Protein AF-0000000069577283 (afdb_homodimer)

Sequence (448 aa):
MAKPILGYWELRGRAEPIRYLLHYKKVDFVDKRYTAGVAGYEEWQKDKFSLGLDFPNLPYYIEGDFRLTQSIAIIRYLGYQHGLVAKTDEQQRRILVAEQQSIDFRQKLRSFAEADEYKETGKEEFLKSVQPLLQQWEKFLGNRKFMAGDDITYVDFMVYEAFDLYRLYHESVLDDYPSLKAYFSRMKNLPELQEYMKSPVRKPWPIFAPKAKFGGSGDPPKHLMAKPILGYWELRGRAEPIRYLLHYKKVDFVDKRYTAGVAGYEEWQKDKFSLGLDFPNLPYYIEGDFRLTQSIAIIRYLGYQHGLVAKTDEQQRRILVAEQQSIDFRQKLRSFAEADEYKETGKEEFLKSVQPLLQQWEKFLGNRKFMAGDDITYVDFMVYEAFDLYRLYHESVLDDYPSLKAYFSRMKNLPELQEYMKSPVRKPWPIFAPKAKFGGSGDPPKHL

Solvent-accessible surface area (backbone atoms only — not comparable to full-atom values): 24263 Å² total; per-residue (Å²): 131,75,62,33,35,40,38,34,60,63,42,27,52,76,50,39,35,44,51,49,51,38,43,49,68,63,56,75,60,42,78,46,59,31,47,79,62,69,66,19,49,52,52,45,65,67,45,46,83,71,69,72,47,71,62,64,56,78,32,28,40,37,47,79,90,46,61,41,33,47,51,68,31,46,37,50,50,51,15,58,77,69,67,22,56,62,89,45,70,66,22,39,55,37,42,38,38,50,42,52,48,31,52,52,56,40,46,52,54,51,52,44,25,51,36,84,47,42,80,68,48,44,71,63,60,53,54,59,69,43,46,66,55,52,50,34,50,35,60,62,38,47,87,42,70,27,71,47,27,84,51,77,35,47,50,48,35,45,41,48,49,35,51,50,52,47,32,61,75,34,80,64,69,46,69,90,32,64,54,46,40,50,41,48,52,50,62,73,60,34,74,59,38,46,68,53,76,71,31,85,83,52,48,91,64,31,48,40,59,62,79,19,76,53,48,18,65,75,81,75,58,92,83,108,130,75,62,32,34,40,35,34,61,65,42,29,52,76,49,38,35,43,51,50,52,37,44,49,69,64,55,76,61,42,79,45,60,33,44,78,61,69,67,19,48,52,53,45,65,66,44,44,82,73,68,72,46,70,63,65,56,78,32,29,40,36,48,81,89,45,61,41,33,46,51,68,32,45,36,49,50,50,16,58,76,68,67,21,56,64,88,45,72,67,23,38,55,38,42,38,39,50,44,52,48,31,53,51,55,39,46,53,54,51,52,44,27,48,36,85,47,43,81,72,50,42,72,65,59,53,53,60,68,44,46,66,56,52,51,34,50,33,60,61,38,48,88,43,70,28,71,47,29,85,51,76,36,48,49,47,35,44,41,48,49,35,53,49,53,47,32,60,75,35,80,64,70,46,68,89,32,65,54,47,41,50,41,46,52,50,62,72,60,34,73,58,38,45,69,53,74,70,32,85,83,52,47,91,63,29,48,41,58,66,78,22,78,53,48,12,74,68,81,76,57,91,83,109

Foldseek 3Di:
DDAKEWEAAPACELCVLVVQLCLLLPGDHHDHHQYDDDRSVVVLVVCQPVPPEPHGDPTWMDDPVDIDHDSLVNLVVSLVVRVQQDPDPQLNVLLVVLQVLLVVLQVLVQCLQLDPCVVVCDLVNSLVVCVVVLVVQLVQCPPALASSHPGGHSSRSSNLLSVVLVCQSPVCSCVVRVSVVNSNVCSLVPPSCVCVNPDPSDRNAQHDDLSGNHSHDDDGDPVD/DDAKEWEEAPACELCVLVVQLCLLLPGDHHDHHQYDDDRSVVVLVVCQPVPPEPHRDPTWMDDPVDIDHDSLVNLVVSLVVRVQQDPDPQLNVLLVVLQVLLVVLQVLVQCCQLDPCVVVCDPVNSLVVCVVVLVVVLVQCPPALASSHPGGHSSRSSNLLSVVLVCQSPVCSCVVRVSVVNSNVCSLVPPSCVCVNPDPSDHNAQHDDLSGNHSHPDDGDPVD

Radius of gyration: 21.79 Å; Cα contacts (8 Å, |Δi|>4): 627; chains: 2; bounding box: 56×59×51 Å

InterPro domains:
  IPR004045 Glutathione S-transferase, N-terminal [PF02798] (6-78)
  IPR004045 Glutathione S-transferase, N-terminal [PS50404] (2-86)
  IPR004046 Glutathione S-transferase, C-terminal [PF14497] (104-199)
  IPR010987 Glutathione S-transferase, C-terminal-like [PS50405] (88-207)
  IPR036249 Thioredoxin-like superfamily [SSF52833] (1-83)
  IPR036282 Glutathione S-transferase, C-terminal domain superfamily [SSF47616] (87-222)
  IPR040079 Glutathione transferase family [SFLDS00019] (3-199)
  IPR050213 Glutathione S-transferase superfamily [PTHR11571] (5-200)

Organism: Araneus ventricosus (NCBI:txid182803)

Nearest PDB structures (foldseek):
  4q5q-assembly1_A  TM=9.377E-01  e=1.479E-18  Dermatophagoides pteronyssinus
  5an1-assembly2_B  TM=9.375E-01  e=1.988E-16  Penaeus vannamei
  4wr4-assembly1_A  TM=9.201E-01  e=1.380E-16  Schistosoma japonicum
  2aaw-assembly1_A  TM=8.719E-01  e=1.455E-10  Plasmodium falciparum
  3fr6-assembly1_B-2  TM=9.034E-01  e=6.952E-10  Plasmodium falciparum

Structure (mmCIF, N/CA/C/O backbone):
data_AF-0000000069577283-model_v1
#
loop_
_entity.id
_entity.type
_entity.pdbx_description
1 polymer 'glutathione transferase'
#
loop_
_atom_site.group_PDB
_atom_site.id
_atom_site.type_symbol
_atom_site.label_atom_id
_atom_site.label_alt_id
_atom_site.label_comp_id
_atom_site.label_asym_id
_atom_site.label_entity_id
_atom_site.label_seq_id
_atom_site.pdbx_PDB_ins_code
_atom_site.Cartn_x
_atom_site.Cartn_y
_atom_site.Cartn_z
_atom_site.occupancy
_atom_site.B_iso_or_equiv
_atom_site.auth_seq_id
_atom_site.auth_comp_id
_atom_site.auth_asym_id
_atom_site.auth_atom_id
_atom_site.pdbx_PDB_model_num
ATOM 1 N N . MET A 1 1 ? -29.188 13.18 -6.898 1 70.19 1 MET A N 1
ATOM 2 C CA . MET A 1 1 ? -28.438 11.945 -6.703 1 70.19 1 MET A CA 1
ATOM 3 C C . MET A 1 1 ? -27.953 11.82 -5.258 1 70.19 1 MET A C 1
ATOM 5 O O . MET A 1 1 ? -27.719 12.828 -4.59 1 70.19 1 MET A O 1
ATOM 9 N N . ALA A 1 2 ? -27.906 10.617 -4.668 1 87.88 2 ALA A N 1
ATOM 10 C CA . ALA A 1 2 ? -27.531 10.414 -3.273 1 87.88 2 ALA A CA 1
ATOM 11 C C . ALA A 1 2 ? -26.078 10.859 -3.031 1 87.88 2 ALA A C 1
ATOM 13 O O . ALA A 1 2 ? -25.219 10.695 -3.896 1 87.88 2 ALA A O 1
ATOM 14 N N . LYS A 1 3 ? -25.844 11.586 -1.938 1 97.56 3 LYS A N 1
ATOM 15 C CA . LYS A 1 3 ? -24.5 12.031 -1.541 1 97.56 3 LYS A CA 1
ATOM 16 C C . LYS A 1 3 ? -23.562 10.844 -1.364 1 97.56 3 LYS A C 1
ATOM 18 O O . LYS A 1 3 ? -23.969 9.789 -0.874 1 97.56 3 LYS A O 1
ATOM 23 N N . PRO A 1 4 ? -22.328 11.055 -1.773 1 98.56 4 PRO A N 1
ATOM 24 C CA . PRO A 1 4 ? -21.359 10.008 -1.445 1 98.56 4 PRO A CA 1
ATOM 25 C C . PRO A 1 4 ? -21.203 9.797 0.06 1 98.56 4 PRO A C 1
ATOM 27 O O . PRO A 1 4 ? -21.484 10.703 0.846 1 98.56 4 PRO A O 1
ATOM 30 N N . ILE A 1 5 ? -20.797 8.594 0.424 1 98.75 5 ILE A N 1
ATOM 31 C CA . ILE A 1 5 ? -20.594 8.25 1.826 1 98.75 5 ILE A CA 1
ATOM 32 C C . ILE A 1 5 ? -19.156 7.773 2.035 1 98.75 5 ILE A C 1
ATOM 34 O O . ILE A 1 5 ? -18.656 6.922 1.292 1 98.75 5 ILE A O 1
ATOM 38 N N . LEU A 1 6 ? -18.5 8.414 2.928 1 98.81 6 LEU A N 1
ATOM 39 C CA . LEU A 1 6 ? -17.25 7.887 3.467 1 98.81 6 LEU A CA 1
ATOM 40 C C . LEU A 1 6 ? -17.453 7.297 4.855 1 98.81 6 LEU A C 1
ATOM 42 O O . LEU A 1 6 ? -17.875 8 5.777 1 98.81 6 LEU A O 1
ATOM 46 N N . GLY A 1 7 ? -17.234 6.02 4.969 1 98.62 7 GLY A N 1
ATOM 47 C CA . GLY A 1 7 ? -17.375 5.355 6.254 1 98.62 7 GLY A CA 1
ATOM 48 C C . GLY A 1 7 ? -16.047 5.008 6.902 1 98.62 7 GLY A C 1
ATOM 49 O O . GLY A 1 7 ? -15.148 4.48 6.246 1 98.62 7 GLY A O 1
ATOM 50 N N . TYR A 1 8 ? -15.945 5.328 8.195 1 98.06 8 TYR A N 1
ATOM 51 C CA . TYR A 1 8 ? -14.734 5 8.953 1 98.06 8 TYR A CA 1
ATOM 52 C C . TYR A 1 8 ? -15 5.078 10.453 1 98.06 8 TYR A C 1
ATOM 54 O O . TYR A 1 8 ? -16.094 5.453 10.883 1 98.06 8 TYR A O 1
ATOM 62 N N . TRP A 1 9 ? -13.984 4.598 11.258 1 96.75 9 TRP A N 1
ATOM 63 C CA . TRP A 1 9 ? -14.023 4.785 12.703 1 96.75 9 TRP A CA 1
ATOM 64 C C . TRP A 1 9 ? -14 6.27 13.062 1 96.75 9 TRP A C 1
ATOM 66 O O . TRP A 1 9 ? -13.547 7.098 12.266 1 96.75 9 TRP A O 1
ATOM 76 N N . GLU A 1 10 ? -14.438 6.5 14.266 1 94.69 10 GLU A N 1
ATOM 77 C CA . GLU A 1 10 ? -14.391 7.871 14.766 1 94.69 10 GLU A CA 1
ATOM 78 C C . GLU A 1 10 ? -12.992 8.242 15.25 1 94.69 10 GLU A C 1
ATOM 80 O O . GLU A 1 10 ? -12.789 8.492 16.438 1 94.69 10 GLU A O 1
ATOM 85 N N . LEU A 1 11 ? -12.086 8.305 14.469 1 94.56 11 LEU A N 1
ATOM 86 C CA . LEU A 1 11 ? -10.695 8.727 14.641 1 94.56 11 LEU A CA 1
ATOM 87 C C . LEU A 1 11 ? -10.109 9.203 13.312 1 94.56 11 LEU A C 1
ATOM 89 O O . LEU A 1 11 ? -10.75 9.086 12.266 1 94.56 11 LEU A O 1
ATOM 93 N N . ARG A 1 12 ? -8.945 9.867 13.258 1 95.19 12 ARG A N 1
ATOM 94 C CA . ARG A 1 12 ? -8.305 10.305 12.023 1 95.19 12 ARG A CA 1
ATOM 95 C C . ARG A 1 12 ? -7.953 9.117 11.133 1 95.19 12 ARG A C 1
ATOM 97 O O . ARG A 1 12 ? -8.492 8.977 10.031 1 95.19 12 ARG A O 1
ATOM 104 N N . GLY A 1 13 ? -7.141 8.273 11.711 1 94.94 13 GLY A N 1
ATOM 105 C CA . GLY A 1 13 ? -6.766 7.016 11.078 1 94.94 13 GLY A CA 1
ATOM 106 C C . GLY A 1 13 ? -6.473 7.156 9.594 1 94.94 13 GLY A C 1
ATOM 107 O O . GLY A 1 13 ? -5.941 8.18 9.156 1 94.94 13 GLY A O 1
ATOM 108 N N . ARG A 1 14 ? -6.738 6.176 8.82 1 97.19 14 ARG A N 1
ATOM 109 C CA . ARG A 1 14 ? -6.395 6.07 7.402 1 97.19 14 ARG A CA 1
ATOM 110 C C . ARG A 1 14 ? -7.348 6.891 6.543 1 97.19 14 ARG A C 1
ATOM 112 O O . ARG A 1 14 ? -7.07 7.145 5.367 1 97.19 14 ARG A O 1
ATOM 119 N N . ALA A 1 15 ? -8.398 7.367 7.066 1 98.31 15 ALA A N 1
ATOM 120 C CA . ALA A 1 15 ? -9.43 8.031 6.27 1 98.31 15 ALA A CA 1
ATOM 121 C C . ALA A 1 15 ? -9.164 9.531 6.168 1 98.31 15 ALA A C 1
ATOM 123 O O . ALA A 1 15 ? -9.758 10.211 5.332 1 98.31 15 ALA A O 1
ATOM 124 N N . GLU A 1 16 ? -8.297 10.023 7.016 1 98.56 16 GLU A N 1
ATOM 125 C CA . GLU A 1 16 ? -8.164 11.477 7.129 1 98.56 16 GLU A CA 1
ATOM 126 C C . GLU A 1 16 ? -7.668 12.086 5.824 1 98.56 16 GLU A C 1
ATOM 128 O O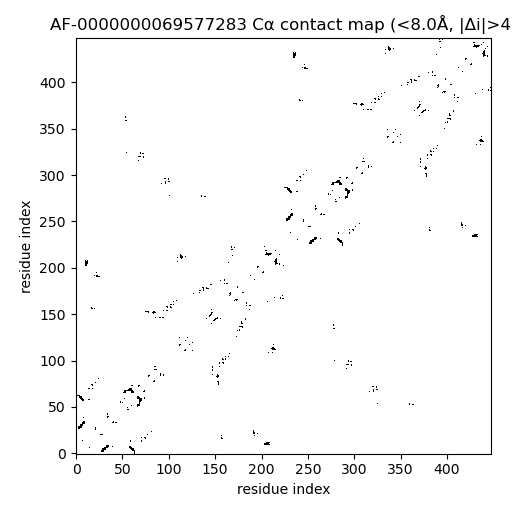 . GLU A 1 16 ? -8.172 13.125 5.387 1 98.56 16 GLU A O 1
ATOM 133 N N . PRO A 1 17 ? -6.688 11.484 5.141 1 98.88 17 PRO A N 1
ATOM 134 C CA . PRO A 1 17 ? -6.297 12.047 3.846 1 98.88 17 PRO A CA 1
ATOM 135 C C . PRO A 1 17 ? -7.457 12.109 2.855 1 98.88 17 PRO A C 1
ATOM 137 O O . PRO A 1 17 ? -7.523 13.023 2.029 1 98.88 17 PRO A O 1
ATOM 140 N N . ILE A 1 18 ? -8.32 11.125 2.924 1 98.94 18 ILE A N 1
ATOM 141 C CA . ILE A 1 18 ? -9.492 11.109 2.059 1 98.94 18 ILE A CA 1
ATOM 142 C C . ILE A 1 18 ? -10.398 12.289 2.398 1 98.94 18 ILE A C 1
ATOM 144 O O . ILE A 1 18 ? -10.906 12.969 1.502 1 98.94 18 ILE A O 1
ATOM 148 N N . ARG A 1 19 ? -10.578 12.531 3.695 1 98.81 19 ARG A N 1
ATOM 149 C CA . ARG A 1 19 ? -11.375 13.672 4.133 1 98.81 19 ARG A CA 1
ATOM 150 C C . ARG A 1 19 ? -10.766 14.984 3.641 1 98.81 19 ARG A C 1
ATOM 152 O O . ARG A 1 19 ? -11.492 15.883 3.197 1 98.81 19 ARG A O 1
ATOM 159 N N . TYR A 1 20 ? -9.422 15.102 3.75 1 98.81 20 TYR A N 1
ATOM 160 C CA . TYR A 1 20 ? -8.766 16.297 3.223 1 98.81 20 TYR A CA 1
ATOM 161 C C . TYR A 1 20 ? -9.125 16.516 1.758 1 98.81 20 TYR A C 1
ATOM 163 O O . TYR A 1 20 ? -9.5 17.625 1.361 1 98.81 20 TYR A O 1
ATOM 171 N N . LEU A 1 21 ? -9.016 15.469 0.972 1 98.94 21 LEU A N 1
ATOM 172 C CA . LEU A 1 21 ? -9.266 15.57 -0.462 1 98.94 21 LEU A CA 1
ATOM 173 C C . LEU A 1 21 ? -10.711 15.984 -0.735 1 98.94 21 LEU A C 1
ATOM 175 O O . LEU A 1 21 ? -10.961 16.875 -1.552 1 98.94 21 LEU A O 1
ATOM 179 N N . LEU A 1 22 ? -11.656 15.359 -0.068 1 98.88 22 LEU A N 1
ATOM 180 C CA . LEU A 1 22 ? -13.07 15.633 -0.284 1 98.88 22 LEU A CA 1
ATOM 181 C C . LEU A 1 22 ? -13.406 17.078 0.092 1 98.88 22 LEU A C 1
ATOM 183 O O . LEU A 1 22 ? -14.148 17.75 -0.627 1 98.88 22 LEU A O 1
ATOM 187 N N . HIS A 1 23 ? -12.875 17.531 1.198 1 98.75 23 HIS A N 1
ATOM 188 C CA . HIS A 1 23 ? -13.125 18.906 1.614 1 98.75 23 HIS A CA 1
ATOM 189 C C . HIS A 1 23 ? -12.406 19.891 0.7 1 98.75 23 HIS A C 1
ATOM 191 O O . HIS A 1 23 ? -12.945 20.969 0.4 1 98.75 23 HIS A O 1
ATOM 197 N N . TYR A 1 24 ? -11.211 19.531 0.309 1 98.69 24 TYR A N 1
ATOM 198 C CA . TYR A 1 24 ? -10.453 20.375 -0.614 1 98.69 24 TYR A CA 1
ATOM 199 C C . TYR A 1 24 ? -11.234 20.609 -1.898 1 98.69 24 TYR A C 1
ATOM 201 O O . TYR A 1 24 ? -11.234 21.719 -2.434 1 98.69 24 TYR A O 1
ATOM 209 N N . LYS A 1 25 ? -11.891 19.625 -2.354 1 98.62 25 LYS A N 1
ATOM 210 C CA . LYS A 1 25 ? -12.648 19.719 -3.596 1 98.62 25 LYS A CA 1
ATOM 211 C C . LYS A 1 25 ? -14.109 20.078 -3.32 1 98.62 25 LYS A C 1
ATOM 213 O O . LYS A 1 25 ? -14.938 20.062 -4.23 1 98.62 25 LYS A O 1
ATOM 218 N N . LYS A 1 26 ? -14.484 20.359 -2.119 1 97.81 26 LYS A N 1
ATOM 219 C CA . LYS A 1 26 ? -15.797 20.828 -1.689 1 97.81 26 LYS A CA 1
ATOM 220 C C . LYS A 1 26 ? -16.891 19.828 -2.08 1 97.81 26 LYS A C 1
ATOM 222 O O . LYS A 1 26 ? -17.953 20.219 -2.547 1 97.81 26 LYS A O 1
ATOM 227 N N . VAL A 1 27 ? -16.531 18.594 -1.964 1 98.12 27 VAL A N 1
ATOM 228 C CA . VAL A 1 27 ? -17.531 17.562 -2.195 1 98.12 27 VAL A CA 1
ATOM 229 C C . VAL A 1 27 ? -18.516 17.516 -1.025 1 98.12 27 VAL A C 1
ATOM 231 O O . VAL A 1 27 ? -18.094 17.5 0.137 1 98.12 27 VAL A O 1
ATOM 234 N N . ASP A 1 28 ? -19.781 17.594 -1.352 1 97.88 28 ASP A N 1
ATOM 235 C CA . ASP A 1 28 ? -20.828 17.391 -0.35 1 97.88 28 ASP A CA 1
ATOM 236 C C . ASP A 1 28 ? -21.031 15.898 -0.088 1 97.88 28 ASP A C 1
ATOM 238 O O . ASP A 1 28 ? -21.656 15.203 -0.9 1 97.88 28 ASP A O 1
ATOM 242 N N . PHE A 1 29 ? -20.5 15.406 1.027 1 98.44 29 PHE A N 1
ATOM 243 C CA . PHE A 1 29 ? -20.531 13.977 1.31 1 98.44 29 PHE A CA 1
ATOM 244 C C . PHE A 1 29 ? -20.953 13.719 2.75 1 98.44 29 PHE A C 1
ATOM 246 O O . PHE A 1 29 ? -20.938 14.633 3.58 1 98.44 29 PHE A O 1
ATOM 253 N N . VAL A 1 30 ? -21.344 12.469 3.035 1 98.31 30 VAL A N 1
ATOM 254 C CA . VAL A 1 30 ? -21.656 12.016 4.387 1 98.31 30 VAL A CA 1
ATOM 255 C C . VAL A 1 30 ? -20.422 11.359 5.008 1 98.31 30 VAL A C 1
ATOM 257 O O . VAL A 1 30 ? -19.906 10.367 4.488 1 98.31 30 VAL A O 1
ATOM 260 N N . ASP A 1 31 ? -19.969 11.945 6.035 1 97.94 31 ASP A N 1
ATOM 261 C CA . ASP A 1 31 ? -18.875 11.352 6.809 1 97.94 31 ASP A CA 1
ATOM 262 C C . ASP A 1 31 ? -19.422 10.438 7.906 1 97.94 31 ASP A C 1
ATOM 264 O O . ASP A 1 31 ? -19.547 10.852 9.062 1 97.94 31 ASP A O 1
ATOM 268 N N . LYS A 1 32 ? -19.688 9.219 7.52 1 97.69 32 LYS A N 1
ATOM 269 C CA . LYS A 1 32 ? -20.219 8.25 8.477 1 97.69 32 LYS A CA 1
ATOM 270 C C . LYS A 1 32 ? -19.109 7.715 9.383 1 97.69 32 LYS A C 1
ATOM 272 O O . LYS A 1 32 ? -18.156 7.09 8.906 1 97.69 32 LYS A O 1
ATOM 277 N N . ARG A 1 33 ? -19.234 7.938 10.688 1 97.12 33 ARG A N 1
ATOM 278 C CA . ARG A 1 33 ? -18.234 7.52 11.648 1 97.12 33 ARG A CA 1
ATOM 279 C C . ARG A 1 33 ? -18.812 6.527 12.656 1 97.12 33 ARG A C 1
ATOM 281 O O . ARG A 1 33 ? -19.906 6.727 13.164 1 97.12 33 ARG A O 1
ATOM 288 N N . TYR A 1 34 ? -18.094 5.434 12.781 1 97.06 34 TYR A N 1
ATOM 289 C CA . TYR A 1 34 ? -18.422 4.465 13.82 1 97.06 34 TYR A CA 1
ATOM 290 C C . TYR A 1 34 ? -17.672 4.789 15.117 1 97.06 34 TYR A C 1
ATOM 292 O O . TYR A 1 34 ? -16.453 4.938 15.117 1 97.06 34 TYR A O 1
ATOM 300 N N . THR A 1 35 ? -18.344 4.895 16.172 1 92.94 35 THR A N 1
ATOM 301 C CA . THR A 1 35 ? -17.734 5.285 17.453 1 92.94 35 THR A CA 1
ATOM 302 C C . THR A 1 35 ? -16.844 4.176 18 1 92.94 35 THR A C 1
ATOM 304 O O . THR A 1 35 ? -17.047 3 17.672 1 92.94 35 THR A O 1
ATOM 307 N N . ALA A 1 36 ? -15.883 4.609 18.734 1 82.94 36 ALA A N 1
ATOM 308 C CA . ALA A 1 36 ? -15.039 3.615 19.391 1 82.94 36 ALA A CA 1
ATOM 309 C C . ALA A 1 36 ? -15.828 2.84 20.438 1 82.94 36 ALA A C 1
ATOM 311 O O . ALA A 1 36 ? -16.781 3.357 21.016 1 82.94 36 ALA A O 1
ATOM 312 N N . GLY A 1 37 ? -15.359 1.572 20.688 1 86.44 37 GLY A N 1
ATOM 313 C CA . GLY A 1 37 ? -15.977 0.762 21.734 1 86.44 37 GLY A CA 1
ATOM 314 C C . GLY A 1 37 ? -17 -0.218 21.203 1 86.44 37 GLY A C 1
ATOM 315 O O . GLY A 1 37 ? -17.062 -0.472 19.984 1 86.44 37 GLY A O 1
ATOM 316 N N . VAL A 1 38 ? -17.734 -0.74 22.047 1 91.44 38 VAL A N 1
ATOM 317 C CA . VAL A 1 38 ? -18.656 -1.843 21.766 1 91.44 38 VAL A CA 1
ATOM 318 C C . VAL A 1 38 ? -19.75 -1.368 20.812 1 91.44 38 VAL A C 1
ATOM 320 O O . VAL A 1 38 ? -20.062 -2.041 19.828 1 91.44 38 VAL A O 1
ATOM 323 N N . ALA A 1 39 ? -20.297 -0.21 21.047 1 93.06 39 ALA A N 1
ATOM 324 C CA . ALA A 1 39 ? -21.422 0.293 20.266 1 93.06 39 ALA A CA 1
ATOM 325 C C . ALA A 1 39 ? -21.031 0.489 18.812 1 93.06 39 ALA A C 1
ATOM 327 O O . ALA A 1 39 ? -21.75 0.068 17.906 1 93.06 39 ALA A O 1
ATOM 328 N N . GLY A 1 40 ? -19.953 1.168 18.547 1 94.56 40 GLY A N 1
ATOM 329 C CA . GLY A 1 40 ? -19.469 1.373 17.188 1 94.56 40 GLY A CA 1
ATOM 330 C C . GLY A 1 40 ? -19.109 0.081 16.484 1 94.56 40 GLY A C 1
ATOM 331 O O . GLY A 1 40 ? -19.391 -0.08 15.297 1 94.56 40 GLY A O 1
ATOM 332 N N . TYR A 1 41 ? -18.531 -0.757 17.219 1 95.06 41 TYR A N 1
ATOM 333 C CA . TYR A 1 41 ? -18.172 -2.053 16.656 1 95.06 41 TYR A CA 1
ATOM 334 C C . TYR A 1 41 ? -19.406 -2.834 16.234 1 95.06 41 TYR A C 1
ATOM 336 O O . TYR A 1 41 ? -19.453 -3.414 15.148 1 95.06 41 TYR A O 1
ATOM 344 N N . GLU A 1 42 ? -20.375 -2.871 17.078 1 96.44 42 GLU A N 1
ATOM 345 C CA . GLU A 1 42 ? -21.609 -3.57 16.766 1 96.44 42 GLU A CA 1
ATOM 346 C C . GLU A 1 42 ? -22.328 -2.941 15.57 1 96.44 42 GLU A C 1
ATOM 348 O O . GLU A 1 42 ? -22.875 -3.65 14.727 1 96.44 42 GLU A O 1
ATOM 353 N N . GLU A 1 43 ? -22.344 -1.664 15.562 1 97.12 43 GLU A N 1
ATOM 354 C CA . GLU A 1 43 ? -22.938 -0.973 14.422 1 97.12 43 GLU A CA 1
ATOM 355 C C . GLU A 1 43 ? -22.25 -1.363 13.117 1 97.12 43 GLU A C 1
ATOM 357 O O . GLU A 1 43 ? -22.906 -1.647 12.117 1 97.12 43 GLU A O 1
ATOM 362 N N . TRP A 1 44 ? -20.922 -1.375 13.133 1 97.88 44 TRP A N 1
ATOM 363 C CA . TRP A 1 44 ? -20.172 -1.76 11.945 1 97.88 44 TRP A CA 1
ATOM 364 C C . TRP A 1 44 ? -20.469 -3.197 11.547 1 97.88 44 TRP A C 1
ATOM 366 O O . TRP A 1 44 ? -20.656 -3.492 10.359 1 97.88 44 TRP A O 1
ATOM 376 N N . GLN A 1 45 ? -20.547 -4.07 12.5 1 96.56 45 GLN A N 1
ATOM 377 C CA . GLN A 1 45 ? -20.828 -5.473 12.227 1 96.56 45 GLN A CA 1
ATOM 378 C C . GLN A 1 45 ? -22.188 -5.633 11.562 1 96.56 45 GLN A C 1
ATOM 380 O O . GLN A 1 45 ? -22.375 -6.516 10.719 1 96.56 45 GLN A O 1
ATOM 385 N N . LYS A 1 46 ? -23.078 -4.777 11.906 1 96.06 46 LYS A N 1
ATOM 386 C CA . LYS A 1 46 ? -24.422 -4.816 11.312 1 96.06 46 LYS A CA 1
ATOM 387 C C . LYS A 1 46 ? -24.391 -4.32 9.867 1 96.06 46 LYS A C 1
ATOM 389 O O . LYS A 1 46 ? -25.109 -4.84 9.008 1 96.06 46 LYS A O 1
ATOM 394 N N . ASP A 1 47 ? -23.531 -3.354 9.625 1 97 47 ASP A N 1
ATOM 395 C CA . ASP A 1 47 ? -23.484 -2.699 8.32 1 97 47 ASP A CA 1
ATOM 396 C C . ASP A 1 47 ? -22.609 -3.49 7.348 1 97 47 ASP A C 1
ATOM 398 O O . ASP A 1 47 ? -22.859 -3.484 6.141 1 97 47 ASP A O 1
ATOM 402 N N . LYS A 1 48 ? -21.656 -4.105 7.785 1 95 48 LYS A N 1
ATOM 403 C CA . LYS A 1 48 ? -20.484 -4.59 7.078 1 95 48 LYS A CA 1
ATOM 404 C C . LYS A 1 48 ? -20.875 -5.41 5.852 1 95 48 LYS A C 1
ATOM 406 O O . LYS A 1 48 ? -20.328 -5.211 4.766 1 95 48 LYS A O 1
ATOM 411 N N . PHE A 1 49 ? -21.875 -6.254 5.867 1 95.12 49 PHE A N 1
ATOM 412 C CA . PHE A 1 49 ? -22.188 -7.156 4.766 1 95.12 49 PHE A CA 1
ATOM 413 C C . PHE A 1 49 ? -23.406 -6.668 3.998 1 95.12 49 PHE A C 1
ATOM 415 O O . PHE A 1 49 ? -23.812 -7.281 3.006 1 95.12 49 PHE A O 1
ATOM 422 N N . SER A 1 50 ? -23.938 -5.496 4.352 1 96.31 50 SER A N 1
ATOM 423 C CA . SER A 1 50 ? -25.141 -4.988 3.695 1 96.31 50 SER A CA 1
ATOM 424 C C . SER A 1 50 ? -24.797 -3.855 2.732 1 96.31 50 SER A C 1
ATOM 426 O O . SER A 1 50 ? -25.672 -3.379 2.002 1 96.31 50 SER A O 1
ATOM 428 N N . LEU A 1 51 ? -23.594 -3.479 2.617 1 97.38 51 LEU A N 1
ATOM 429 C CA . LEU A 1 51 ? -23.203 -2.273 1.889 1 97.38 51 LEU A CA 1
ATOM 430 C C . LEU A 1 51 ? -22.781 -2.609 0.462 1 97.38 51 LEU A C 1
ATOM 432 O O . LEU A 1 51 ? -22.484 -1.711 -0.33 1 97.38 51 LEU A O 1
ATOM 436 N N . GLY A 1 52 ? -22.672 -3.818 0.094 1 96.94 52 GLY A N 1
ATOM 437 C CA . GLY A 1 52 ? -22.344 -4.234 -1.259 1 96.94 52 GLY A CA 1
ATOM 438 C C . GLY A 1 52 ? -20.875 -4.07 -1.589 1 96.94 52 GLY A C 1
ATOM 439 O O . GLY A 1 52 ? -20.5 -3.855 -2.748 1 96.94 52 GLY A O 1
ATOM 440 N N . LEU A 1 53 ? -20.031 -4.125 -0.591 1 98 53 LEU A N 1
ATOM 441 C CA . LEU A 1 53 ? -18.578 -3.973 -0.771 1 98 53 LEU A CA 1
ATOM 442 C C . LEU A 1 53 ? -17.938 -5.301 -1.156 1 98 53 LEU A C 1
ATOM 444 O O . LEU A 1 53 ? -18.312 -6.352 -0.635 1 98 53 LEU A O 1
ATOM 448 N N . ASP A 1 54 ? -16.969 -5.273 -2.098 1 97.5 54 ASP A N 1
ATOM 449 C CA . ASP A 1 54 ? -16.281 -6.484 -2.52 1 97.5 54 ASP A CA 1
ATOM 450 C C . ASP A 1 54 ? -15.531 -7.129 -1.352 1 97.5 54 ASP A C 1
ATOM 452 O O . ASP A 1 54 ? -15.578 -8.352 -1.177 1 97.5 54 ASP A O 1
ATOM 456 N N . PHE A 1 55 ? -14.797 -6.336 -0.643 1 98.38 55 PHE A N 1
ATOM 457 C CA . PHE A 1 55 ? -14.07 -6.711 0.566 1 98.38 55 PHE A CA 1
ATOM 458 C C . PHE A 1 55 ? -14.469 -5.816 1.734 1 98.38 55 PHE A C 1
ATOM 460 O O . PHE A 1 55 ? -13.828 -4.797 1.988 1 98.38 55 PHE A O 1
ATOM 467 N N . PRO A 1 56 ? -15.5 -6.215 2.438 1 98.12 56 PRO A N 1
ATOM 468 C CA . PRO A 1 56 ? -16.047 -5.324 3.465 1 98.12 56 PRO A CA 1
ATOM 469 C C . PRO A 1 56 ? -15.039 -4.98 4.551 1 98.12 56 PRO A C 1
ATOM 471 O O . PRO A 1 56 ? -14.578 -5.871 5.273 1 98.12 56 PRO A O 1
ATOM 474 N N . ASN A 1 57 ? -14.734 -3.736 4.602 1 97.81 57 ASN A N 1
ATOM 475 C CA . ASN A 1 57 ? -13.789 -3.186 5.562 1 97.81 57 ASN A CA 1
ATOM 476 C C . ASN A 1 57 ? -13.898 -1.666 5.652 1 97.81 57 ASN A C 1
ATOM 478 O O . ASN A 1 57 ? -14.672 -1.052 4.914 1 97.81 57 ASN A O 1
ATOM 482 N N . LEU A 1 58 ? -13.266 -1.062 6.629 1 98 58 LEU A N 1
ATOM 483 C CA . LEU A 1 58 ? -13.156 0.385 6.781 1 98 58 LEU A CA 1
ATOM 484 C C . LEU A 1 58 ? -11.75 0.865 6.434 1 98 58 LEU A C 1
ATOM 486 O O . LEU A 1 58 ? -10.766 0.213 6.781 1 98 58 LEU A O 1
ATOM 490 N N . PRO A 1 59 ? -11.641 1.99 5.699 1 98.5 59 PRO A N 1
ATOM 491 C CA . PRO A 1 59 ? -12.719 2.855 5.211 1 98.5 59 PRO A CA 1
ATOM 492 C C . PRO A 1 59 ? -13.398 2.299 3.967 1 98.5 59 PRO A C 1
ATOM 494 O O . PRO A 1 59 ? -12.82 1.474 3.254 1 98.5 59 PRO A O 1
ATOM 497 N N . TYR A 1 60 ? -14.602 2.684 3.748 1 98.88 60 TYR A N 1
ATOM 498 C CA . TYR A 1 60 ? -15.305 2.445 2.494 1 98.88 60 TYR A CA 1
ATOM 499 C C . TYR A 1 60 ? -15.852 3.746 1.92 1 98.88 60 TYR A C 1
ATOM 501 O O . TYR A 1 60 ? -16.047 4.719 2.65 1 98.88 60 TYR A O 1
ATOM 509 N N . TYR A 1 61 ? -16.016 3.795 0.619 1 98.81 61 TYR A N 1
ATOM 510 C CA . TYR A 1 61 ? -16.578 4.914 -0.128 1 98.81 61 TYR A CA 1
ATOM 511 C C . TYR A 1 61 ? -17.688 4.441 -1.059 1 98.81 61 TYR A C 1
ATOM 513 O O . TYR A 1 61 ? -17.5 3.484 -1.815 1 98.81 61 TYR A O 1
ATOM 521 N N . ILE A 1 62 ? -18.844 5.035 -0.948 1 98.44 62 ILE A N 1
ATOM 522 C CA . ILE A 1 62 ? -20 4.691 -1.775 1 98.44 62 ILE A CA 1
ATOM 523 C C . ILE A 1 62 ? -20.5 5.938 -2.5 1 98.44 62 ILE A C 1
ATOM 525 O O . ILE A 1 62 ? -20.734 6.977 -1.877 1 98.44 62 ILE A O 1
ATOM 529 N N . GLU A 1 63 ? -20.625 5.898 -3.766 1 97.31 63 GLU A N 1
ATOM 530 C CA . GLU A 1 63 ? -21.188 6.926 -4.629 1 97.31 63 GLU A CA 1
ATOM 531 C C . GLU A 1 63 ? -22.125 6.316 -5.672 1 97.31 63 GLU A C 1
ATOM 533 O O . GLU A 1 63 ? -21.672 5.863 -6.727 1 97.31 63 GLU A O 1
ATOM 538 N N . GLY A 1 64 ? -23.406 6.414 -5.449 1 94.62 64 GLY A N 1
ATOM 539 C CA . GLY A 1 64 ? -24.328 5.684 -6.297 1 94.62 64 GLY A CA 1
ATOM 540 C C . GLY A 1 64 ? -24.062 4.188 -6.316 1 94.62 64 GLY A C 1
ATOM 541 O O . GLY A 1 64 ? -24.016 3.547 -5.266 1 94.62 64 GLY A O 1
ATOM 542 N N . ASP A 1 65 ? -23.797 3.727 -7.484 1 94.25 65 ASP A N 1
ATOM 543 C CA . ASP A 1 65 ? -23.578 2.291 -7.629 1 94.25 65 ASP A CA 1
ATOM 544 C C . ASP A 1 65 ? -22.094 1.952 -7.453 1 94.25 65 ASP A C 1
ATOM 546 O O . ASP A 1 65 ? -21.719 0.777 -7.383 1 94.25 65 ASP A O 1
ATOM 550 N N . PHE A 1 66 ? -21.359 2.977 -7.309 1 95.81 66 PHE A N 1
ATOM 551 C CA . PHE A 1 66 ? -19.922 2.779 -7.121 1 95.81 66 PHE A CA 1
ATOM 552 C C . PHE A 1 66 ? -19.594 2.543 -5.652 1 95.81 66 PHE A C 1
ATOM 554 O O . PHE A 1 66 ? -19.984 3.332 -4.789 1 95.81 66 PHE A O 1
ATOM 561 N N . ARG A 1 67 ? -18.938 1.425 -5.336 1 97.12 67 ARG A N 1
ATOM 562 C CA . ARG A 1 67 ? -18.531 1.04 -3.99 1 97.12 67 ARG A CA 1
ATOM 563 C C . ARG A 1 67 ? -17.062 0.642 -3.963 1 97.12 67 ARG A C 1
ATOM 565 O O . ARG A 1 67 ? -16.594 -0.126 -4.812 1 97.12 67 ARG A O 1
ATOM 572 N N . LEU A 1 68 ? -16.375 1.137 -2.963 1 98.56 68 LEU A N 1
ATOM 573 C CA . LEU A 1 68 ? -14.945 0.88 -2.902 1 98.56 68 LEU A CA 1
ATOM 574 C C . LEU A 1 68 ? -14.461 0.843 -1.456 1 98.56 68 LEU A C 1
ATOM 576 O O . LEU A 1 68 ? -14.883 1.662 -0.635 1 98.56 68 LEU A O 1
ATOM 580 N N . THR A 1 69 ? -13.594 -0.148 -1.187 1 98.62 69 THR A N 1
ATOM 581 C CA . THR A 1 69 ? -12.852 -0.169 0.069 1 98.62 69 THR A CA 1
ATOM 582 C C . THR A 1 69 ? -11.367 0.086 -0.174 1 98.62 69 THR A C 1
ATOM 584 O O . THR A 1 69 ? -10.953 0.332 -1.309 1 98.62 69 THR A O 1
ATOM 587 N N . GLN A 1 70 ? -10.562 0.018 0.91 1 98.62 70 GLN A N 1
ATOM 588 C CA . GLN A 1 70 ? -9.125 0.264 0.863 1 98.62 70 GLN A CA 1
ATOM 589 C C . GLN A 1 70 ? -8.828 1.754 0.722 1 98.62 70 GLN A C 1
ATOM 591 O O . GLN A 1 70 ? -9.094 2.352 -0.322 1 98.62 70 GLN A O 1
ATOM 596 N N . SER A 1 71 ? -8.133 2.277 1.782 1 98.81 71 SER A N 1
ATOM 597 C CA . SER A 1 71 ? -7.922 3.717 1.89 1 98.81 71 SER A CA 1
ATOM 598 C C . SER A 1 71 ? -7.152 4.254 0.687 1 98.81 71 SER A C 1
ATOM 600 O O . SER A 1 71 ? -7.523 5.277 0.112 1 98.81 71 SER A O 1
ATOM 602 N N . ILE A 1 72 ? -6.141 3.498 0.214 1 98.88 72 ILE A N 1
ATOM 603 C CA . ILE A 1 72 ? -5.312 3.959 -0.895 1 98.88 72 ILE A CA 1
ATOM 604 C C . ILE A 1 72 ? -6.105 3.881 -2.197 1 98.88 72 ILE A C 1
ATOM 606 O O . ILE A 1 72 ? -5.996 4.766 -3.051 1 98.88 72 ILE A O 1
ATOM 610 N N . ALA A 1 73 ? -6.906 2.842 -2.32 1 98.88 73 ALA A N 1
ATOM 611 C CA . ALA A 1 73 ? -7.777 2.73 -3.488 1 98.88 73 ALA A CA 1
ATOM 612 C C . ALA A 1 73 ? -8.75 3.9 -3.562 1 98.88 73 ALA A C 1
ATOM 614 O O . ALA A 1 73 ? -8.945 4.484 -4.629 1 98.88 73 ALA A O 1
ATOM 615 N N . ILE A 1 74 ? -9.328 4.246 -2.426 1 98.94 74 ILE A N 1
ATOM 616 C CA . ILE A 1 74 ? -10.344 5.289 -2.367 1 98.94 74 ILE A CA 1
ATOM 617 C C . ILE A 1 74 ? -9.727 6.637 -2.73 1 98.94 74 ILE A C 1
ATOM 619 O O . ILE A 1 74 ? -10.258 7.363 -3.57 1 98.94 74 ILE A O 1
ATOM 623 N N . ILE A 1 75 ? -8.594 6.93 -2.123 1 98.94 75 ILE A N 1
ATOM 624 C CA . ILE A 1 75 ? -8.055 8.266 -2.35 1 98.94 75 ILE A CA 1
ATOM 625 C C . ILE A 1 75 ? -7.52 8.367 -3.777 1 98.94 75 ILE A C 1
ATOM 627 O O . ILE A 1 75 ? -7.609 9.43 -4.402 1 98.94 75 ILE A O 1
ATOM 631 N N . ARG A 1 76 ? -7.02 7.309 -4.344 1 98.81 76 ARG A N 1
ATOM 632 C CA . ARG A 1 76 ? -6.598 7.312 -5.742 1 98.81 76 ARG A CA 1
ATOM 633 C C . ARG A 1 76 ? -7.785 7.52 -6.672 1 98.81 76 ARG A C 1
ATOM 635 O O . ARG A 1 76 ? -7.703 8.289 -7.629 1 98.81 76 ARG A O 1
ATOM 642 N N . TYR A 1 77 ? -8.82 6.793 -6.406 1 98.62 77 TYR A N 1
ATOM 643 C CA . TYR A 1 77 ? -10.039 6.965 -7.195 1 98.62 77 TYR A CA 1
ATOM 644 C C . TYR A 1 77 ? -10.492 8.422 -7.184 1 98.62 77 TYR A C 1
ATOM 646 O O . TYR A 1 77 ? -10.758 9 -8.234 1 98.62 77 TYR A O 1
ATOM 654 N N . LEU A 1 78 ? -10.547 9 -5.984 1 98.88 78 LEU A N 1
ATOM 655 C CA . LEU A 1 78 ? -10.992 10.383 -5.844 1 98.88 78 LEU A CA 1
ATOM 656 C C . LEU A 1 78 ? -10.016 11.344 -6.508 1 98.88 78 LEU A C 1
ATOM 658 O O . LEU A 1 78 ? -10.422 12.359 -7.078 1 98.88 78 LEU A O 1
ATOM 662 N N . GLY A 1 79 ? -8.711 11.031 -6.336 1 98.75 79 GLY A N 1
ATOM 663 C CA . GLY A 1 79 ? -7.73 11.828 -7.051 1 98.75 79 GLY A CA 1
ATOM 664 C C . GLY A 1 79 ? -7.98 11.883 -8.547 1 98.75 79 GLY A C 1
ATOM 665 O O . GLY A 1 79 ? -7.922 12.953 -9.156 1 98.75 79 GLY A O 1
ATOM 666 N N . TYR A 1 80 ? -8.234 10.711 -9.094 1 97.56 80 TYR A N 1
ATOM 667 C CA . TYR A 1 80 ? -8.531 10.625 -10.516 1 97.56 80 TYR A CA 1
ATOM 668 C C . TYR A 1 80 ? -9.805 11.383 -10.859 1 97.56 80 TYR A C 1
ATOM 670 O O . TYR A 1 80 ? -9.828 12.195 -11.789 1 97.56 80 TYR A O 1
ATOM 678 N N . GLN A 1 81 ? -10.828 11.203 -10.117 1 97.38 81 GLN A N 1
ATOM 679 C CA . GLN A 1 81 ? -12.141 11.797 -10.375 1 97.38 81 GLN A CA 1
ATOM 680 C C . GLN A 1 81 ? -12.07 13.32 -10.344 1 97.38 81 GLN A C 1
ATOM 682 O O . GLN A 1 81 ? -12.789 14 -11.086 1 97.38 81 GLN A O 1
ATOM 687 N N . HIS A 1 82 ? -11.219 13.836 -9.578 1 98.38 82 HIS A N 1
ATOM 688 C CA . HIS A 1 82 ? -11.219 15.273 -9.344 1 98.38 82 HIS A CA 1
ATOM 689 C C . HIS A 1 82 ? -9.992 15.93 -9.969 1 98.38 82 HIS A C 1
ATOM 691 O O . HIS A 1 82 ? -9.688 17.094 -9.664 1 98.38 82 HIS A O 1
ATOM 697 N N . GLY A 1 83 ? -9.25 15.188 -10.734 1 98.06 83 GLY A N 1
ATOM 698 C CA . GLY A 1 83 ? -8.148 15.75 -11.5 1 98.06 83 GLY A CA 1
ATOM 699 C C . GLY A 1 83 ? -6.949 16.109 -10.641 1 98.06 83 GLY A C 1
ATOM 700 O O . GLY A 1 83 ? -6.211 17.047 -10.953 1 98.06 83 GLY A O 1
ATOM 701 N N . LEU A 1 84 ? -6.742 15.469 -9.555 1 98.75 84 LEU A N 1
ATOM 702 C CA . LEU A 1 84 ? -5.609 15.664 -8.656 1 98.75 84 LEU A CA 1
ATOM 703 C C . LEU A 1 84 ? -4.555 14.578 -8.867 1 98.75 84 LEU A C 1
ATOM 705 O O . LEU A 1 84 ? -4.102 13.953 -7.906 1 98.75 84 LEU A O 1
ATOM 709 N N . VAL A 1 85 ? -4.23 14.359 -10.094 1 98.38 85 VAL A N 1
ATOM 710 C CA . VAL A 1 85 ? -3.297 13.312 -10.508 1 98.38 85 VAL A CA 1
ATOM 711 C C . VAL A 1 85 ? -2.219 13.914 -11.406 1 98.38 85 VAL A C 1
ATOM 713 O O . VAL A 1 85 ? -2.209 15.125 -11.656 1 98.38 85 VAL A O 1
ATOM 716 N N . ALA A 1 86 ? -1.284 13.086 -11.805 1 97.81 86 ALA A N 1
ATOM 717 C CA . ALA A 1 86 ? -0.145 13.5 -12.617 1 97.81 86 ALA A CA 1
ATOM 718 C C . ALA A 1 86 ? -0.603 14.016 -13.984 1 97.81 86 ALA A C 1
ATOM 720 O O . ALA A 1 86 ? -1.542 13.477 -14.57 1 97.81 86 ALA A O 1
ATOM 721 N N . LYS A 1 87 ? 0.12 14.977 -14.477 1 97 87 LYS A N 1
ATOM 722 C CA . LYS A 1 87 ? -0.109 15.523 -15.812 1 97 87 LYS A CA 1
ATOM 723 C C . LYS A 1 87 ? 1.091 15.266 -16.719 1 97 87 LYS A C 1
ATOM 725 O O . LYS A 1 87 ? 1.026 15.523 -17.922 1 97 87 LYS A O 1
ATOM 730 N N . THR A 1 88 ? 2.158 14.898 -16.188 1 96.94 88 THR A N 1
ATOM 731 C CA . THR A 1 88 ? 3.381 14.562 -16.906 1 96.94 88 THR A CA 1
ATOM 732 C C . THR A 1 88 ? 3.969 13.25 -16.391 1 96.94 88 THR A C 1
ATOM 734 O O . THR A 1 88 ? 3.604 12.781 -15.312 1 96.94 88 THR A O 1
ATOM 737 N N . ASP A 1 89 ? 4.875 12.688 -17.141 1 95.12 89 ASP A N 1
ATOM 738 C CA . ASP A 1 89 ? 5.543 11.453 -16.75 1 95.12 89 ASP A CA 1
ATOM 739 C C . ASP A 1 89 ? 6.348 11.656 -15.461 1 95.12 89 ASP A C 1
ATOM 741 O O . ASP A 1 89 ? 6.398 10.773 -14.609 1 95.12 89 ASP A O 1
ATOM 745 N N . GLU A 1 90 ? 6.953 12.766 -15.391 1 96.19 90 GLU A N 1
ATOM 746 C CA . GLU A 1 90 ? 7.742 13.055 -14.195 1 96.19 90 GLU A CA 1
ATOM 747 C C . GLU A 1 90 ? 6.852 13.172 -12.961 1 96.19 90 GLU A C 1
ATOM 749 O O . GLU A 1 90 ? 7.195 12.664 -11.891 1 96.19 90 GLU A O 1
ATOM 754 N N . GLN A 1 91 ? 5.754 13.859 -13.125 1 97.88 91 GLN A N 1
ATOM 755 C CA . GLN A 1 91 ? 4.812 13.938 -12.016 1 97.88 91 GLN A CA 1
ATOM 756 C C . GLN A 1 91 ? 4.32 12.547 -11.617 1 97.88 91 GLN A C 1
ATOM 758 O O . GLN A 1 91 ? 4.16 12.258 -10.43 1 97.88 91 GLN A O 1
ATOM 763 N N . GLN A 1 92 ? 4.086 11.766 -12.625 1 97.56 92 GLN A N 1
ATOM 764 C CA . GLN A 1 92 ? 3.615 10.414 -12.359 1 97.56 92 GLN A CA 1
ATOM 765 C C . GLN A 1 92 ? 4.641 9.617 -11.555 1 97.56 92 GLN A C 1
ATOM 767 O O . GLN A 1 92 ? 4.289 8.93 -10.594 1 97.56 92 GLN A O 1
ATOM 772 N N . ARG A 1 93 ? 5.871 9.68 -11.969 1 97.75 93 ARG A N 1
ATOM 773 C CA . ARG A 1 93 ? 6.934 8.992 -11.242 1 97.75 93 ARG A CA 1
ATOM 774 C C . ARG A 1 93 ? 6.98 9.445 -9.789 1 97.75 93 ARG A C 1
ATOM 776 O O . ARG A 1 93 ? 7.086 8.617 -8.883 1 97.75 93 ARG A O 1
ATOM 783 N N . ARG A 1 94 ? 6.91 10.742 -9.578 1 98.56 94 ARG A N 1
ATOM 784 C CA . ARG A 1 94 ? 7.016 11.305 -8.234 1 98.56 94 ARG A CA 1
ATOM 785 C C . ARG A 1 94 ? 5.816 10.906 -7.379 1 98.56 94 ARG A C 1
ATOM 787 O O . ARG A 1 94 ? 5.969 10.617 -6.188 1 98.56 94 ARG A O 1
ATOM 794 N N . ILE A 1 95 ? 4.637 10.836 -7.988 1 98.75 95 ILE A N 1
ATOM 795 C CA . ILE A 1 95 ? 3.432 10.445 -7.27 1 98.75 95 ILE A CA 1
ATOM 796 C C . ILE A 1 95 ? 3.545 8.977 -6.84 1 98.75 95 ILE A C 1
ATOM 798 O O . ILE A 1 95 ? 3.248 8.641 -5.691 1 98.75 95 ILE A O 1
ATOM 802 N N . LEU A 1 96 ? 4.008 8.156 -7.711 1 98.62 96 LEU A N 1
ATOM 803 C CA . LEU A 1 96 ? 4.121 6.727 -7.434 1 98.62 96 LEU A CA 1
ATOM 804 C C . LEU A 1 96 ? 4.996 6.477 -6.211 1 98.62 96 LEU A C 1
ATOM 806 O O . LEU A 1 96 ? 4.59 5.766 -5.285 1 98.62 96 LEU A O 1
ATOM 810 N N . VAL A 1 97 ? 6.117 7.117 -6.176 1 98.75 97 VAL A N 1
ATOM 811 C CA . VAL A 1 97 ? 7.07 6.816 -5.113 1 98.75 97 VAL A CA 1
ATOM 812 C C . VAL A 1 97 ? 6.648 7.523 -3.826 1 98.75 97 VAL A C 1
ATOM 814 O O . VAL A 1 97 ? 6.762 6.961 -2.734 1 98.75 97 VAL A O 1
ATOM 817 N N . ALA A 1 98 ? 6.141 8.742 -3.914 1 98.88 98 ALA A N 1
ATOM 818 C CA . ALA A 1 98 ? 5.746 9.492 -2.727 1 98.88 98 ALA A CA 1
ATOM 819 C C . ALA A 1 98 ? 4.559 8.836 -2.029 1 98.88 98 ALA A C 1
ATOM 821 O O . ALA A 1 98 ? 4.469 8.836 -0.8 1 98.88 98 ALA A O 1
ATOM 822 N N . GLU A 1 99 ? 3.65 8.32 -2.83 1 98.88 99 GLU A N 1
ATOM 823 C CA . GLU A 1 99 ? 2.502 7.617 -2.271 1 98.88 99 GLU A CA 1
ATOM 824 C C . GLU A 1 99 ? 2.945 6.461 -1.38 1 98.88 99 GLU A C 1
ATOM 826 O O . GLU A 1 99 ? 2.57 6.395 -0.208 1 98.88 99 GLU A O 1
ATOM 831 N N . GLN A 1 100 ? 3.734 5.652 -1.947 1 98.81 100 GLN A N 1
ATOM 832 C CA . GLN A 1 100 ? 4.164 4.457 -1.23 1 98.81 100 GLN A CA 1
ATOM 833 C C . GLN A 1 100 ? 5.09 4.812 -0.071 1 98.81 100 GLN A C 1
ATOM 835 O O . GLN A 1 100 ? 5.027 4.195 0.994 1 98.81 100 GLN A O 1
ATOM 840 N N . GLN A 1 101 ? 5.934 5.777 -0.294 1 98.75 101 GLN A N 1
ATOM 841 C CA . GLN A 1 101 ? 6.832 6.219 0.767 1 98.75 101 GLN A CA 1
ATOM 842 C C . GLN A 1 101 ? 6.051 6.789 1.946 1 98.75 101 GLN A C 1
ATOM 844 O O . GLN A 1 101 ? 6.434 6.598 3.104 1 98.75 101 GLN A O 1
ATOM 849 N N . SER A 1 102 ? 5.02 7.527 1.657 1 98.75 102 SER A N 1
ATOM 850 C CA . SER A 1 102 ? 4.199 8.086 2.727 1 98.75 102 SER A CA 1
ATOM 851 C C . SER A 1 102 ? 3.508 6.992 3.527 1 98.75 102 SER A C 1
ATOM 853 O O . SER A 1 102 ? 3.334 7.117 4.742 1 98.75 102 SER A O 1
ATOM 855 N N . ILE A 1 103 ? 3.074 5.953 2.85 1 98.62 103 ILE A N 1
ATOM 856 C CA . ILE A 1 103 ? 2.459 4.809 3.512 1 98.62 103 ILE A CA 1
ATOM 857 C C . ILE A 1 103 ? 3.453 4.18 4.488 1 98.62 103 ILE A C 1
ATOM 859 O O . ILE A 1 103 ? 3.127 3.947 5.652 1 98.62 103 ILE A O 1
ATOM 863 N N . ASP A 1 104 ? 4.691 3.965 4.02 1 98.31 104 ASP A N 1
ATOM 864 C CA . ASP A 1 104 ? 5.73 3.383 4.863 1 98.31 104 ASP A CA 1
ATOM 865 C C . ASP A 1 104 ? 6.059 4.297 6.043 1 98.31 104 ASP A C 1
ATOM 867 O O . ASP A 1 104 ? 6.285 3.822 7.16 1 98.31 104 ASP A O 1
ATOM 871 N N . PHE A 1 105 ? 6.105 5.559 5.73 1 98.56 105 PHE A N 1
ATOM 872 C CA . PHE A 1 105 ? 6.461 6.559 6.727 1 98.56 105 PHE A CA 1
ATOM 873 C C . PHE A 1 105 ? 5.43 6.598 7.852 1 98.56 105 PHE A C 1
ATOM 875 O O . PHE A 1 105 ? 5.785 6.598 9.031 1 98.56 105 PHE A O 1
ATOM 882 N N . ARG A 1 106 ? 4.195 6.594 7.516 1 98.31 106 ARG A N 1
ATOM 883 C CA . ARG A 1 106 ? 3.109 6.531 8.484 1 98.31 106 ARG A CA 1
ATOM 884 C C . ARG A 1 106 ? 3.152 5.223 9.273 1 98.31 106 ARG A C 1
ATOM 886 O O . ARG A 1 106 ? 2.963 5.219 10.492 1 98.31 106 ARG A O 1
ATOM 893 N N . GLN A 1 107 ? 3.342 4.156 8.602 1 97.5 107 GLN A N 1
ATOM 894 C CA . GLN A 1 107 ? 3.35 2.836 9.219 1 97.5 107 GLN A CA 1
ATOM 895 C C . GLN A 1 107 ? 4.465 2.721 10.258 1 97.5 107 GLN A C 1
ATOM 897 O O . GLN A 1 107 ? 4.301 2.055 11.281 1 97.5 107 GLN A O 1
ATOM 902 N N . LYS A 1 108 ? 5.613 3.303 9.953 1 97.06 108 LYS A N 1
ATOM 903 C CA . LYS A 1 108 ? 6.73 3.256 10.891 1 97.06 108 LYS A CA 1
ATOM 904 C C . LYS A 1 108 ? 6.332 3.834 12.242 1 97.06 108 LYS A C 1
ATOM 906 O O . LYS A 1 108 ? 6.605 3.234 13.289 1 97.06 108 LYS A O 1
ATOM 911 N N . LEU A 1 109 ? 5.691 4.969 12.258 1 97.31 109 LEU A N 1
ATOM 912 C CA . LEU A 1 109 ? 5.254 5.586 13.5 1 97.31 109 LEU A CA 1
ATOM 913 C C . LEU A 1 109 ? 4.18 4.742 14.18 1 97.31 109 LEU A C 1
ATOM 915 O O . LEU A 1 109 ? 4.223 4.535 15.398 1 97.31 109 LEU A O 1
ATOM 919 N N . ARG A 1 110 ? 3.229 4.246 13.406 1 96.25 110 ARG A N 1
ATOM 920 C CA . ARG A 1 110 ? 2.154 3.426 13.961 1 96.25 110 ARG A CA 1
ATOM 921 C C . ARG A 1 110 ? 2.709 2.18 14.641 1 96.25 110 ARG A C 1
ATOM 923 O O . ARG A 1 110 ? 2.316 1.854 15.766 1 96.25 110 ARG A O 1
ATOM 930 N N . SER A 1 111 ? 3.609 1.472 13.922 1 94.38 111 SER A N 1
ATOM 931 C CA . SER A 1 111 ? 4.207 0.257 14.469 1 94.38 111 SER A CA 1
ATOM 932 C C . SER A 1 111 ? 4.941 0.542 15.781 1 94.38 111 SER A C 1
ATOM 934 O O . SER A 1 111 ? 4.848 -0.236 16.734 1 94.38 111 SER A O 1
ATOM 936 N N . PHE A 1 112 ? 5.605 1.651 15.766 1 95 112 PHE A N 1
ATOM 937 C CA . PHE A 1 112 ? 6.32 2.049 16.969 1 95 112 PHE A CA 1
ATOM 938 C C . PHE A 1 112 ? 5.348 2.338 18.109 1 95 112 PHE A C 1
ATOM 940 O O . PHE A 1 112 ? 5.535 1.858 19.219 1 95 112 PHE A O 1
ATOM 947 N N . ALA A 1 113 ? 4.293 3.043 17.812 1 94.69 113 ALA A N 1
ATOM 948 C CA . ALA A 1 113 ? 3.316 3.482 18.812 1 94.69 113 ALA A CA 1
ATOM 949 C C . ALA A 1 113 ? 2.545 2.297 19.375 1 94.69 113 ALA A C 1
ATOM 951 O O . ALA A 1 113 ? 1.984 2.381 20.484 1 94.69 113 ALA A O 1
ATOM 952 N N . GLU A 1 114 ? 2.508 1.203 18.656 1 92.25 114 GLU A N 1
ATOM 953 C CA . GLU A 1 114 ? 1.722 0.048 19.078 1 92.25 114 GLU A CA 1
ATOM 954 C C . GLU A 1 114 ? 2.613 -1.04 19.672 1 92.25 114 GLU A C 1
ATOM 956 O O . GLU A 1 114 ? 2.119 -1.997 20.266 1 92.25 114 GLU A O 1
ATOM 961 N N . ALA A 1 115 ? 3.883 -0.879 19.422 1 88.69 115 ALA A N 1
ATOM 962 C CA . ALA A 1 115 ? 4.812 -1.92 19.844 1 88.69 115 ALA A CA 1
ATOM 963 C C . ALA A 1 115 ? 4.898 -1.988 21.359 1 88.69 115 ALA A C 1
ATOM 965 O O . ALA A 1 115 ? 4.793 -0.965 22.047 1 88.69 115 ALA A O 1
ATOM 966 N N . ASP A 1 116 ? 5.117 -3.168 21.766 1 81.25 116 ASP A N 1
ATOM 967 C CA . ASP A 1 116 ? 5.301 -3.35 23.203 1 81.25 116 ASP A CA 1
ATOM 968 C C . ASP A 1 116 ? 6.539 -2.6 23.703 1 81.25 116 ASP A C 1
ATOM 970 O O . ASP A 1 116 ? 6.578 -2.143 24.844 1 81.25 116 ASP A O 1
ATOM 974 N N . GLU A 1 117 ? 7.387 -2.426 22.891 1 79.25 117 GLU A N 1
ATOM 975 C CA . GLU A 1 117 ? 8.672 -1.814 23.234 1 79.25 117 GLU A CA 1
ATOM 976 C C . GLU A 1 117 ? 8.57 -0.292 23.234 1 79.25 117 GLU A C 1
ATOM 978 O O . GLU A 1 117 ? 9.547 0.397 23.547 1 79.25 117 GLU A O 1
ATOM 983 N N . TYR A 1 118 ? 7.426 0.205 22.906 1 83.06 118 TYR A N 1
ATOM 984 C CA . TYR A 1 118 ? 7.242 1.651 22.859 1 83.06 118 TYR A CA 1
ATOM 985 C C . TYR A 1 118 ? 7.793 2.32 24.109 1 83.06 118 TYR A C 1
ATOM 987 O O . TYR A 1 118 ? 8.445 3.363 24.031 1 83.06 118 TYR A O 1
ATOM 995 N N . LYS A 1 119 ? 7.57 1.609 25.219 1 73.94 119 LYS A N 1
ATOM 996 C CA . LYS A 1 119 ? 8.023 2.152 26.5 1 73.94 119 LYS A CA 1
ATOM 997 C C . LYS A 1 119 ? 9.531 1.959 26.672 1 73.94 119 LYS A C 1
ATOM 999 O O . LYS A 1 119 ? 10.18 2.736 27.359 1 73.94 119 LYS A O 1
ATOM 1004 N N . GLU A 1 120 ? 9.914 0.915 26.016 1 74.19 120 GLU A N 1
ATOM 1005 C CA . GLU A 1 120 ? 11.32 0.57 26.188 1 74.19 120 GLU A CA 1
ATOM 1006 C C . GLU A 1 120 ? 12.195 1.314 25.188 1 74.19 120 GLU A C 1
ATOM 1008 O O . GLU A 1 120 ? 13.305 1.742 25.531 1 74.19 120 GLU A O 1
ATOM 1013 N N . THR A 1 121 ? 11.602 1.256 23.969 1 68.44 121 THR A N 1
ATOM 1014 C CA . THR A 1 121 ? 12.305 2.07 22.984 1 68.44 121 THR A CA 1
ATOM 1015 C C . THR A 1 121 ? 12.156 3.555 23.297 1 68.44 121 THR A C 1
ATOM 1017 O O . THR A 1 121 ? 11.047 4.043 23.5 1 68.44 121 THR A O 1
ATOM 1020 N N . GLY A 1 122 ? 13.133 4.102 23.75 1 79.38 122 GLY A N 1
ATOM 1021 C CA . GLY A 1 122 ? 13.117 5.504 24.125 1 79.38 122 GLY A CA 1
ATOM 1022 C C . GLY A 1 122 ? 12.719 6.426 23 1 79.38 122 GLY A C 1
ATOM 1023 O O . GLY A 1 122 ? 13.016 6.152 21.828 1 79.38 122 GLY A O 1
ATOM 1024 N N . LYS A 1 123 ? 11.844 7.305 23.234 1 87.5 123 LYS A N 1
ATOM 1025 C CA . LYS A 1 123 ? 11.422 8.375 22.328 1 87.5 123 LYS A CA 1
ATOM 1026 C C . LYS A 1 123 ? 12.609 8.93 21.547 1 87.5 123 LYS A C 1
ATOM 1028 O O . LYS A 1 123 ? 12.523 9.156 20.344 1 87.5 123 LYS A O 1
ATOM 1033 N N . GLU A 1 124 ? 13.711 8.992 22.109 1 91.5 124 GLU A N 1
ATOM 1034 C CA . GLU A 1 124 ? 14.898 9.578 21.5 1 91.5 124 GLU A CA 1
ATOM 1035 C C . GLU A 1 124 ? 15.461 8.664 20.406 1 91.5 124 GLU A C 1
ATOM 1037 O O . GLU A 1 124 ? 15.859 9.133 19.344 1 91.5 124 GLU A O 1
ATOM 1042 N N . GLU A 1 125 ? 15.492 7.406 20.734 1 93.69 125 GLU A N 1
ATOM 1043 C CA . GLU A 1 125 ? 16 6.445 19.75 1 93.69 125 GLU A CA 1
ATOM 1044 C C . GLU A 1 125 ? 15.125 6.406 18.5 1 93.69 125 GLU A C 1
ATOM 1046 O O . GLU A 1 125 ? 15.633 6.336 17.391 1 93.69 125 GLU A O 1
ATOM 1051 N N . PHE A 1 126 ? 13.844 6.449 18.688 1 95.56 126 PHE A N 1
ATOM 1052 C CA . PHE A 1 126 ? 12.922 6.449 17.547 1 95.56 126 PHE A CA 1
ATOM 1053 C C . PHE A 1 126 ? 13.117 7.691 16.688 1 95.56 126 PHE A C 1
ATOM 1055 O O . PHE A 1 126 ? 13.203 7.598 15.469 1 95.56 126 PHE A O 1
ATOM 1062 N N . LEU A 1 127 ? 13.219 8.812 17.359 1 95.12 127 LEU A N 1
ATOM 1063 C CA . LEU A 1 127 ? 13.391 10.062 16.625 1 95.12 127 LEU A CA 1
ATOM 1064 C C . LEU A 1 127 ? 14.695 10.062 15.844 1 95.12 127 LEU A C 1
ATOM 1066 O O . LEU A 1 127 ? 14.758 10.57 14.719 1 95.12 127 LEU A O 1
ATOM 1070 N N . LYS A 1 128 ? 15.734 9.469 16.406 1 95.31 128 LYS A N 1
ATOM 1071 C CA . LYS A 1 128 ? 17 9.32 15.688 1 95.31 128 LYS A CA 1
ATOM 1072 C C . LYS A 1 128 ? 16.828 8.453 14.445 1 95.31 128 LYS A C 1
ATOM 1074 O O . LYS A 1 128 ? 17.406 8.75 13.398 1 95.31 128 LYS A O 1
ATOM 1079 N N . SER A 1 129 ? 16.031 7.461 14.57 1 94.88 129 SER A N 1
ATOM 1080 C CA . SER A 1 129 ? 15.828 6.523 13.469 1 94.88 129 SER A CA 1
ATOM 1081 C C . SER A 1 129 ? 15.039 7.168 12.336 1 94.88 129 SER A C 1
ATOM 1083 O O . SER A 1 129 ? 15.07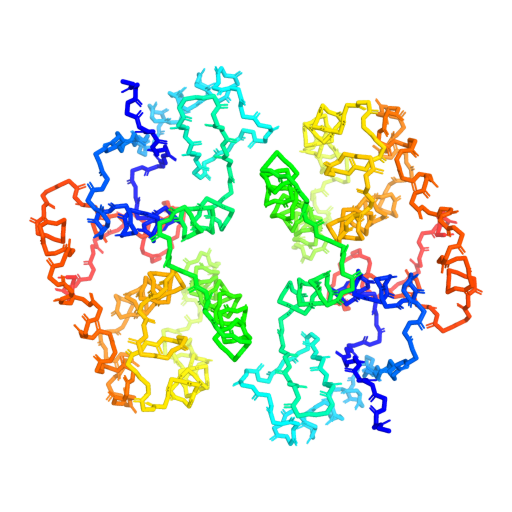8 6.691 11.195 1 94.88 129 SER A O 1
ATOM 1085 N N . VAL A 1 130 ? 14.359 8.227 12.602 1 97 130 VAL A N 1
ATOM 1086 C CA . VAL A 1 130 ? 13.484 8.875 11.641 1 97 130 VAL A CA 1
ATOM 1087 C C . VAL A 1 130 ? 14.25 9.961 10.883 1 97 130 VAL A C 1
ATOM 1089 O O . VAL A 1 130 ? 13.859 10.367 9.789 1 97 130 VAL A O 1
ATOM 1092 N N . GLN A 1 131 ? 15.32 10.438 11.398 1 97.69 131 GLN A N 1
ATOM 1093 C CA . GLN A 1 131 ? 16.062 11.57 10.844 1 97.69 131 GLN A CA 1
ATOM 1094 C C . GLN A 1 131 ? 16.5 11.297 9.406 1 97.69 131 GLN A C 1
ATOM 1096 O O . GLN A 1 131 ? 16.297 12.133 8.523 1 97.69 131 GLN A O 1
ATOM 1101 N N . PRO A 1 132 ? 17.062 10.078 9.102 1 97.38 132 PRO A N 1
ATOM 1102 C CA . PRO A 1 132 ? 17.453 9.828 7.711 1 97.38 132 PRO A CA 1
ATOM 1103 C C . PRO A 1 132 ? 16.266 9.883 6.75 1 97.38 132 PRO A C 1
ATOM 1105 O O . PRO A 1 132 ? 16.406 10.312 5.605 1 97.38 132 PRO A O 1
ATOM 1108 N N . LEU A 1 133 ? 15.133 9.461 7.215 1 98.19 133 LEU A N 1
ATOM 1109 C CA . LEU A 1 133 ? 13.938 9.492 6.379 1 98.19 133 LEU A CA 1
ATOM 1110 C C . LEU A 1 133 ? 13.508 10.93 6.102 1 98.19 133 LEU A C 1
ATOM 1112 O O . LEU A 1 133 ? 13.125 11.258 4.977 1 98.19 133 LEU A O 1
ATOM 1116 N N . LEU A 1 134 ? 13.547 11.766 7.102 1 98.75 134 LEU A N 1
ATOM 1117 C CA . LEU A 1 134 ? 13.195 13.172 6.941 1 98.75 134 LEU A CA 1
ATOM 1118 C C . LEU A 1 134 ? 14.164 13.867 5.992 1 98.75 134 LEU A C 1
ATOM 1120 O O . LEU A 1 134 ? 13.758 14.703 5.188 1 98.75 134 LEU A O 1
ATOM 1124 N N . GLN A 1 135 ? 15.398 13.461 6.09 1 98.5 135 GLN A N 1
ATOM 1125 C CA . GLN A 1 135 ? 16.391 14.008 5.164 1 98.5 135 GLN A CA 1
ATOM 1126 C C . GLN A 1 135 ? 16.062 13.633 3.723 1 98.5 135 GLN A C 1
ATOM 1128 O O . GLN A 1 135 ? 16.188 14.453 2.814 1 98.5 135 GLN A O 1
ATOM 1133 N N . GLN A 1 136 ? 15.703 12.422 3.52 1 98.44 136 GLN A N 1
ATOM 1134 C CA . GLN A 1 136 ? 15.328 11.961 2.189 1 98.44 136 GLN A CA 1
ATOM 1135 C C . GLN A 1 136 ? 14.102 12.711 1.67 1 98.44 136 GLN A C 1
ATOM 1137 O O . GLN A 1 136 ? 14.055 13.102 0.501 1 98.44 136 GLN A O 1
ATOM 1142 N N . TRP A 1 137 ? 13.086 12.938 2.51 1 98.88 137 TRP A N 1
ATOM 1143 C CA . TRP A 1 137 ? 11.906 13.711 2.131 1 98.88 137 TRP A CA 1
ATOM 1144 C C . TRP A 1 137 ? 12.289 15.141 1.754 1 98.88 137 TRP A C 1
ATOM 1146 O O . TRP A 1 137 ? 11.758 15.695 0.792 1 98.88 137 TRP A O 1
ATOM 1156 N N . GLU A 1 138 ? 13.148 15.711 2.586 1 98.88 138 GLU A N 1
ATOM 1157 C CA . GLU A 1 138 ? 13.633 17.062 2.32 1 98.88 138 GLU A CA 1
ATOM 1158 C C . GLU A 1 138 ? 14.266 17.156 0.935 1 98.88 138 GLU A C 1
ATOM 1160 O O . GLU A 1 138 ? 13.984 18.094 0.18 1 98.88 138 GLU A O 1
ATOM 1165 N N . LYS A 1 139 ? 15.102 16.188 0.658 1 98.44 139 LYS A N 1
ATOM 1166 C CA . LYS A 1 139 ? 15.766 16.141 -0.644 1 98.44 139 LYS A CA 1
ATOM 1167 C C . LYS A 1 139 ? 14.758 15.891 -1.764 1 98.44 139 LYS A C 1
ATOM 1169 O O . LYS A 1 139 ? 14.836 16.516 -2.824 1 98.44 139 LYS A O 1
ATOM 1174 N N . PHE A 1 140 ? 13.852 15.023 -1.597 1 98.62 140 PHE A N 1
ATOM 1175 C CA . PHE A 1 140 ? 12.844 14.672 -2.59 1 98.62 140 PHE A CA 1
ATOM 1176 C C . PHE A 1 140 ? 11.992 15.891 -2.945 1 98.62 140 PHE A C 1
ATOM 1178 O O . PHE A 1 140 ? 11.734 16.156 -4.121 1 98.62 140 PHE A O 1
ATOM 1185 N N . LEU A 1 141 ? 11.539 16.609 -1.915 1 98.69 141 LEU A N 1
ATOM 1186 C CA . LEU A 1 141 ? 10.734 17.797 -2.143 1 98.69 141 LEU A CA 1
ATOM 1187 C C . LEU A 1 141 ? 11.539 18.875 -2.871 1 98.69 141 LEU A C 1
ATOM 1189 O O . LEU A 1 141 ? 11.078 19.422 -3.869 1 98.69 141 LEU A O 1
ATOM 1193 N N . GLY A 1 142 ? 12.719 19.141 -2.361 1 97.75 142 GLY A N 1
ATOM 1194 C CA . GLY A 1 142 ? 13.547 20.188 -2.936 1 97.75 142 GLY A CA 1
ATOM 1195 C C . GLY A 1 142 ? 12.875 21.547 -2.93 1 97.75 142 GLY A C 1
ATOM 1196 O O . GLY A 1 142 ? 12.375 22 -1.895 1 97.75 142 GLY A O 1
ATOM 1197 N N . ASN A 1 143 ? 12.805 22.125 -4.074 1 96.62 143 ASN A N 1
ATOM 1198 C CA . ASN A 1 143 ? 12.234 23.469 -4.176 1 96.62 143 ASN A CA 1
ATOM 1199 C C . ASN A 1 143 ? 10.805 23.422 -4.719 1 96.62 143 ASN A C 1
ATOM 1201 O O . ASN A 1 143 ? 10.227 24.469 -5.039 1 96.62 143 ASN A O 1
ATOM 1205 N N . ARG A 1 144 ? 10.312 22.312 -4.812 1 97.81 144 ARG A N 1
ATOM 1206 C CA . ARG A 1 144 ? 8.977 22.156 -5.375 1 97.81 144 ARG A CA 1
ATOM 1207 C C . ARG A 1 144 ? 7.906 22.594 -4.379 1 97.81 144 ARG A C 1
ATOM 1209 O O . ARG A 1 144 ? 8.078 22.422 -3.168 1 97.81 144 ARG A O 1
ATOM 1216 N N . LYS A 1 145 ? 6.855 23.031 -4.918 1 98.12 145 LYS A N 1
ATOM 1217 C CA . LYS A 1 145 ? 5.746 23.5 -4.09 1 98.12 145 LYS A CA 1
ATOM 1218 C C . LYS A 1 145 ? 4.996 22.328 -3.457 1 98.12 145 LYS A C 1
ATOM 1220 O O . LYS A 1 145 ? 4.57 22.422 -2.305 1 98.12 145 LYS A O 1
ATOM 1225 N N . PHE A 1 146 ? 4.762 21.344 -4.27 1 98.75 146 PHE A N 1
ATOM 1226 C CA . PHE A 1 146 ? 4.098 20.125 -3.828 1 98.75 146 PHE A CA 1
ATOM 1227 C C . PHE A 1 146 ? 4.922 18.891 -4.191 1 98.75 146 PHE A C 1
ATOM 1229 O O . PHE A 1 146 ? 5.953 19 -4.859 1 98.75 146 PHE A O 1
ATOM 1236 N N . MET A 1 147 ? 4.539 17.719 -3.754 1 98.75 147 MET A N 1
ATOM 1237 C CA . MET A 1 147 ? 5.336 16.5 -3.891 1 98.75 147 MET A CA 1
ATOM 1238 C C . MET A 1 147 ? 5.547 16.156 -5.359 1 98.75 147 MET A C 1
ATOM 1240 O O . MET A 1 147 ? 6.598 15.633 -5.734 1 98.75 147 MET A O 1
ATOM 1244 N N . ALA A 1 148 ? 4.539 16.438 -6.152 1 97.81 148 ALA A N 1
ATOM 1245 C CA . ALA A 1 148 ? 4.633 16.094 -7.57 1 97.81 148 ALA A CA 1
ATOM 1246 C C . ALA A 1 148 ? 5.133 17.266 -8.398 1 97.81 148 ALA A C 1
ATOM 1248 O O . ALA A 1 148 ? 5.332 17.141 -9.609 1 97.81 148 ALA A O 1
ATOM 1249 N N . GLY A 1 149 ? 5.301 18.391 -7.836 1 97.44 149 GLY A N 1
ATOM 1250 C CA . GLY A 1 149 ? 5.695 19.594 -8.555 1 97.44 149 GLY A CA 1
ATOM 1251 C C . GLY A 1 149 ? 4.934 20.828 -8.109 1 97.44 149 GLY A C 1
ATOM 1252 O O . GLY A 1 149 ? 4.848 21.109 -6.914 1 97.44 149 GLY A O 1
ATOM 1253 N N . ASP A 1 150 ? 4.43 21.516 -9.109 1 96.06 150 ASP A N 1
ATOM 1254 C CA . ASP A 1 150 ? 3.785 22.797 -8.805 1 96.06 150 ASP A CA 1
ATOM 1255 C C . ASP A 1 150 ? 2.301 22.594 -8.508 1 96.06 150 ASP A C 1
ATOM 1257 O O . ASP A 1 150 ? 1.659 23.484 -7.934 1 96.06 150 ASP A O 1
ATOM 1261 N N . ASP A 1 151 ? 1.839 21.516 -8.875 1 96.06 151 ASP A N 1
ATOM 1262 C CA . ASP A 1 151 ? 0.415 21.25 -8.695 1 96.06 151 ASP A CA 1
ATOM 1263 C C . ASP A 1 151 ? 0.179 20.281 -7.535 1 96.06 151 ASP A C 1
ATOM 1265 O O . ASP A 1 151 ? 0.937 19.328 -7.348 1 96.06 151 ASP A O 1
ATOM 1269 N N . ILE A 1 152 ? -0.919 20.625 -6.824 1 98.5 152 ILE A N 1
ATOM 1270 C CA . ILE A 1 152 ? -1.327 19.719 -5.75 1 98.5 152 ILE A CA 1
ATOM 1271 C C . ILE A 1 152 ? -1.938 18.453 -6.336 1 98.5 152 ILE A C 1
ATOM 1273 O O . ILE A 1 152 ? -2.658 18.516 -7.336 1 98.5 152 ILE A O 1
ATOM 1277 N N . THR A 1 153 ? -1.615 17.312 -5.805 1 98.88 153 THR A N 1
ATOM 1278 C CA . THR A 1 153 ? -2.227 16.031 -6.148 1 98.88 153 THR A CA 1
ATOM 1279 C C . THR A 1 153 ? -2.736 15.328 -4.898 1 98.88 153 THR A C 1
ATOM 1281 O O . THR A 1 153 ? -2.521 15.797 -3.779 1 98.88 153 THR A O 1
ATOM 1284 N N . TYR A 1 154 ? -3.371 14.125 -5.047 1 98.94 154 TYR A N 1
ATOM 1285 C CA . TYR A 1 154 ? -3.926 13.398 -3.914 1 98.94 154 TYR A CA 1
ATOM 1286 C C . TYR A 1 154 ? -2.828 12.984 -2.941 1 98.94 154 TYR A C 1
ATOM 1288 O O . TYR A 1 154 ? -3.072 12.844 -1.74 1 98.94 154 TYR A O 1
ATOM 1296 N N . VAL A 1 155 ? -1.6 12.812 -3.414 1 98.94 155 VAL A N 1
ATOM 1297 C CA . VAL A 1 155 ? -0.518 12.305 -2.58 1 98.94 155 VAL A CA 1
ATOM 1298 C C . VAL A 1 155 ? -0.133 13.344 -1.535 1 98.94 155 VAL A C 1
ATOM 1300 O O . VAL A 1 155 ? 0.349 13.008 -0.453 1 98.94 155 VAL A O 1
ATOM 1303 N N . ASP A 1 156 ? -0.342 14.617 -1.858 1 98.94 156 ASP A N 1
ATOM 1304 C CA . ASP A 1 156 ? -0.004 15.68 -0.914 1 98.94 156 ASP A CA 1
ATOM 1305 C C . ASP A 1 156 ? -0.839 15.562 0.36 1 98.94 156 ASP A C 1
ATOM 1307 O O . ASP A 1 156 ? -0.367 15.898 1.449 1 98.94 156 ASP A O 1
ATOM 1311 N N . PHE A 1 157 ? -2.07 15.055 0.246 1 98.94 157 PHE A N 1
ATOM 1312 C CA . PHE A 1 157 ? -2.908 14.883 1.425 1 98.94 157 PHE A CA 1
ATOM 1313 C C . PHE A 1 157 ? -2.393 13.734 2.289 1 98.94 157 PHE A C 1
ATOM 1315 O O . PHE A 1 157 ? -2.477 13.789 3.518 1 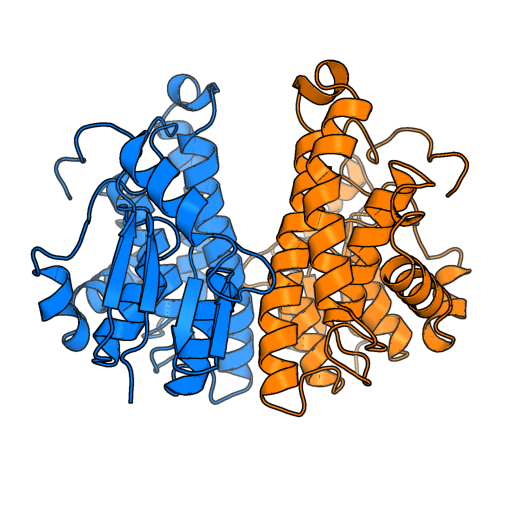98.94 157 PHE A O 1
ATOM 1322 N N . MET A 1 158 ? -1.881 12.734 1.655 1 98.94 158 MET A N 1
ATOM 1323 C CA . MET A 1 158 ? -1.297 11.602 2.367 1 98.94 158 MET A CA 1
ATOM 1324 C C . MET A 1 15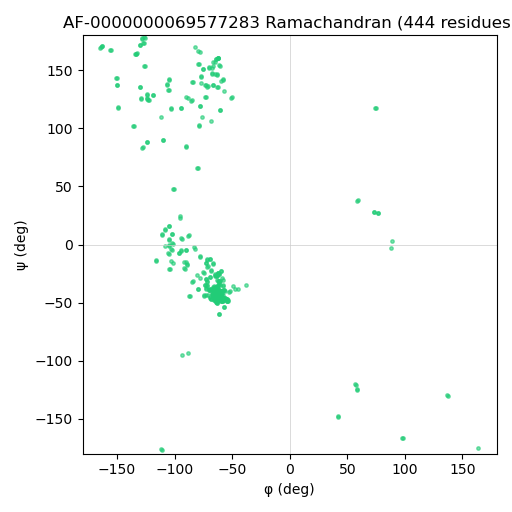8 ? -0.01 12.016 3.078 1 98.94 158 MET A C 1
ATOM 1326 O O . MET A 1 158 ? 0.186 11.688 4.25 1 98.94 158 MET A O 1
ATOM 1330 N N . VAL A 1 159 ? 0.842 12.711 2.354 1 98.94 159 VAL A N 1
ATOM 1331 C CA . VAL A 1 159 ? 2.141 13.109 2.883 1 98.94 159 VAL A CA 1
ATOM 1332 C C . VAL A 1 159 ? 1.949 14.117 4.016 1 98.94 159 VAL A C 1
ATOM 1334 O O . VAL A 1 159 ? 2.594 14.016 5.062 1 98.94 159 VAL A O 1
ATOM 1337 N N . TYR A 1 160 ? 1.031 15.055 3.805 1 98.88 160 TYR A N 1
ATOM 1338 C CA . TYR A 1 160 ? 0.721 16.016 4.852 1 98.88 160 TYR A CA 1
ATOM 1339 C C . TYR A 1 160 ? 0.263 15.312 6.125 1 98.88 160 TYR A C 1
ATOM 1341 O O . TYR A 1 160 ? 0.723 15.633 7.223 1 98.88 160 TYR A O 1
ATOM 1349 N N . GLU A 1 161 ? -0.634 14.383 5.977 1 98.75 161 GLU A N 1
ATOM 1350 C CA . GLU A 1 161 ? -1.127 13.633 7.129 1 98.75 161 GLU A CA 1
ATOM 1351 C C . GLU A 1 161 ? 0.015 12.93 7.859 1 98.75 161 GLU A C 1
ATOM 1353 O O . GLU A 1 161 ? 0.096 12.977 9.086 1 98.75 161 GLU A O 1
ATOM 1358 N N . ALA A 1 162 ? 0.873 12.273 7.133 1 98.69 162 ALA A N 1
ATOM 1359 C CA . ALA A 1 162 ? 2 11.578 7.746 1 98.69 162 ALA A CA 1
ATOM 1360 C C . ALA A 1 162 ? 2.879 12.539 8.539 1 98.69 162 ALA A C 1
ATOM 1362 O O . ALA A 1 162 ? 3.25 12.258 9.68 1 98.69 162 ALA A O 1
ATOM 1363 N N . PHE A 1 163 ? 3.201 13.664 7.938 1 98.75 163 PHE A N 1
ATOM 1364 C CA . PHE A 1 163 ? 4.047 14.641 8.617 1 98.75 163 PHE A CA 1
ATOM 1365 C C . PHE A 1 163 ? 3.363 15.172 9.867 1 98.75 163 PHE A C 1
ATOM 1367 O O . PHE A 1 163 ? 4.016 15.398 10.891 1 98.75 163 PHE A O 1
ATOM 1374 N N . ASP A 1 164 ? 2.08 15.383 9.773 1 98.44 164 ASP A N 1
ATOM 1375 C CA . ASP A 1 164 ? 1.374 15.898 10.938 1 98.44 164 ASP A CA 1
ATOM 1376 C C . ASP A 1 164 ? 1.388 14.891 12.086 1 98.44 164 ASP A C 1
ATOM 1378 O O . ASP A 1 164 ? 1.474 15.266 13.25 1 98.44 164 ASP A O 1
ATOM 1382 N N . LEU A 1 165 ? 1.292 13.609 11.789 1 98.19 165 LEU A N 1
ATOM 1383 C CA . LEU A 1 165 ? 1.387 12.578 12.82 1 98.19 165 LEU A CA 1
ATOM 1384 C C . LEU A 1 165 ? 2.732 12.648 13.539 1 98.19 165 LEU A C 1
ATOM 1386 O O . LEU A 1 165 ? 2.795 12.547 14.766 1 98.19 165 LEU A O 1
ATOM 1390 N N . TYR A 1 166 ? 3.766 12.836 12.75 1 98.25 166 TYR A N 1
ATOM 1391 C CA . TYR A 1 166 ? 5.094 12.93 13.344 1 98.25 166 TYR A CA 1
ATOM 1392 C C . TYR A 1 166 ? 5.242 14.219 14.148 1 98.25 166 TYR A C 1
ATOM 1394 O O . TYR A 1 166 ? 5.887 14.227 15.195 1 98.25 166 TYR A O 1
ATOM 1402 N N . ARG A 1 167 ? 4.695 15.305 13.633 1 97.88 167 ARG A N 1
ATOM 1403 C CA . ARG A 1 167 ? 4.711 16.562 14.375 1 97.88 167 ARG A CA 1
ATOM 1404 C C . ARG A 1 167 ? 3.98 16.422 15.703 1 97.88 167 ARG A C 1
ATOM 1406 O O . ARG A 1 167 ? 4.41 16.984 16.719 1 97.88 167 ARG A O 1
ATOM 1413 N N . LEU A 1 168 ? 2.861 15.703 15.719 1 96.94 168 LEU A N 1
ATOM 1414 C CA . LEU A 1 168 ? 2.143 15.438 16.969 1 96.94 168 LEU A CA 1
ATOM 1415 C C . LEU A 1 168 ? 2.998 14.617 17.922 1 96.94 168 LEU A C 1
ATOM 1417 O O . LEU A 1 168 ? 2.967 14.844 19.141 1 96.94 168 LEU A O 1
ATOM 1421 N N . TYR A 1 169 ? 3.723 13.68 17.375 1 96.06 169 TYR A N 1
ATOM 1422 C CA . TYR A 1 169 ? 4.582 12.852 18.203 1 96.06 169 TYR A CA 1
ATOM 1423 C C . TYR A 1 169 ? 5.703 13.672 18.828 1 96.06 169 TYR A C 1
ATOM 1425 O O . TYR A 1 169 ? 6.051 13.484 20 1 96.06 169 TYR A O 1
ATOM 1433 N N . HIS A 1 170 ? 6.262 14.594 18.031 1 96.06 170 HIS A N 1
ATOM 1434 C CA . HIS A 1 170 ? 7.289 15.508 18.516 1 96.06 170 HIS A CA 1
ATOM 1435 C C . HIS A 1 170 ? 7.227 16.844 17.781 1 96.06 170 HIS A C 1
ATOM 1437 O O . HIS A 1 170 ? 7.535 16.922 16.594 1 96.06 170 HIS A O 1
ATOM 1443 N N . GLU A 1 171 ? 6.98 17.891 18.469 1 96.31 171 GLU A N 1
ATOM 1444 C CA . GLU A 1 171 ? 6.609 19.188 17.891 1 96.31 171 GLU A CA 1
ATOM 1445 C C . GLU A 1 171 ? 7.73 19.75 17.016 1 96.31 171 GLU A C 1
ATOM 1447 O O . GLU A 1 171 ? 7.469 20.469 16.062 1 96.31 171 GLU A O 1
ATOM 1452 N N . SER A 1 172 ? 8.984 19.344 17.25 1 96.31 172 SER A N 1
ATOM 1453 C CA . SER A 1 172 ? 10.117 19.953 16.562 1 96.31 172 SER A CA 1
ATOM 1454 C C . SER A 1 172 ? 10.664 19.031 15.484 1 96.31 172 SER A C 1
ATOM 1456 O O . SER A 1 172 ? 11.766 19.25 14.977 1 96.31 172 SER A O 1
ATOM 1458 N N . VAL A 1 173 ? 9.922 18.047 15.094 1 97.62 173 VAL A N 1
ATOM 1459 C CA . VAL A 1 173 ? 10.438 16.984 14.234 1 97.62 173 VAL A CA 1
ATOM 1460 C C . VAL A 1 173 ? 10.805 17.562 12.875 1 97.62 173 VAL A C 1
ATOM 1462 O O . VAL A 1 173 ? 11.703 17.047 12.203 1 97.62 173 VAL A O 1
ATOM 1465 N N . LEU A 1 174 ? 10.18 18.672 12.43 1 98.12 174 LEU A N 1
ATOM 1466 C CA . LEU A 1 174 ? 10.406 19.219 11.094 1 98.12 174 LEU A CA 1
ATOM 1467 C C . LEU A 1 174 ? 11.328 20.438 11.156 1 98.12 174 LEU A C 1
ATOM 1469 O O . LEU A 1 174 ? 11.656 21.016 10.125 1 98.12 174 LEU A O 1
ATOM 1473 N N . ASP A 1 175 ? 11.789 20.797 12.297 1 97.94 175 ASP A N 1
ATOM 1474 C CA . ASP A 1 175 ? 12.469 22.062 12.516 1 97.94 175 ASP A CA 1
ATOM 1475 C C . ASP A 1 175 ? 13.766 22.141 11.711 1 97.94 175 ASP A C 1
ATOM 1477 O O . ASP A 1 175 ? 14.156 23.219 11.266 1 97.94 175 ASP A O 1
ATOM 1481 N N . ASP A 1 176 ? 14.477 21.062 11.562 1 98 176 ASP A N 1
ATOM 1482 C CA . ASP A 1 176 ? 15.773 21.062 10.898 1 98 176 ASP A CA 1
ATOM 1483 C C . ASP A 1 176 ? 15.625 20.859 9.391 1 98 176 ASP A C 1
ATOM 1485 O O . ASP A 1 176 ? 16.609 20.688 8.68 1 98 176 ASP A O 1
ATOM 1489 N N . TYR A 1 177 ? 14.445 20.859 8.859 1 98.69 177 TYR A N 1
ATOM 1490 C CA . TYR A 1 177 ? 14.133 20.625 7.453 1 98.69 177 TYR A CA 1
ATOM 1491 C C . TYR A 1 177 ? 13.273 21.734 6.883 1 98.69 177 TYR A C 1
ATOM 1493 O O . TYR A 1 177 ? 12.047 21.609 6.801 1 98.69 177 TYR A O 1
ATOM 1501 N N . PRO A 1 178 ? 13.914 22.781 6.465 1 98.44 178 PRO A N 1
ATOM 1502 C CA . PRO A 1 178 ? 13.195 24.016 6.125 1 98.44 178 PRO A CA 1
ATOM 1503 C C . PRO A 1 178 ? 12.195 23.812 4.984 1 98.44 178 PRO A C 1
ATOM 1505 O O . PRO A 1 178 ? 11.109 24.391 5 1 98.44 178 PRO A O 1
ATOM 1508 N N . SER A 1 179 ? 12.602 23.047 3.965 1 98.31 179 SER A N 1
ATOM 1509 C CA . SER A 1 179 ? 11.68 22.828 2.854 1 98.31 179 SER A CA 1
ATOM 1510 C C . SER A 1 179 ? 10.445 22.047 3.299 1 98.31 179 SER A C 1
ATOM 1512 O O . SER A 1 179 ? 9.328 22.359 2.887 1 98.31 179 SER A O 1
ATOM 1514 N N . LEU A 1 180 ? 10.641 21.062 4.121 1 98.81 180 LEU A N 1
ATOM 1515 C CA . LEU A 1 180 ? 9.516 20.281 4.625 1 98.81 180 LEU A CA 1
ATOM 1516 C C . LEU A 1 180 ? 8.625 21.125 5.531 1 98.81 180 LEU A C 1
ATOM 1518 O O . LEU A 1 180 ? 7.402 21 5.492 1 98.81 180 LEU A O 1
ATOM 1522 N N . LYS A 1 181 ? 9.281 21.906 6.363 1 98.5 181 LYS A N 1
ATOM 1523 C CA . LYS A 1 181 ? 8.531 22.781 7.258 1 98.5 181 LYS A CA 1
ATOM 1524 C C . LYS A 1 181 ? 7.664 23.75 6.469 1 98.5 181 LYS A C 1
ATOM 1526 O O . LYS A 1 181 ? 6.496 23.969 6.805 1 98.5 181 LYS A O 1
ATOM 1531 N N . ALA A 1 182 ? 8.242 24.312 5.457 1 98.62 182 ALA A N 1
ATOM 1532 C CA . ALA A 1 182 ? 7.496 25.219 4.598 1 98.62 182 ALA A CA 1
ATOM 1533 C C . ALA A 1 182 ? 6.352 24.5 3.891 1 98.62 182 ALA A C 1
ATOM 1535 O O . ALA A 1 182 ? 5.242 25.016 3.795 1 98.62 182 ALA A O 1
ATOM 1536 N N . TYR A 1 183 ? 6.621 23.344 3.309 1 98.81 183 TYR A N 1
ATOM 1537 C CA . TYR A 1 183 ? 5.613 22.516 2.674 1 98.81 183 TYR A CA 1
ATOM 1538 C C . TYR A 1 183 ? 4.473 22.203 3.637 1 98.81 183 TYR A C 1
ATOM 1540 O O . TYR A 1 183 ? 3.299 22.328 3.279 1 98.81 183 TYR A O 1
ATOM 1548 N N . PHE A 1 184 ? 4.824 21.781 4.871 1 98.69 184 PHE A N 1
ATOM 1549 C CA . PHE A 1 184 ? 3.834 21.469 5.891 1 98.69 184 PHE A CA 1
ATOM 1550 C C . PHE A 1 184 ? 2.939 22.656 6.176 1 98.69 184 PHE A C 1
ATOM 1552 O O . PHE A 1 184 ? 1.716 22.531 6.227 1 98.69 184 PHE A O 1
ATOM 1559 N N . SER A 1 185 ? 3.551 23.766 6.367 1 98.31 185 SER A N 1
ATOM 1560 C CA . SER A 1 185 ? 2.809 25 6.621 1 98.31 185 SER A CA 1
ATOM 1561 C C . SER A 1 185 ? 1.879 25.328 5.457 1 98.31 185 SER A C 1
ATOM 1563 O O . SER A 1 185 ? 0.747 25.766 5.668 1 98.31 185 SER A O 1
ATOM 1565 N N . ARG A 1 186 ? 2.35 25.188 4.262 1 98.31 186 ARG A N 1
ATOM 1566 C CA . ARG A 1 186 ? 1.536 25.438 3.076 1 98.31 186 ARG A CA 1
ATOM 1567 C C . ARG A 1 186 ? 0.306 24.531 3.055 1 98.31 186 ARG A C 1
ATOM 1569 O O . ARG A 1 186 ? -0.81 25 2.824 1 98.31 186 ARG A O 1
ATOM 1576 N N . MET A 1 187 ? 0.5 23.297 3.271 1 98.62 187 MET A N 1
ATOM 1577 C CA . MET A 1 187 ? -0.601 22.344 3.281 1 98.62 187 MET A CA 1
ATOM 1578 C C . MET A 1 187 ? -1.584 22.656 4.402 1 98.62 187 MET A C 1
ATOM 1580 O O . MET A 1 187 ? -2.799 22.656 4.191 1 98.62 187 MET A O 1
ATOM 1584 N N . LYS A 1 188 ? -1.07 22.906 5.535 1 97.44 188 LYS A N 1
ATOM 1585 C CA . LYS A 1 188 ? -1.881 23.203 6.711 1 97.44 188 LYS A CA 1
ATOM 1586 C C . LYS A 1 188 ? -2.758 24.438 6.465 1 97.44 188 LYS A C 1
ATOM 1588 O O . LYS A 1 188 ? -3.869 24.516 6.992 1 97.44 188 LYS A O 1
ATOM 1593 N N . ASN A 1 189 ? -2.289 25.281 5.66 1 97.69 189 ASN A N 1
ATOM 1594 C CA . ASN A 1 189 ? -2.961 26.562 5.484 1 97.69 189 ASN A CA 1
ATOM 1595 C C . ASN A 1 189 ? -3.65 26.656 4.129 1 97.69 189 ASN A C 1
ATOM 1597 O O . ASN A 1 189 ? -3.986 27.75 3.668 1 97.69 189 ASN A O 1
ATOM 1601 N N . LEU A 1 190 ? -3.789 25.547 3.426 1 98.19 190 LEU A N 1
ATOM 1602 C CA . LEU A 1 190 ? -4.555 25.578 2.186 1 98.19 190 LEU A CA 1
ATOM 1603 C C . LEU A 1 190 ? -5.918 26.219 2.404 1 98.19 190 LEU A C 1
ATOM 1605 O O . LEU A 1 190 ? -6.684 25.797 3.266 1 98.19 190 LEU A O 1
ATOM 1609 N N . PRO A 1 191 ? -6.25 27.203 1.645 1 98.06 191 PRO A N 1
ATOM 1610 C CA . PRO A 1 191 ? -7.516 27.906 1.861 1 98.06 191 PRO A CA 1
ATOM 1611 C C . PRO A 1 191 ? -8.727 26.969 1.78 1 98.06 191 PRO A C 1
ATOM 1613 O O . PRO A 1 191 ? -9.664 27.094 2.572 1 98.06 191 PRO A O 1
ATOM 1616 N N . GLU A 1 192 ? -8.711 26.062 0.908 1 97.94 192 GLU A N 1
ATOM 1617 C CA . GLU A 1 192 ? -9.836 25.172 0.645 1 97.94 192 GLU A CA 1
ATOM 1618 C C . GLU A 1 192 ? -10.094 24.25 1.83 1 97.94 192 GLU A C 1
ATOM 1620 O O . GLU A 1 192 ? -11.164 23.656 1.938 1 97.94 192 GLU A O 1
ATOM 1625 N N . LEU A 1 193 ? -9.117 24.125 2.736 1 97.88 193 LEU A N 1
ATOM 1626 C CA . LEU A 1 193 ? -9.242 23.172 3.832 1 97.88 193 LEU A CA 1
ATOM 1627 C C . LEU A 1 193 ? -9.555 23.891 5.145 1 97.88 193 LEU A C 1
ATOM 1629 O O . LEU A 1 193 ? -9.852 23.25 6.152 1 97.88 193 LEU A O 1
ATOM 1633 N N . GLN A 1 194 ? -9.5 25.203 5.168 1 97.81 194 GLN A N 1
ATOM 1634 C CA . GLN A 1 194 ? -9.555 25.938 6.426 1 97.81 194 GLN A CA 1
ATOM 1635 C C . GLN A 1 194 ? -10.898 25.734 7.117 1 97.81 194 GLN A C 1
ATOM 1637 O O . GLN A 1 194 ? -10.961 25.625 8.344 1 97.81 194 GLN A O 1
ATOM 1642 N N . GLU A 1 195 ? -11.992 25.734 6.305 1 96.81 195 GLU A N 1
ATOM 1643 C CA . GLU A 1 195 ? -13.305 25.516 6.902 1 96.81 195 GLU A CA 1
ATOM 1644 C C . GLU A 1 195 ? -13.352 24.172 7.629 1 96.81 195 GLU A C 1
ATOM 1646 O O . GLU A 1 195 ? -13.859 24.078 8.75 1 96.81 195 GLU A O 1
ATOM 1651 N N . TYR A 1 196 ? -12.781 23.172 6.992 1 97.75 196 TYR A N 1
ATOM 1652 C CA . TYR A 1 196 ? -12.766 21.844 7.598 1 97.75 196 TYR A CA 1
ATOM 1653 C C . TYR A 1 196 ? -11.844 21.812 8.812 1 97.75 196 TYR A C 1
ATOM 1655 O O . TYR A 1 196 ? -12.211 21.281 9.867 1 97.75 196 TYR A O 1
ATOM 1663 N N . MET A 1 197 ? -10.641 22.391 8.688 1 96.62 197 MET A N 1
ATOM 1664 C CA . MET A 1 197 ? -9.617 22.344 9.727 1 96.62 197 MET A CA 1
ATOM 1665 C C . MET A 1 197 ? -10.102 23.016 11 1 96.62 197 MET A C 1
ATOM 1667 O O . MET A 1 197 ? -9.703 22.641 12.102 1 96.62 197 MET A O 1
ATOM 1671 N N . LYS A 1 198 ? -11 23.906 10.891 1 95.44 198 LYS A N 1
ATOM 1672 C CA . LYS A 1 198 ? -11.508 24.656 12.031 1 95.44 198 LYS A CA 1
ATOM 1673 C C . LYS A 1 198 ? -12.875 24.125 12.469 1 95.44 198 LYS A C 1
ATOM 1675 O O . LYS A 1 198 ? -13.43 24.578 13.477 1 95.44 198 LYS A O 1
ATOM 1680 N N . SER A 1 199 ? -13.352 23.203 11.711 1 95.38 199 SER A N 1
ATOM 1681 C CA . SER A 1 199 ? -14.695 22.688 11.953 1 95.38 199 SER A CA 1
ATOM 1682 C C . SER A 1 199 ? -14.719 21.719 13.133 1 95.38 199 SER A C 1
ATOM 1684 O O . SER A 1 199 ? -13.797 20.922 13.305 1 95.38 199 SER A O 1
ATOM 1686 N N . PRO A 1 200 ? -15.812 21.781 13.875 1 92.31 200 PRO A N 1
ATOM 1687 C CA . PRO A 1 200 ? -15.953 20.812 14.969 1 92.31 200 PRO A CA 1
ATOM 1688 C C . PRO A 1 200 ? -16.172 19.375 14.461 1 92.31 200 PRO A C 1
ATOM 1690 O O . PRO A 1 200 ? -16.078 18.422 15.234 1 92.31 200 PRO A O 1
ATOM 1693 N N . VAL A 1 201 ? -16.438 19.25 13.227 1 91.5 201 VAL A N 1
ATOM 1694 C CA . VAL A 1 201 ? -16.625 17.922 12.641 1 91.5 201 VAL A CA 1
ATOM 1695 C C . VAL A 1 201 ? -15.289 17.203 12.531 1 91.5 201 VAL A C 1
ATOM 1697 O O . VAL A 1 201 ? -15.242 15.969 12.562 1 91.5 201 VAL A O 1
ATOM 1700 N N . ARG A 1 202 ? -14.273 17.969 12.375 1 94.88 202 ARG A N 1
ATOM 1701 C CA . ARG A 1 202 ? -12.953 17.359 12.305 1 94.88 202 ARG A CA 1
ATOM 1702 C C . ARG A 1 202 ? -12.57 16.719 13.641 1 94.88 202 ARG A C 1
ATOM 1704 O O . ARG A 1 202 ? -12.836 17.281 14.703 1 94.88 202 ARG A O 1
ATOM 1711 N N . LYS A 1 203 ? -12 15.531 13.617 1 92.12 203 LYS A N 1
ATOM 1712 C CA . LYS A 1 203 ? -11.461 14.844 14.789 1 92.12 203 LYS A CA 1
ATOM 1713 C C . LYS A 1 203 ? -9.93 14.789 14.734 1 92.12 203 LYS A C 1
ATOM 1715 O O . LYS A 1 203 ? -9.352 13.797 14.289 1 92.12 203 LYS A O 1
ATOM 1720 N N . PRO A 1 204 ? -9.344 15.805 15.297 1 93.44 204 PRO A N 1
ATOM 1721 C CA . PRO A 1 204 ? -7.883 15.844 15.203 1 93.44 204 PRO A CA 1
ATOM 1722 C C . PRO A 1 204 ? -7.211 14.797 16.094 1 93.44 204 PRO A C 1
ATOM 1724 O O . PRO A 1 204 ? -6.004 14.562 15.961 1 93.44 204 PRO A O 1
ATOM 1727 N N . TRP A 1 205 ? -8.016 14.219 17.016 1 94.44 205 TRP A N 1
ATOM 1728 C CA . TRP A 1 205 ? -7.594 13.18 17.938 1 94.44 205 TRP A CA 1
ATOM 1729 C C . TRP A 1 205 ? -8.758 12.258 18.297 1 94.44 205 TRP A C 1
ATOM 1731 O O . TRP A 1 205 ? -9.891 12.719 18.469 1 94.44 205 TRP A O 1
ATOM 1741 N N . PRO A 1 206 ? -8.484 10.844 18.469 1 95.75 206 PRO A N 1
ATOM 1742 C CA . PRO A 1 206 ? -7.176 10.188 18.391 1 95.75 206 PRO A CA 1
ATOM 1743 C C . PRO A 1 206 ? -6.715 9.953 16.969 1 95.75 206 PRO A C 1
ATOM 1745 O O . PRO A 1 206 ? -7.496 10.133 16.016 1 95.75 206 PRO A O 1
ATOM 1748 N N . ILE A 1 207 ? -5.414 9.609 16.828 1 96.94 207 ILE A N 1
ATOM 1749 C CA . ILE A 1 207 ? -4.855 9.469 15.492 1 96.94 207 ILE A CA 1
ATOM 1750 C C . ILE A 1 207 ? -4.688 7.988 15.148 1 96.94 207 ILE A C 1
ATOM 1752 O O . ILE A 1 207 ? -4.531 7.629 13.977 1 96.94 207 ILE A O 1
ATOM 1756 N N . PHE A 1 208 ? -4.637 7.102 16.125 1 95.81 208 PHE A N 1
ATOM 1757 C CA . PHE A 1 208 ? -4.543 5.656 15.961 1 95.81 208 PHE A CA 1
ATOM 1758 C C . PHE A 1 208 ? -5.598 4.945 16.797 1 95.81 208 PHE A C 1
ATOM 1760 O O . PHE A 1 208 ? -6.344 5.59 17.531 1 95.81 208 PHE A O 1
ATOM 1767 N N . ALA A 1 209 ? -5.734 3.654 16.609 1 92.62 209 ALA A N 1
ATOM 1768 C CA . ALA A 1 209 ? -6.66 2.826 17.391 1 92.62 209 ALA A CA 1
ATOM 1769 C C . ALA A 1 209 ? -6.289 2.828 18.875 1 92.62 209 ALA A C 1
ATOM 1771 O O . ALA A 1 209 ? -5.141 3.084 19.234 1 92.62 209 ALA A O 1
ATOM 1772 N N . PRO A 1 210 ? -7.203 2.48 19.719 1 91.44 210 PRO A N 1
ATOM 1773 C CA . PRO A 1 210 ? -7.012 2.584 21.172 1 91.44 210 PRO A CA 1
ATOM 1774 C C . PRO A 1 210 ? -5.832 1.753 21.672 1 91.44 210 PRO A C 1
ATOM 1776 O O . PRO A 1 210 ? -5.262 2.057 22.719 1 91.44 210 PRO A O 1
ATOM 1779 N N . LYS A 1 211 ? -5.441 0.754 20.953 1 88.81 211 LYS A N 1
ATOM 1780 C CA . LYS A 1 211 ? -4.355 -0.109 21.406 1 88.81 211 LYS A CA 1
ATOM 1781 C C . LYS A 1 211 ? -3.008 0.603 21.297 1 88.81 211 LYS A C 1
ATOM 1783 O O . LYS A 1 211 ? -2.016 0.157 21.875 1 88.81 211 LYS A O 1
ATOM 1788 N N . ALA A 1 212 ? -2.93 1.656 20.578 1 93.31 212 ALA A N 1
ATOM 1789 C CA . ALA A 1 212 ? -1.678 2.387 20.391 1 93.31 212 ALA A CA 1
ATOM 1790 C C . ALA A 1 212 ? -1.278 3.119 21.672 1 93.31 212 ALA A C 1
ATOM 1792 O O . ALA A 1 212 ? -2.109 3.775 22.297 1 93.31 212 ALA A O 1
ATOM 1793 N N . LYS A 1 213 ? -0.012 3.041 22.016 1 92.44 213 LYS A N 1
ATOM 1794 C CA . LYS A 1 213 ? 0.508 3.691 23.219 1 92.44 213 LYS A CA 1
ATOM 1795 C C . LYS A 1 213 ? 0.625 5.199 23.016 1 92.44 213 LYS A C 1
ATOM 1797 O O . LYS A 1 213 ? 0.639 5.961 23.984 1 92.44 213 LYS A O 1
ATOM 1802 N N . PHE A 1 214 ? 0.739 5.602 21.781 1 93.56 214 PHE A N 1
ATOM 1803 C CA . PHE A 1 214 ? 0.645 6.996 21.375 1 93.56 214 PHE A CA 1
ATOM 1804 C C . PHE A 1 214 ? -0.43 7.184 20.312 1 93.56 214 PHE A C 1
ATOM 1806 O O . PHE A 1 214 ? -0.438 6.477 19.297 1 93.56 214 PHE A O 1
ATOM 1813 N N . GLY A 1 215 ? -1.301 8.164 20.562 1 93.94 215 GLY A N 1
ATOM 1814 C CA . GLY A 1 215 ? -2.256 8.516 19.531 1 93.94 215 GLY A CA 1
ATOM 1815 C C . GLY A 1 215 ? -3.527 7.695 19.578 1 93.94 215 GLY A C 1
ATOM 1816 O O . GLY A 1 215 ? -4.395 7.824 18.703 1 93.94 215 GLY A O 1
ATOM 1817 N N . GLY A 1 216 ? -3.568 6.684 20.547 1 89.81 216 GLY A N 1
ATOM 1818 C CA . GLY A 1 216 ? -4.727 5.812 20.688 1 89.81 216 GLY A CA 1
ATOM 1819 C C . GLY A 1 216 ? -5.781 6.367 21.625 1 89.81 216 GLY A C 1
ATOM 1820 O O . GLY A 1 216 ? -6.879 6.719 21.188 1 89.81 216 GLY A O 1
ATOM 1821 N N . SER A 1 217 ? -5.617 5.902 22.938 1 79 217 SER A N 1
ATOM 1822 C CA . SER A 1 217 ? -6.512 6.387 23.984 1 79 217 SER A CA 1
ATOM 1823 C C . SER A 1 217 ? -5.773 7.27 24.984 1 79 217 SER A C 1
ATOM 1825 O O . SER A 1 217 ? -4.574 7.09 25.203 1 79 217 SER A O 1
ATOM 1827 N N . GLY A 1 218 ? -5.965 8.523 25.062 1 82.62 218 GLY A N 1
ATOM 1828 C CA . GLY A 1 218 ? -5.316 9.453 25.969 1 82.62 218 GLY A CA 1
ATOM 1829 C C . GLY A 1 218 ? -5.457 10.898 25.547 1 82.62 218 GLY A C 1
ATOM 1830 O O . GLY A 1 218 ? -6.051 11.195 24.5 1 82.62 218 GLY A O 1
ATOM 1831 N N . ASP A 1 219 ? -4.77 11.688 26.328 1 90.25 219 ASP A N 1
ATOM 1832 C CA . ASP A 1 219 ? -4.828 13.117 26.047 1 90.25 219 ASP A CA 1
ATOM 1833 C C . ASP A 1 219 ? -3.949 13.477 24.844 1 90.25 219 ASP A C 1
ATOM 1835 O O . ASP A 1 219 ? -2.857 12.922 24.688 1 90.25 219 ASP A O 1
ATOM 1839 N N . PRO A 1 220 ? -4.453 14.328 24.047 1 92.44 220 PRO A N 1
ATOM 1840 C CA . PRO A 1 220 ? -3.602 14.805 22.953 1 92.44 220 PRO A CA 1
ATOM 1841 C C . PRO A 1 220 ? -2.395 15.594 23.438 1 92.44 220 PRO A C 1
ATOM 1843 O O . PRO A 1 220 ? -2.412 16.125 24.562 1 92.44 220 PRO A O 1
ATOM 1846 N N . PRO A 1 221 ? -1.376 15.633 22.594 1 93.69 221 PRO A N 1
ATOM 1847 C CA . PRO A 1 221 ? -0.26 16.516 22.969 1 93.69 221 PRO A CA 1
ATOM 1848 C C . PRO A 1 221 ? -0.659 17.984 23.016 1 93.69 221 PRO A C 1
ATOM 1850 O O . PRO A 1 221 ? -1.646 18.375 22.391 1 93.69 221 PRO A O 1
ATOM 1853 N N . LYS A 1 222 ? 0.128 18.766 23.719 1 92.88 222 LYS A N 1
ATOM 1854 C CA . LYS A 1 222 ? -0.172 20.172 23.953 1 92.88 222 LYS A CA 1
ATOM 1855 C C . LYS A 1 222 ? -0.141 20.953 22.641 1 92.88 222 LYS A C 1
ATOM 1857 O O . LYS A 1 222 ? -0.8 21.984 22.516 1 92.88 222 LYS A O 1
ATOM 1862 N N . HIS A 1 223 ? 0.581 20.531 21.703 1 91.44 223 HIS A N 1
ATOM 1863 C CA . HIS A 1 223 ? 0.761 21.234 20.438 1 91.44 223 HIS A CA 1
ATOM 1864 C C . HIS A 1 223 ? -0.193 20.703 19.375 1 91.44 223 HIS A C 1
ATOM 1866 O O . HIS A 1 223 ? 0.058 20.875 18.188 1 91.44 223 HIS A O 1
ATOM 1872 N N . LEU A 1 224 ? -1.262 20.141 19.75 1 92.25 224 LEU A N 1
ATOM 1873 C CA . LEU A 1 224 ? -2.305 19.75 18.812 1 92.25 224 LEU A CA 1
ATOM 1874 C C . LEU A 1 224 ? -2.875 20.969 18.094 1 92.25 224 LEU A C 1
ATOM 1876 O O . LEU A 1 224 ? -3.109 22.016 18.719 1 92.25 224 LEU A O 1
ATOM 1880 N N . MET B 1 1 ? 20.625 0.859 -25.922 1 69.88 1 MET B N 1
ATOM 1881 C CA . MET B 1 1 ? 20.281 1.457 -24.641 1 69.88 1 MET B CA 1
ATOM 1882 C C . MET B 1 1 ? 20.5 0.47 -23.5 1 69.88 1 MET B C 1
ATOM 1884 O O . MET B 1 1 ? 20.391 -0.742 -23.688 1 69.88 1 MET B O 1
ATOM 1888 N N . ALA B 1 2 ? 20.953 0.893 -22.328 1 88.06 2 ALA B N 1
ATOM 1889 C CA . ALA B 1 2 ? 21.266 0.013 -21.203 1 88.06 2 ALA B CA 1
ATOM 1890 C C . ALA B 1 2 ? 20.016 -0.735 -20.734 1 88.06 2 ALA B C 1
ATOM 1892 O O . ALA B 1 2 ? 18.922 -0.186 -20.75 1 88.06 2 ALA B O 1
ATOM 1893 N N . LYS B 1 3 ? 20.141 -2.025 -20.484 1 97.56 3 LYS B N 1
ATOM 1894 C CA . LYS B 1 3 ? 19.062 -2.861 -19.969 1 97.56 3 LYS B CA 1
ATOM 1895 C C . LYS B 1 3 ? 18.531 -2.324 -18.641 1 97.56 3 LYS B C 1
ATOM 1897 O O . LYS B 1 3 ? 19.297 -1.843 -17.812 1 97.56 3 LYS B O 1
ATOM 1902 N N . PRO B 1 4 ? 17.234 -2.422 -18.484 1 98.56 4 PRO B N 1
ATOM 1903 C CA . PRO B 1 4 ? 16.719 -2.098 -17.156 1 98.56 4 PRO B CA 1
ATOM 1904 C C . PRO B 1 4 ? 17.281 -3.012 -16.062 1 98.56 4 PRO B C 1
ATOM 1906 O O . PRO B 1 4 ? 17.703 -4.137 -16.359 1 98.56 4 PRO B O 1
ATOM 1909 N N . ILE B 1 5 ? 17.312 -2.492 -14.844 1 98.75 5 ILE B N 1
ATOM 1910 C CA . ILE B 1 5 ? 17.797 -3.25 -13.703 1 98.75 5 ILE B CA 1
ATOM 1911 C C . ILE B 1 5 ? 16.719 -3.33 -12.625 1 98.75 5 ILE B C 1
ATOM 1913 O O . ILE B 1 5 ? 16.125 -2.314 -12.258 1 98.75 5 ILE B O 1
ATOM 1917 N N . LEU B 1 6 ? 16.406 -4.52 -12.258 1 98.81 6 LEU B N 1
ATOM 1918 C CA . LEU B 1 6 ? 15.633 -4.754 -11.039 1 98.81 6 LEU B CA 1
ATOM 1919 C C . LEU B 1 6 ? 16.547 -5.25 -9.914 1 98.81 6 LEU B C 1
ATOM 1921 O O . LEU B 1 6 ? 17.172 -6.305 -10.039 1 98.81 6 LEU B O 1
ATOM 1925 N N . GLY B 1 7 ? 16.625 -4.469 -8.875 1 98.62 7 GLY B N 1
ATOM 1926 C CA . GLY B 1 7 ? 17.438 -4.855 -7.734 1 98.62 7 GLY B CA 1
ATOM 1927 C C . GLY B 1 7 ? 16.625 -5.312 -6.543 1 98.62 7 GLY B C 1
ATOM 1928 O O . GLY B 1 7 ? 15.641 -4.664 -6.176 1 98.62 7 GLY B O 1
ATOM 1929 N N . TYR B 1 8 ? 17.031 -6.445 -5.961 1 98.12 8 TYR B N 1
ATOM 1930 C CA . TYR B 1 8 ? 16.359 -6.961 -4.77 1 98.12 8 TYR B CA 1
ATOM 1931 C C . TYR B 1 8 ? 17.234 -7.996 -4.066 1 98.12 8 TYR B C 1
ATOM 1933 O O . TYR B 1 8 ? 18.312 -8.344 -4.551 1 98.12 8 TYR B O 1
ATOM 1941 N N . TRP B 1 9 ? 16.781 -8.398 -2.83 1 96.75 9 TRP B N 1
ATOM 1942 C CA . TRP B 1 9 ? 17.406 -9.516 -2.137 1 96.75 9 TRP B CA 1
ATOM 1943 C C . TRP B 1 9 ? 17.25 -10.812 -2.934 1 96.75 9 TRP B C 1
ATOM 1945 O O . TRP B 1 9 ? 16.344 -10.93 -3.764 1 96.75 9 TRP B O 1
ATOM 1955 N N . GLU B 1 10 ? 18.109 -11.742 -2.578 1 94.75 10 GLU B N 1
ATOM 1956 C CA . GLU B 1 10 ? 18.031 -13.047 -3.211 1 94.75 10 GLU B CA 1
ATOM 1957 C C . GLU B 1 10 ? 16.938 -13.898 -2.572 1 94.75 10 GLU B C 1
ATOM 1959 O O . GLU B 1 10 ? 17.219 -14.938 -1.965 1 94.75 10 GLU B O 1
ATOM 1964 N N . LEU B 1 11 ? 15.789 -13.578 -2.682 1 94.56 11 LEU B N 1
ATOM 1965 C CA . LEU B 1 11 ? 14.562 -14.25 -2.268 1 94.56 11 LEU B CA 1
ATOM 1966 C C . LEU B 1 11 ? 13.375 -13.781 -3.105 1 94.56 11 LEU B C 1
ATOM 1968 O O . LEU B 1 11 ? 13.508 -12.859 -3.914 1 94.56 11 LEU B O 1
ATOM 1972 N N . ARG B 1 12 ? 12.203 -14.414 -3.086 1 95.25 12 ARG B N 1
ATOM 1973 C CA . ARG B 1 12 ? 11.016 -14 -3.828 1 95.25 12 ARG B CA 1
ATOM 1974 C C . ARG B 1 12 ? 10.547 -12.617 -3.381 1 95.25 12 ARG B C 1
ATOM 1976 O O . ARG B 1 12 ? 10.594 -11.656 -4.152 1 95.25 12 ARG B O 1
ATOM 1983 N N . GLY B 1 13 ? 10.25 -12.578 -2.096 1 94.88 13 GLY B N 1
ATOM 1984 C CA . GLY B 1 13 ? 9.883 -11.328 -1.444 1 94.88 13 GLY B CA 1
ATOM 1985 C C . GLY B 1 13 ? 8.961 -10.469 -2.283 1 94.88 13 GLY B C 1
ATOM 1986 O O . GLY B 1 13 ? 8.117 -10.984 -3.018 1 94.88 13 GLY B O 1
ATOM 1987 N N . ARG B 1 14 ? 9.047 -9.188 -2.176 1 97.19 14 ARG B N 1
ATOM 1988 C CA . ARG B 1 14 ? 8.148 -8.211 -2.775 1 97.19 14 ARG B CA 1
ATOM 1989 C C . ARG B 1 14 ? 8.461 -8.016 -4.258 1 97.19 14 ARG B C 1
ATOM 1991 O O . ARG B 1 14 ? 7.66 -7.441 -4.996 1 97.19 14 ARG B O 1
ATOM 1998 N N . ALA B 1 15 ? 9.523 -8.523 -4.75 1 98.31 15 ALA B N 1
ATOM 1999 C CA . ALA B 1 15 ? 9.961 -8.242 -6.113 1 98.31 15 ALA B CA 1
ATOM 2000 C C . ALA B 1 15 ? 9.398 -9.281 -7.086 1 98.31 15 ALA B C 1
ATOM 2002 O O . ALA B 1 15 ? 9.43 -9.078 -8.305 1 98.31 15 ALA B O 1
ATOM 2003 N N . GLU B 1 16 ? 8.906 -10.367 -6.562 1 98.56 16 GLU B N 1
ATOM 2004 C CA . GLU B 1 16 ? 8.562 -11.492 -7.434 1 98.56 16 GLU B CA 1
ATOM 2005 C C . GLU B 1 16 ? 7.441 -11.117 -8.398 1 98.56 16 GLU B C 1
ATOM 2007 O O . GLU B 1 16 ? 7.496 -11.461 -9.578 1 98.56 16 GLU B O 1
ATOM 2012 N N . PRO B 1 17 ? 6.398 -10.422 -7.945 1 98.88 17 PRO B N 1
ATOM 2013 C CA . PRO B 1 17 ? 5.383 -10 -8.914 1 98.88 17 PRO B CA 1
ATOM 2014 C C . PRO B 1 17 ? 5.961 -9.148 -10.039 1 98.88 17 PRO B C 1
ATOM 2016 O O . PRO B 1 17 ? 5.484 -9.211 -11.18 1 98.88 17 PRO B O 1
ATOM 2019 N N . ILE B 1 18 ? 6.934 -8.336 -9.703 1 98.94 18 ILE B N 1
ATOM 2020 C CA . ILE B 1 18 ? 7.594 -7.512 -10.703 1 98.94 18 ILE B CA 1
ATOM 2021 C C . ILE B 1 18 ? 8.32 -8.398 -11.711 1 98.94 18 ILE B C 1
ATOM 2023 O O . ILE B 1 18 ? 8.242 -8.172 -12.922 1 98.94 18 ILE B O 1
ATOM 2027 N N . ARG B 1 19 ? 8.984 -9.43 -11.203 1 98.81 19 ARG B N 1
ATOM 2028 C CA . ARG B 1 19 ? 9.664 -10.375 -12.086 1 98.81 19 ARG B CA 1
ATOM 2029 C C . ARG B 1 19 ? 8.672 -11.07 -13.008 1 98.81 19 ARG B C 1
ATOM 2031 O O . ARG B 1 19 ? 8.938 -11.258 -14.195 1 98.81 19 ARG B O 1
ATOM 2038 N N . TYR B 1 20 ? 7.512 -11.492 -12.438 1 98.81 20 TYR B N 1
ATOM 2039 C CA . TYR B 1 20 ? 6.484 -12.086 -13.281 1 98.81 20 TYR B CA 1
ATOM 2040 C C . TYR B 1 20 ? 6.121 -11.164 -14.438 1 98.81 20 TYR B C 1
ATOM 2042 O O . TYR B 1 20 ? 6.066 -11.602 -15.586 1 98.81 20 TYR B O 1
ATOM 2050 N N . LEU B 1 21 ? 5.875 -9.914 -14.125 1 98.94 21 LEU B N 1
ATOM 2051 C CA . LEU B 1 21 ? 5.449 -8.961 -15.141 1 98.94 21 LEU B CA 1
ATOM 2052 C C . LEU B 1 21 ? 6.523 -8.789 -16.203 1 98.94 21 LEU B C 1
ATOM 2054 O O . LEU B 1 21 ? 6.223 -8.805 -17.406 1 98.94 21 LEU B O 1
ATOM 2058 N N . LEU B 1 22 ? 7.762 -8.633 -15.805 1 98.88 22 LEU B N 1
ATOM 2059 C CA . LEU B 1 22 ? 8.859 -8.406 -16.734 1 98.88 22 LEU B CA 1
ATOM 2060 C C . LEU B 1 22 ? 9.047 -9.609 -17.656 1 98.88 22 LEU B C 1
ATOM 2062 O O . LEU B 1 22 ? 9.258 -9.453 -18.859 1 98.88 22 LEU B O 1
ATOM 2066 N N . HIS B 1 23 ? 8.984 -10.789 -17.094 1 98.75 23 HIS B N 1
ATOM 2067 C CA . HIS B 1 23 ? 9.125 -11.992 -17.906 1 98.75 23 HIS B CA 1
ATOM 2068 C C . HIS B 1 23 ? 7.91 -12.195 -18.797 1 98.75 23 HIS B C 1
ATOM 2070 O O . HIS B 1 23 ? 8.047 -12.641 -19.938 1 98.75 23 HIS B O 1
ATOM 2076 N N . TYR B 1 24 ? 6.754 -11.906 -18.25 1 98.69 24 TYR B N 1
ATOM 2077 C CA . TYR B 1 24 ? 5.527 -12 -19.031 1 98.69 24 TYR B CA 1
ATOM 2078 C C . TYR B 1 24 ? 5.609 -11.141 -20.297 1 98.69 24 TYR B C 1
ATOM 2080 O O . TYR B 1 24 ? 5.172 -11.562 -21.375 1 98.69 24 TYR B O 1
ATOM 2088 N N . LYS B 1 25 ? 6.168 -10.016 -20.172 1 98.62 25 LYS B N 1
ATOM 2089 C CA . LYS B 1 25 ? 6.281 -9.086 -21.297 1 98.62 25 LYS B CA 1
ATOM 2090 C C . LYS B 1 25 ? 7.617 -9.25 -22.016 1 98.62 25 LYS B C 1
ATOM 2092 O O . LYS B 1 25 ? 7.953 -8.453 -22.891 1 98.62 25 LYS B O 1
ATOM 2097 N N . LYS B 1 26 ? 8.422 -10.188 -21.656 1 97.88 26 LYS B N 1
ATOM 2098 C CA . LYS B 1 26 ? 9.68 -10.562 -22.297 1 97.88 26 LYS B CA 1
ATOM 2099 C C . LYS B 1 26 ? 10.656 -9.391 -22.312 1 97.88 26 LYS B C 1
ATOM 2101 O O . LYS B 1 26 ? 11.32 -9.148 -23.328 1 97.88 26 LYS B O 1
ATOM 2106 N N . VAL B 1 27 ? 10.633 -8.68 -21.25 1 98.12 27 VAL B N 1
ATOM 2107 C CA . VAL B 1 27 ? 11.609 -7.602 -21.109 1 98.12 27 VAL B CA 1
ATOM 2108 C C . VAL B 1 27 ? 12.984 -8.188 -20.812 1 98.12 27 VAL B C 1
ATOM 2110 O O . VAL B 1 27 ? 13.125 -9.055 -19.953 1 98.12 27 VAL B O 1
ATOM 2113 N N . ASP B 1 28 ? 13.953 -7.785 -21.625 1 97.88 28 ASP B N 1
ATOM 2114 C CA . ASP B 1 28 ? 15.344 -8.133 -21.344 1 97.88 28 ASP B CA 1
ATOM 2115 C C . ASP B 1 28 ? 15.922 -7.223 -20.266 1 97.88 28 ASP B C 1
ATOM 2117 O O . ASP B 1 28 ? 16.25 -6.062 -20.516 1 97.88 28 ASP B O 1
ATOM 2121 N N . PHE B 1 29 ? 16.016 -7.75 -19.031 1 98.44 29 PHE B N 1
ATOM 2122 C CA . PHE B 1 29 ? 16.438 -6.934 -17.906 1 98.44 29 PHE B CA 1
ATOM 2123 C C . PHE B 1 29 ? 17.5 -7.66 -17.078 1 98.44 29 PHE B C 1
ATOM 2125 O O . PHE B 1 29 ? 17.672 -8.867 -17.203 1 98.44 29 PHE B O 1
ATOM 2132 N N . VAL B 1 30 ? 18.203 -6.891 -16.219 1 98.31 30 VAL B N 1
ATOM 2133 C CA . VAL B 1 30 ? 19.141 -7.441 -15.25 1 98.31 30 VAL B CA 1
ATOM 2134 C C . VAL B 1 30 ? 18.453 -7.645 -13.906 1 98.31 30 VAL B C 1
ATOM 2136 O O . VAL B 1 30 ? 17.969 -6.688 -13.297 1 98.31 30 VAL B O 1
ATOM 2139 N N . ASP B 1 31 ? 18.391 -8.844 -13.508 1 98 31 ASP B N 1
ATOM 2140 C CA . ASP B 1 31 ? 17.875 -9.172 -12.188 1 98 31 ASP B CA 1
ATOM 2141 C C . ASP B 1 31 ? 19 -9.18 -11.148 1 98 31 ASP B C 1
ATOM 2143 O O . ASP B 1 31 ? 19.531 -10.242 -10.812 1 98 31 ASP B O 1
ATOM 2147 N N . LYS B 1 32 ? 19.297 -8.008 -10.648 1 97.75 32 LYS B N 1
ATOM 2148 C CA . LYS B 1 32 ? 20.359 -7.883 -9.656 1 97.75 32 LYS B CA 1
ATOM 2149 C C . LYS B 1 32 ? 19.875 -8.336 -8.281 1 97.75 32 LYS B C 1
ATOM 2151 O O . LYS B 1 32 ? 18.953 -7.75 -7.715 1 97.75 32 LYS B O 1
ATOM 2156 N N . ARG B 1 33 ? 20.516 -9.359 -7.742 1 97.19 33 ARG B N 1
ATOM 2157 C CA . ARG B 1 33 ? 20.125 -9.922 -6.449 1 97.19 33 ARG B CA 1
ATOM 2158 C C . ARG B 1 33 ? 21.266 -9.805 -5.438 1 97.19 33 ARG B C 1
ATOM 2160 O O . ARG B 1 33 ? 22.422 -10.086 -5.758 1 97.19 33 ARG B O 1
ATOM 2167 N N . TYR B 1 34 ? 20.906 -9.25 -4.297 1 97.06 34 TYR B N 1
ATOM 2168 C CA . TYR B 1 34 ? 21.812 -9.227 -3.168 1 97.06 34 TYR B CA 1
ATOM 2169 C C . TYR B 1 34 ? 21.672 -10.484 -2.316 1 97.06 34 TYR B C 1
ATOM 2171 O O . TYR B 1 34 ? 20.562 -10.82 -1.884 1 97.06 34 TYR B O 1
ATOM 2179 N N . THR B 1 35 ? 22.688 -11.172 -2.066 1 92.94 35 THR B N 1
ATOM 2180 C CA . THR B 1 35 ? 22.641 -12.43 -1.337 1 92.94 35 THR B CA 1
ATOM 2181 C C . THR B 1 35 ? 22.312 -12.195 0.134 1 92.94 35 THR B C 1
ATOM 2183 O O . THR B 1 35 ? 22.562 -11.109 0.665 1 92.94 35 THR B O 1
ATOM 2186 N N . ALA B 1 36 ? 21.719 -13.188 0.69 1 82.81 36 ALA B N 1
ATOM 2187 C CA . ALA B 1 36 ? 21.453 -13.102 2.123 1 82.81 36 ALA B CA 1
ATOM 2188 C C . ALA B 1 36 ? 22.75 -13.141 2.926 1 82.81 36 ALA B C 1
ATOM 2190 O O . ALA B 1 36 ? 23.75 -13.703 2.479 1 82.81 36 ALA B O 1
ATOM 2191 N N . GLY B 1 37 ? 22.688 -12.492 4.133 1 86.19 37 GLY B N 1
ATOM 2192 C CA . GLY B 1 37 ? 23.828 -12.523 5.027 1 86.19 37 GLY B CA 1
ATOM 2193 C C . GLY B 1 37 ? 24.688 -11.273 4.945 1 86.19 37 GLY B C 1
ATOM 2194 O O . GLY B 1 37 ? 24.25 -10.258 4.391 1 86.19 37 GLY B O 1
ATOM 2195 N N . VAL B 1 38 ? 25.797 -11.359 5.48 1 91.31 38 VAL B N 1
ATOM 2196 C CA . VAL B 1 38 ? 26.688 -10.211 5.672 1 91.31 38 VAL B CA 1
ATOM 2197 C C . VAL B 1 38 ? 27.156 -9.688 4.316 1 91.31 38 VAL B C 1
ATOM 2199 O O . VAL B 1 38 ? 27.125 -8.477 4.07 1 91.31 38 VAL B O 1
ATOM 2202 N N . ALA B 1 39 ? 27.516 -10.562 3.43 1 93 39 ALA B N 1
ATOM 2203 C CA . ALA B 1 39 ? 28.078 -10.164 2.139 1 93 39 ALA B CA 1
ATOM 2204 C C . ALA B 1 39 ? 27.047 -9.375 1.321 1 93 39 ALA B C 1
ATOM 2206 O O . ALA B 1 39 ? 27.375 -8.32 0.763 1 93 39 ALA B O 1
ATOM 2207 N N . GLY B 1 40 ? 25.859 -9.883 1.18 1 94.5 40 GLY B N 1
ATOM 2208 C CA . GLY B 1 40 ? 24.797 -9.188 0.456 1 94.5 40 GLY B CA 1
ATOM 2209 C C . GLY B 1 40 ? 24.422 -7.855 1.083 1 94.5 40 GLY B C 1
ATOM 2210 O O . GLY B 1 40 ? 24.188 -6.875 0.376 1 94.5 40 GLY B O 1
ATOM 2211 N N . TYR B 1 41 ? 24.391 -7.875 2.34 1 95.06 41 TYR B N 1
ATOM 2212 C CA . TYR B 1 41 ? 24.078 -6.648 3.057 1 95.06 41 TYR B CA 1
ATOM 2213 C C . TYR B 1 41 ? 25.125 -5.582 2.809 1 95.06 41 TYR B C 1
ATOM 2215 O O . TYR B 1 41 ? 24.797 -4.418 2.551 1 95.06 41 TYR B O 1
ATOM 2223 N N . GLU B 1 42 ? 26.344 -5.953 2.904 1 96.5 42 GLU B N 1
ATOM 2224 C CA . GLU B 1 42 ? 27.438 -5.016 2.66 1 96.5 42 GLU B CA 1
ATOM 2225 C C . GLU B 1 42 ? 27.422 -4.504 1.224 1 96.5 42 GLU B C 1
ATOM 2227 O O . GLU B 1 42 ? 27.656 -3.32 0.979 1 96.5 42 GLU B O 1
ATOM 2232 N N . GLU B 1 43 ? 27.172 -5.387 0.328 1 97.12 43 GLU B N 1
ATOM 2233 C CA . GLU B 1 43 ? 27.078 -4.977 -1.07 1 97.12 43 GLU B CA 1
ATOM 2234 C C . GLU B 1 43 ? 25.969 -3.939 -1.261 1 97.12 43 GLU B C 1
ATOM 2236 O O . GLU B 1 43 ? 26.172 -2.932 -1.941 1 97.12 43 GLU B O 1
ATOM 2241 N N . TRP B 1 44 ? 24.828 -4.184 -0.667 1 97.88 44 TRP B N 1
ATOM 2242 C CA . TRP B 1 44 ? 23.719 -3.246 -0.76 1 97.88 44 TRP B CA 1
ATOM 2243 C C . TRP B 1 44 ? 24.094 -1.9 -0.142 1 97.88 44 TRP B C 1
ATOM 2245 O O . TRP B 1 44 ? 23.797 -0.847 -0.712 1 97.88 44 TRP B O 1
ATOM 2255 N N . GLN B 1 45 ? 24.734 -1.934 0.981 1 96.56 45 GLN B N 1
ATOM 2256 C CA . GLN B 1 45 ? 25.125 -0.703 1.656 1 96.56 45 GLN B CA 1
ATOM 2257 C C . GLN B 1 45 ? 26.062 0.123 0.784 1 96.56 45 GLN B C 1
ATOM 2259 O O . GLN B 1 45 ? 26.031 1.354 0.819 1 96.56 45 GLN B O 1
ATOM 2264 N N . LYS B 1 46 ? 26.828 -0.55 0.007 1 96.06 46 LYS B N 1
ATOM 2265 C CA . LYS B 1 46 ? 27.75 0.133 -0.896 1 96.06 46 LYS B CA 1
ATOM 2266 C C . LYS B 1 46 ? 27 0.771 -2.064 1 96.06 46 LYS B C 1
ATOM 2268 O O . LYS B 1 46 ? 27.359 1.857 -2.52 1 96.06 46 LYS B O 1
ATOM 2273 N N . ASP B 1 47 ? 25.953 0.092 -2.498 1 97.06 47 ASP B N 1
ATOM 2274 C CA . ASP B 1 47 ? 25.219 0.519 -3.682 1 97.06 47 ASP B CA 1
ATOM 2275 C C . ASP B 1 47 ? 24.188 1.583 -3.326 1 97.06 47 ASP B C 1
ATOM 2277 O O . ASP B 1 47 ? 23.875 2.455 -4.141 1 97.06 47 ASP B O 1
ATOM 2281 N N . LYS B 1 48 ? 23.672 1.546 -2.225 1 95.19 48 LYS B N 1
ATOM 2282 C CA . LYS B 1 48 ? 22.422 2.152 -1.787 1 95.19 48 LYS B CA 1
ATOM 2283 C C . LYS B 1 48 ? 22.375 3.641 -2.117 1 95.19 48 LYS B C 1
ATOM 2285 O O . LYS B 1 48 ? 21.391 4.141 -2.656 1 95.19 48 LYS B O 1
ATOM 2290 N N . PHE B 1 49 ? 23.422 4.402 -1.96 1 95.19 49 PHE B N 1
ATOM 2291 C CA . PHE B 1 49 ? 23.391 5.848 -2.119 1 95.19 49 PHE B CA 1
ATOM 2292 C C . PHE B 1 49 ? 24.031 6.266 -3.434 1 95.19 49 PHE B C 1
ATOM 2294 O O . PHE B 1 49 ? 24.062 7.453 -3.77 1 95.19 49 PHE B O 1
ATOM 2301 N N . SER B 1 50 ? 24.438 5.305 -4.258 1 96.31 50 SER B N 1
ATOM 2302 C CA . SER B 1 50 ? 25.109 5.629 -5.508 1 96.31 50 SER B CA 1
ATOM 2303 C C . SER B 1 50 ? 24.188 5.426 -6.703 1 96.31 50 SER B C 1
ATOM 2305 O O . SER B 1 50 ? 24.547 5.758 -7.836 1 96.31 50 SER B O 1
ATOM 2307 N N . LEU B 1 51 ? 22.984 5.008 -6.5 1 97.44 51 LEU B N 1
ATOM 2308 C CA . LEU B 1 51 ? 22.109 4.59 -7.586 1 97.44 51 LEU B CA 1
ATOM 2309 C C . LEU B 1 51 ? 21.188 5.727 -8.008 1 97.44 51 LEU B C 1
ATOM 2311 O O . LEU B 1 51 ? 20.406 5.578 -8.945 1 97.44 51 LEU B O 1
ATOM 2315 N N . GLY B 1 52 ? 21.156 6.805 -7.34 1 97 52 GLY B N 1
ATOM 2316 C CA . GLY B 1 52 ? 20.344 7.965 -7.699 1 97 52 GLY B CA 1
ATOM 2317 C C . GLY B 1 52 ? 18.875 7.797 -7.363 1 97 52 GLY B C 1
ATOM 2318 O O . GLY B 1 52 ? 18.016 8.367 -8.031 1 97 52 GLY B O 1
ATOM 2319 N N . LEU B 1 53 ? 18.594 6.996 -6.371 1 98 53 LEU B N 1
ATOM 2320 C CA . LEU B 1 53 ? 17.219 6.738 -5.953 1 98 53 LEU B CA 1
ATOM 2321 C C . LEU B 1 53 ? 16.719 7.816 -4.988 1 98 53 LEU B C 1
ATOM 2323 O O . LEU B 1 53 ? 17.484 8.273 -4.129 1 98 53 LEU B O 1
ATOM 2327 N N . ASP B 1 54 ? 15.453 8.242 -5.133 1 97.5 54 ASP B N 1
ATOM 2328 C CA . ASP B 1 54 ? 14.883 9.258 -4.25 1 97.5 54 ASP B CA 1
ATOM 2329 C C . ASP B 1 54 ? 14.859 8.766 -2.801 1 97.5 54 ASP B C 1
ATOM 2331 O O . ASP B 1 54 ? 15.203 9.516 -1.884 1 97.5 54 ASP B O 1
ATOM 2335 N N . PHE B 1 55 ? 14.375 7.578 -2.619 1 98.38 55 PHE B N 1
ATOM 2336 C CA . PHE B 1 55 ? 14.336 6.879 -1.341 1 98.38 55 PHE B CA 1
ATOM 2337 C C . PHE B 1 55 ? 15.031 5.527 -1.443 1 98.38 55 PHE B C 1
ATOM 2339 O O . PHE B 1 55 ? 14.391 4.512 -1.718 1 98.38 55 PHE B O 1
ATOM 2346 N N . PRO B 1 56 ? 16.328 5.531 -1.205 1 98.12 56 PRO B N 1
ATOM 2347 C CA . PRO B 1 56 ? 17.094 4.309 -1.454 1 98.12 56 PRO B CA 1
ATOM 2348 C C . PRO B 1 56 ? 16.609 3.129 -0.616 1 98.12 56 PRO B C 1
ATOM 2350 O O . PRO B 1 56 ? 16.688 3.168 0.615 1 98.12 56 PRO B O 1
ATOM 2353 N N . ASN B 1 57 ? 16.125 2.168 -1.319 1 97.81 57 ASN B N 1
ATOM 2354 C CA . ASN B 1 57 ? 15.609 0.94 -0.725 1 97.81 57 ASN B CA 1
ATOM 2355 C C . ASN B 1 57 ? 15.461 -0.166 -1.766 1 97.81 57 ASN B C 1
ATOM 2357 O O . ASN B 1 57 ? 15.711 0.056 -2.953 1 97.81 57 ASN B O 1
ATOM 2361 N N . LEU B 1 58 ? 15.203 -1.378 -1.338 1 98 58 LEU B N 1
ATOM 2362 C CA . LEU B 1 58 ? 14.898 -2.518 -2.195 1 98 58 LEU B CA 1
ATOM 2363 C C . LEU B 1 58 ? 13.414 -2.879 -2.117 1 98 58 LEU B C 1
ATOM 2365 O O . LEU B 1 58 ? 12.82 -2.848 -1.038 1 98 58 LEU B O 1
ATOM 2369 N N . PRO B 1 59 ? 12.781 -3.189 -3.264 1 98.5 59 PRO B N 1
ATOM 2370 C CA . PRO B 1 59 ? 13.352 -3.262 -4.609 1 98.5 59 PRO B CA 1
ATOM 2371 C C . PRO B 1 59 ? 13.523 -1.888 -5.254 1 98.5 59 PRO B C 1
ATOM 2373 O O . PRO B 1 59 ? 12.852 -0.929 -4.855 1 98.5 59 PRO B O 1
ATOM 2376 N N . TYR B 1 60 ? 14.414 -1.785 -6.156 1 98.88 60 TYR B N 1
ATOM 2377 C CA . TYR B 1 60 ? 14.539 -0.625 -7.035 1 98.88 60 TYR B CA 1
ATOM 2378 C C . TYR B 1 60 ? 14.523 -1.044 -8.5 1 98.88 60 TYR B C 1
ATOM 2380 O O . TYR B 1 60 ? 14.828 -2.193 -8.828 1 98.88 60 TYR B O 1
ATOM 2388 N N . TYR B 1 61 ? 14.094 -0.155 -9.367 1 98.88 61 TYR B N 1
ATOM 2389 C CA . TYR B 1 61 ? 14.047 -0.323 -10.812 1 98.88 61 TYR B CA 1
ATOM 2390 C C . TYR B 1 61 ? 14.711 0.855 -11.516 1 98.88 61 TYR B C 1
ATOM 2392 O O . TYR B 1 61 ? 14.406 2.014 -11.227 1 98.88 61 TYR B O 1
ATOM 2400 N N . ILE B 1 62 ? 15.672 0.585 -12.367 1 98.44 62 ILE B N 1
ATOM 2401 C CA . ILE B 1 62 ? 16.391 1.609 -13.117 1 98.44 62 ILE B CA 1
ATOM 2402 C C . ILE B 1 62 ? 16.281 1.328 -14.609 1 98.44 62 ILE B C 1
ATOM 2404 O O . ILE B 1 62 ? 16.562 0.214 -15.062 1 98.44 62 ILE B O 1
ATOM 2408 N N . GLU B 1 63 ? 15.828 2.236 -15.375 1 97.38 63 GLU B N 1
ATOM 2409 C CA . GLU B 1 63 ? 15.766 2.211 -16.828 1 97.38 63 GLU B CA 1
ATOM 2410 C C . GLU B 1 63 ? 16.234 3.531 -17.422 1 97.38 63 GLU B C 1
ATOM 2412 O O . GLU B 1 63 ? 15.469 4.488 -17.531 1 97.38 63 GLU B O 1
ATOM 2417 N N . GLY B 1 64 ? 17.453 3.557 -17.922 1 94.69 64 GLY B N 1
ATOM 2418 C CA . GLY B 1 64 ? 18.031 4.828 -18.312 1 94.69 64 GLY B CA 1
ATOM 2419 C C . GLY B 1 64 ? 18.078 5.836 -17.188 1 94.69 64 GLY B C 1
ATOM 2420 O O . GLY B 1 64 ? 18.625 5.547 -16.109 1 94.69 64 GLY B O 1
ATOM 2421 N N . ASP B 1 65 ? 17.438 6.922 -17.406 1 94.44 65 ASP B N 1
ATOM 2422 C CA . ASP B 1 65 ? 17.453 7.98 -16.406 1 94.44 65 ASP B CA 1
ATOM 2423 C C . ASP B 1 65 ? 16.281 7.816 -15.422 1 94.44 65 ASP B C 1
ATOM 2425 O O . ASP B 1 65 ? 16.219 8.516 -14.406 1 94.44 65 ASP B O 1
ATOM 2429 N N . PHE B 1 66 ? 15.508 6.863 -15.734 1 95.94 66 PHE B N 1
ATOM 2430 C CA . PHE B 1 66 ? 14.359 6.602 -14.867 1 95.94 66 PHE B CA 1
ATOM 2431 C C . PHE B 1 66 ? 14.758 5.703 -13.703 1 95.94 66 PHE B C 1
ATOM 2433 O O . PHE B 1 66 ? 15.336 4.633 -13.906 1 95.94 66 PHE B O 1
ATOM 2440 N N . ARG B 1 67 ? 14.516 6.145 -12.461 1 97.25 67 ARG B N 1
ATOM 2441 C CA . ARG B 1 67 ? 14.805 5.414 -11.234 1 97.25 67 ARG B CA 1
ATOM 2442 C C . ARG B 1 67 ? 13.586 5.395 -10.312 1 97.25 67 ARG B C 1
ATOM 2444 O O . ARG B 1 67 ? 12.953 6.426 -10.086 1 97.25 67 ARG B O 1
ATOM 2451 N N . LEU B 1 68 ? 13.352 4.246 -9.789 1 98.56 68 LEU B N 1
ATOM 2452 C CA . LEU B 1 68 ? 12.164 4.113 -8.953 1 98.56 68 LEU B CA 1
ATOM 2453 C C . LEU B 1 68 ? 12.367 3.053 -7.871 1 98.56 68 LEU B C 1
ATOM 2455 O O . LEU B 1 68 ? 12.945 1.994 -8.141 1 98.56 68 LEU B O 1
ATOM 2459 N N . THR B 1 69 ? 11.906 3.387 -6.652 1 98.62 69 THR B N 1
ATOM 2460 C CA . THR B 1 69 ? 11.805 2.4 -5.586 1 98.62 69 THR B CA 1
ATOM 2461 C C . THR B 1 69 ? 10.344 2.107 -5.25 1 98.62 69 THR B C 1
ATOM 2463 O O . THR B 1 69 ? 9.438 2.629 -5.898 1 98.62 69 THR B O 1
ATOM 2466 N N . GLN B 1 70 ? 10.125 1.26 -4.219 1 98.62 70 GLN B N 1
ATOM 2467 C CA . GLN B 1 70 ? 8.797 0.848 -3.793 1 98.62 70 GLN B CA 1
ATOM 2468 C C . GLN B 1 70 ? 8.188 -0.157 -4.77 1 98.62 70 GLN B C 1
ATOM 2470 O O . GLN B 1 70 ? 7.863 0.193 -5.906 1 98.62 70 GLN B O 1
ATOM 2475 N N . SER B 1 71 ? 7.945 -1.379 -4.215 1 98.75 71 SER B N 1
ATOM 2476 C CA . SER B 1 71 ? 7.535 -2.502 -5.051 1 98.75 71 SER B CA 1
ATOM 2477 C C . SER B 1 71 ? 6.234 -2.199 -5.781 1 98.75 71 SER B C 1
ATOM 2479 O O . SER B 1 71 ? 6.117 -2.453 -6.984 1 98.75 71 SER B O 1
ATOM 2481 N N . ILE B 1 72 ? 5.285 -1.541 -5.098 1 98.88 72 ILE B N 1
ATOM 2482 C CA . ILE B 1 72 ? 3.986 -1.261 -5.699 1 98.88 72 ILE B CA 1
ATOM 2483 C C . ILE B 1 72 ? 4.129 -0.162 -6.75 1 98.88 72 ILE B C 1
ATOM 2485 O O . ILE B 1 72 ? 3.496 -0.219 -7.805 1 98.88 72 ILE B O 1
ATOM 2489 N N . ALA B 1 73 ? 4.965 0.806 -6.453 1 98.88 73 ALA B N 1
ATOM 2490 C CA . ALA B 1 73 ? 5.242 1.853 -7.434 1 98.88 73 ALA B CA 1
ATOM 2491 C C . ALA B 1 73 ? 5.848 1.266 -8.703 1 98.88 73 ALA B C 1
ATOM 2493 O O . ALA B 1 73 ? 5.445 1.626 -9.812 1 98.88 73 ALA B O 1
ATOM 2494 N N . ILE B 1 74 ? 6.789 0.353 -8.539 1 98.94 74 ILE B N 1
ATOM 2495 C CA . ILE B 1 74 ? 7.516 -0.226 -9.664 1 98.94 74 ILE B CA 1
ATOM 2496 C C . ILE B 1 74 ? 6.559 -1.039 -10.531 1 98.94 74 ILE B C 1
ATOM 2498 O O . ILE B 1 74 ? 6.527 -0.872 -11.758 1 98.94 74 ILE B O 1
ATOM 2502 N N . ILE B 1 75 ? 5.766 -1.875 -9.891 1 98.94 75 ILE B N 1
ATOM 2503 C CA . ILE B 1 75 ? 4.938 -2.76 -10.703 1 98.94 75 ILE B CA 1
ATOM 2504 C C . ILE B 1 75 ? 3.828 -1.954 -11.375 1 98.94 75 ILE B C 1
ATOM 2506 O O . ILE B 1 75 ? 3.434 -2.252 -12.508 1 98.94 75 ILE B O 1
ATOM 2510 N N . ARG B 1 76 ? 3.346 -0.921 -10.75 1 98.81 76 ARG B N 1
ATOM 2511 C CA . ARG B 1 76 ? 2.365 -0.044 -11.383 1 98.81 76 ARG B CA 1
ATOM 2512 C C . ARG B 1 76 ? 2.967 0.673 -12.586 1 98.81 76 ARG B C 1
ATOM 2514 O O . ARG B 1 76 ? 2.334 0.766 -13.641 1 98.81 76 ARG B O 1
ATOM 2521 N N . TYR B 1 77 ? 4.129 1.193 -12.383 1 98.62 77 TYR B N 1
ATOM 2522 C CA . TYR B 1 77 ? 4.824 1.845 -13.492 1 98.62 77 TYR B CA 1
ATOM 2523 C C . TYR B 1 77 ? 4.957 0.901 -14.68 1 98.62 77 TYR B C 1
ATOM 2525 O O . TYR B 1 77 ? 4.625 1.267 -15.812 1 98.62 77 TYR B O 1
ATOM 2533 N N . LEU B 1 78 ? 5.414 -0.309 -14.398 1 98.88 78 LEU B N 1
ATOM 2534 C CA . LEU B 1 78 ? 5.609 -1.29 -15.461 1 98.88 78 LEU B CA 1
ATOM 2535 C C . LEU B 1 78 ? 4.277 -1.692 -16.078 1 98.88 78 LEU B C 1
ATOM 2537 O O . LEU B 1 78 ? 4.195 -1.93 -17.297 1 98.88 78 LEU B O 1
ATOM 2541 N N . GLY B 1 79 ? 3.275 -1.845 -15.203 1 98.75 79 GLY B N 1
ATOM 2542 C CA . GLY B 1 79 ? 1.947 -2.102 -15.742 1 98.75 79 GLY B CA 1
ATOM 2543 C C . GLY B 1 79 ? 1.505 -1.065 -16.75 1 98.75 79 GLY B C 1
ATOM 2544 O O . GLY B 1 79 ? 0.989 -1.413 -17.812 1 98.75 79 GLY B O 1
ATOM 2545 N N . TYR B 1 80 ? 1.705 0.184 -16.375 1 97.62 80 TYR B N 1
ATOM 2546 C CA . TYR B 1 80 ? 1.357 1.277 -17.281 1 97.62 80 TYR B CA 1
ATOM 2547 C C . TYR B 1 80 ? 2.191 1.221 -18.547 1 97.62 80 TYR B C 1
ATOM 2549 O O . TYR B 1 80 ? 1.653 1.292 -19.656 1 97.62 80 TYR B O 1
ATOM 2557 N N . GLN B 1 81 ? 3.453 1.036 -18.438 1 97.38 81 GLN B N 1
ATOM 2558 C CA . GLN B 1 81 ? 4.383 1.044 -19.562 1 97.38 81 GLN B CA 1
ATOM 2559 C C . GLN B 1 81 ? 4.047 -0.061 -20.562 1 97.38 81 GLN B C 1
ATOM 2561 O O . GLN B 1 81 ? 4.234 0.107 -21.781 1 97.38 81 GLN B O 1
ATOM 2566 N N . HIS B 1 82 ? 3.531 -1.114 -20.094 1 98.38 82 HIS B N 1
ATOM 2567 C CA . HIS B 1 82 ? 3.363 -2.285 -20.953 1 98.38 82 HIS B CA 1
ATOM 2568 C C . HIS B 1 82 ? 1.891 -2.551 -21.234 1 98.38 82 HIS B C 1
ATOM 2570 O O . HIS B 1 82 ? 1.532 -3.629 -21.719 1 98.38 82 HIS B O 1
ATOM 2576 N N . GLY B 1 83 ? 1.053 -1.645 -20.859 1 98.06 83 GLY B N 1
ATOM 2577 C CA . GLY B 1 83 ? -0.357 -1.722 -21.219 1 98.06 83 GLY B CA 1
ATOM 2578 C C . GLY B 1 83 ? -1.106 -2.787 -20.438 1 98.06 83 GLY B C 1
ATOM 2579 O O . GLY B 1 83 ? -2.072 -3.365 -20.938 1 98.06 83 GLY B O 1
ATOM 2580 N N . LEU B 1 84 ? -0.7 -3.121 -19.266 1 98.75 84 LEU B N 1
ATOM 2581 C CA . LEU B 1 84 ? -1.347 -4.086 -18.391 1 98.75 84 LEU B CA 1
ATOM 2582 C C . LEU B 1 84 ? -2.16 -3.381 -17.312 1 98.75 84 LEU B C 1
ATOM 2584 O O . LEU B 1 84 ? -2.021 -3.686 -16.125 1 98.75 84 LEU B O 1
ATOM 2588 N N . VAL B 1 85 ? -2.934 -2.439 -17.734 1 98.38 85 VAL B N 1
ATOM 2589 C CA . VAL B 1 85 ? -3.74 -1.6 -16.859 1 98.38 85 VAL B CA 1
ATOM 2590 C C . VAL B 1 85 ? -5.191 -1.602 -17.328 1 98.38 85 VAL B C 1
ATOM 2592 O O . VAL B 1 85 ? -5.535 -2.277 -18.297 1 98.38 85 VAL B O 1
ATOM 2595 N N . ALA B 1 86 ? -6.039 -0.928 -16.578 1 97.81 86 ALA B N 1
ATOM 2596 C CA . ALA B 1 86 ? -7.473 -0.875 -16.859 1 97.81 86 ALA B CA 1
ATOM 2597 C C . ALA B 1 86 ? -7.754 -0.211 -18.203 1 97.81 86 ALA B C 1
ATOM 2599 O O . ALA B 1 86 ? -7.086 0.754 -18.578 1 97.81 86 ALA B O 1
ATOM 2600 N N . LYS B 1 87 ? -8.781 -0.684 -18.844 1 97 87 LYS B N 1
ATOM 2601 C CA . LYS B 1 87 ? -9.266 -0.1 -20.094 1 97 87 LYS B CA 1
ATOM 2602 C C . LYS B 1 87 ? -10.672 0.469 -19.922 1 97 87 LYS B C 1
ATOM 2604 O O . LYS B 1 87 ? -11.188 1.132 -20.828 1 97 87 LYS B O 1
ATOM 2609 N N . THR B 1 88 ? -11.305 0.158 -18.891 1 96.88 88 THR B N 1
ATOM 2610 C CA . THR B 1 88 ? -12.633 0.653 -18.547 1 96.88 88 THR B CA 1
ATOM 2611 C C . THR B 1 88 ? -12.688 1.106 -17.094 1 96.88 88 THR B C 1
ATOM 2613 O O . THR B 1 88 ? -11.805 0.761 -16.297 1 96.88 88 THR B O 1
ATOM 2616 N N . ASP B 1 89 ? -13.711 1.851 -16.766 1 95.12 89 ASP B N 1
ATOM 2617 C CA . ASP B 1 89 ? -13.898 2.312 -15.391 1 95.12 89 ASP B CA 1
ATOM 2618 C C . ASP B 1 89 ? -14.086 1.136 -14.43 1 95.12 89 ASP B C 1
ATOM 2620 O O . ASP B 1 89 ? -13.586 1.16 -13.305 1 95.12 89 ASP B O 1
ATOM 2624 N N . GLU B 1 90 ? -14.789 0.193 -14.883 1 96.19 90 GLU B N 1
ATOM 2625 C CA . GLU B 1 90 ? -15.016 -0.981 -14.047 1 96.19 90 GLU B CA 1
ATOM 2626 C C . GLU B 1 90 ? -13.719 -1.738 -13.797 1 96.19 90 GLU B C 1
ATOM 2628 O O . GLU B 1 90 ? -13.461 -2.178 -12.672 1 96.19 90 GLU B O 1
ATOM 2633 N N . GLN B 1 91 ? -12.953 -1.904 -14.836 1 97.88 91 GLN B N 1
ATOM 2634 C CA . GLN B 1 91 ? -11.648 -2.537 -14.648 1 97.88 91 GLN B CA 1
ATOM 2635 C C . GLN B 1 91 ? -10.789 -1.74 -13.672 1 97.88 91 GLN B C 1
ATOM 2637 O O . GLN B 1 91 ? -10.078 -2.318 -12.852 1 97.88 91 GLN B O 1
ATOM 2642 N N . GLN B 1 92 ? -10.883 -0.454 -13.828 1 97.5 92 GLN B N 1
ATOM 2643 C CA . GLN B 1 92 ? -10.094 0.404 -12.945 1 97.5 92 GLN B CA 1
ATOM 2644 C C . GLN B 1 92 ? -10.5 0.214 -11.492 1 97.5 92 GLN B C 1
ATOM 2646 O O . GLN B 1 92 ? -9.641 0.108 -10.609 1 97.5 92 GLN B O 1
ATOM 2651 N N . ARG B 1 93 ? -11.773 0.223 -11.234 1 97.69 93 ARG B N 1
ATOM 2652 C CA . ARG B 1 93 ? -12.266 0.003 -9.883 1 97.69 93 ARG B CA 1
ATOM 2653 C C . ARG B 1 93 ? -11.758 -1.322 -9.32 1 97.69 93 ARG B C 1
ATOM 2655 O O . ARG B 1 93 ? -11.305 -1.386 -8.18 1 97.69 93 ARG B O 1
ATOM 2662 N N . ARG B 1 94 ? -11.836 -2.361 -10.117 1 98.56 94 ARG B N 1
ATOM 2663 C CA . ARG B 1 94 ? -11.445 -3.697 -9.68 1 98.56 94 ARG B CA 1
ATOM 2664 C C . ARG B 1 94 ? -9.945 -3.773 -9.422 1 98.56 94 ARG B C 1
ATOM 2666 O O . ARG B 1 94 ? -9.508 -4.414 -8.469 1 98.56 94 ARG B O 1
ATOM 2673 N N . ILE B 1 95 ? -9.164 -3.088 -10.242 1 98.75 95 ILE B N 1
ATOM 2674 C CA . ILE B 1 95 ? -7.711 -3.072 -10.07 1 98.75 95 ILE B CA 1
ATOM 2675 C C . ILE B 1 95 ? -7.352 -2.361 -8.773 1 98.75 95 ILE B C 1
ATOM 2677 O O . ILE B 1 95 ? -6.523 -2.85 -7.996 1 98.75 95 ILE B O 1
ATOM 2681 N N . LEU B 1 96 ? -7.992 -1.271 -8.516 1 98.62 96 LEU B N 1
ATOM 2682 C CA . LEU B 1 96 ? -7.703 -0.477 -7.324 1 98.62 96 LEU B CA 1
ATOM 2683 C C . LEU B 1 96 ? -7.898 -1.306 -6.059 1 98.62 96 LEU B C 1
ATOM 2685 O O . LEU B 1 96 ? -7.008 -1.36 -5.207 1 98.62 96 LEU B O 1
ATOM 2689 N N . VAL B 1 97 ? -8.977 -1.986 -5.996 1 98.75 97 VAL B N 1
ATOM 2690 C CA . VAL B 1 97 ? -9.297 -2.686 -4.754 1 98.75 97 VAL B CA 1
ATOM 2691 C C . VAL B 1 97 ? -8.5 -3.984 -4.676 1 98.75 97 VAL B C 1
ATOM 2693 O O . VAL B 1 97 ?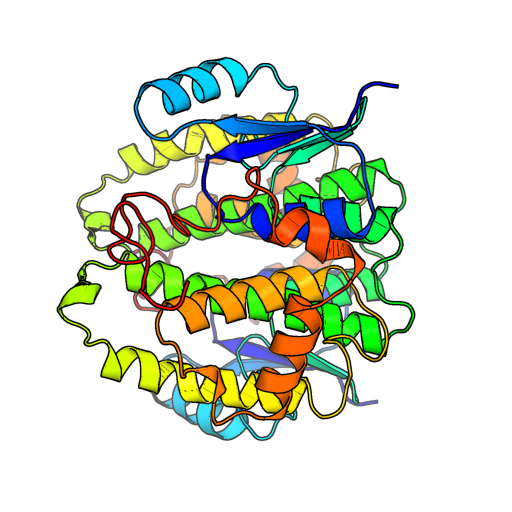 -8.016 -4.355 -3.604 1 98.75 97 VAL B O 1
ATOM 2696 N N . ALA B 1 98 ? -8.32 -4.688 -5.777 1 98.88 98 ALA B N 1
ATOM 2697 C CA . ALA B 1 98 ? -7.598 -5.953 -5.773 1 98.88 98 ALA B CA 1
ATOM 2698 C C . ALA B 1 98 ? -6.125 -5.742 -5.43 1 98.88 98 ALA B C 1
ATOM 2700 O O . ALA B 1 98 ? -5.512 -6.574 -4.758 1 98.88 98 ALA B O 1
ATOM 2701 N N . GLU B 1 99 ? -5.582 -4.664 -5.938 1 98.88 99 GLU B N 1
ATOM 2702 C CA . GLU B 1 99 ? -4.195 -4.332 -5.625 1 98.88 99 GLU B CA 1
ATOM 2703 C C . GLU B 1 99 ? -3.979 -4.215 -4.121 1 98.88 99 GLU B C 1
ATOM 2705 O O . GLU B 1 99 ? -3.125 -4.902 -3.555 1 98.88 99 GLU B O 1
ATOM 2710 N N . GLN B 1 100 ? -4.77 -3.408 -3.551 1 98.81 100 GLN B N 1
ATOM 2711 C CA . GLN B 1 100 ? -4.609 -3.143 -2.125 1 98.81 100 GLN B CA 1
ATOM 2712 C C . GLN B 1 100 ? -4.988 -4.367 -1.292 1 98.81 100 GLN B C 1
ATOM 2714 O O . GLN B 1 100 ? -4.352 -4.652 -0.277 1 98.81 100 GLN B O 1
ATOM 2719 N N . GLN B 1 101 ? -6.008 -5.051 -1.727 1 98.75 101 GLN B N 1
ATOM 2720 C CA . GLN B 1 101 ? -6.422 -6.258 -1.02 1 98.75 101 GLN B CA 1
ATOM 2721 C C . GLN B 1 101 ? -5.332 -7.324 -1.065 1 98.75 101 GLN B C 1
ATOM 2723 O O . GLN B 1 101 ? -5.129 -8.055 -0.093 1 98.75 101 GLN B O 1
ATOM 2728 N N . SER B 1 102 ? -4.691 -7.449 -2.184 1 98.75 102 SER B N 1
ATOM 2729 C CA . SER B 1 102 ? -3.609 -8.422 -2.301 1 98.75 102 SER B CA 1
ATOM 2730 C C . SER B 1 102 ? -2.445 -8.07 -1.381 1 98.75 102 SER B C 1
ATOM 2732 O O . SER B 1 102 ? -1.789 -8.961 -0.835 1 98.75 102 SER B O 1
ATOM 2734 N N . ILE B 1 103 ? -2.16 -6.789 -1.246 1 98.62 103 ILE B N 1
ATOM 2735 C CA . ILE B 1 103 ? -1.115 -6.328 -0.339 1 98.62 103 ILE B CA 1
ATOM 2736 C C . ILE B 1 103 ? -1.449 -6.746 1.09 1 98.62 103 ILE B C 1
ATOM 2738 O O . ILE B 1 103 ? -0.61 -7.324 1.786 1 98.62 103 ILE B O 1
ATOM 2742 N N . ASP B 1 104 ? -2.697 -6.508 1.502 1 98.31 104 ASP B N 1
ATOM 2743 C CA . ASP B 1 104 ? -3.133 -6.875 2.846 1 98.31 104 ASP B CA 1
ATOM 2744 C C . ASP B 1 104 ? -3.084 -8.391 3.043 1 98.31 104 ASP B C 1
ATOM 2746 O O . ASP B 1 104 ? -2.715 -8.867 4.117 1 98.31 104 ASP B O 1
ATOM 2750 N N . PHE B 1 105 ? -3.502 -9.07 2.014 1 98.62 105 PHE B N 1
ATOM 2751 C CA . PHE B 1 105 ? -3.57 -10.523 2.064 1 98.62 105 PHE B CA 1
ATOM 2752 C C . PHE B 1 105 ? -2.18 -11.125 2.246 1 98.62 105 PHE B C 1
ATOM 2754 O O . PHE B 1 105 ? -1.983 -12 3.088 1 98.62 105 PHE B O 1
ATOM 2761 N N . ARG B 1 106 ? -1.236 -10.656 1.52 1 98.31 106 ARG B N 1
ATOM 2762 C CA . ARG B 1 106 ? 0.154 -11.086 1.658 1 98.31 106 ARG B CA 1
ATOM 2763 C C . ARG B 1 106 ? 0.704 -10.711 3.031 1 98.31 106 ARG B C 1
ATOM 2765 O O . ARG B 1 106 ? 1.398 -11.516 3.664 1 98.31 106 ARG B O 1
ATOM 2772 N N . GLN B 1 107 ? 0.443 -9.539 3.461 1 97.56 107 GLN B N 1
ATOM 2773 C CA . GLN B 1 107 ? 0.955 -9.039 4.734 1 97.56 107 GLN B CA 1
ATOM 2774 C C . GLN B 1 107 ? 0.445 -9.883 5.898 1 97.56 107 GLN B C 1
ATOM 2776 O O . GLN B 1 107 ? 1.16 -10.086 6.883 1 97.56 107 GLN B O 1
ATOM 2781 N N . LYS B 1 108 ? -0.808 -10.297 5.82 1 97.19 108 LYS B N 1
ATOM 2782 C CA . LYS B 1 108 ? -1.374 -11.117 6.887 1 97.19 108 LYS B CA 1
ATOM 2783 C C . LYS B 1 108 ? -0.542 -12.383 7.105 1 97.19 108 LYS B C 1
ATOM 2785 O O . LYS B 1 108 ? -0.216 -12.727 8.242 1 97.19 108 LYS B O 1
ATOM 2790 N N . LEU B 1 109 ? -0.176 -13.062 6.062 1 97.44 109 LEU B N 1
ATOM 2791 C CA . LEU B 1 109 ? 0.637 -14.266 6.18 1 97.44 109 LEU B CA 1
ATOM 2792 C C . LEU B 1 109 ? 2.035 -13.93 6.691 1 97.44 109 LEU B C 1
ATOM 2794 O O . LEU B 1 109 ? 2.564 -14.625 7.562 1 97.44 109 LEU B O 1
ATOM 2798 N N . ARG B 1 110 ? 2.623 -12.875 6.156 1 96.38 110 ARG B N 1
ATOM 2799 C CA . ARG B 1 110 ? 3.963 -12.477 6.57 1 96.38 110 ARG B CA 1
ATOM 2800 C C . ARG B 1 110 ? 4.004 -12.172 8.062 1 96.3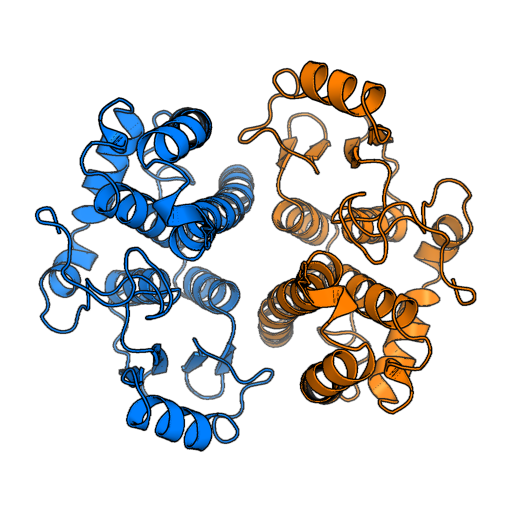8 110 ARG B C 1
ATOM 2802 O O . ARG B 1 110 ? 4.902 -12.633 8.773 1 96.38 110 ARG B O 1
ATOM 2809 N N . SER B 1 111 ? 3.023 -11.352 8.523 1 94.62 111 SER B N 1
ATOM 2810 C CA . SER B 1 111 ? 2.965 -10.984 9.938 1 94.62 111 SER B CA 1
ATOM 2811 C C . SER B 1 111 ? 2.838 -12.219 10.828 1 94.62 111 SER B C 1
ATOM 2813 O O . SER B 1 111 ? 3.482 -12.305 11.875 1 94.62 111 SER B O 1
ATOM 2815 N N . PHE B 1 112 ? 2.043 -13.117 10.352 1 95.31 112 PHE B N 1
ATOM 2816 C CA . PHE B 1 112 ? 1.868 -14.359 11.094 1 95.31 112 PHE B CA 1
ATOM 2817 C C . PHE B 1 112 ? 3.168 -15.156 11.133 1 95.31 112 PHE B C 1
ATOM 2819 O O . PHE B 1 112 ? 3.584 -15.617 12.195 1 95.31 112 PHE B O 1
ATOM 2826 N N . ALA B 1 113 ? 3.832 -15.25 10.031 1 95 113 ALA B N 1
ATOM 2827 C CA . ALA B 1 113 ? 5.043 -16.047 9.883 1 95 113 ALA B CA 1
ATOM 2828 C C . ALA B 1 113 ? 6.195 -15.453 10.688 1 95 113 ALA B C 1
ATOM 2830 O O . ALA B 1 113 ? 7.156 -16.156 11.016 1 95 113 ALA B O 1
ATOM 2831 N N . GLU B 1 114 ? 6.125 -14.18 10.977 1 92.5 114 GLU B N 1
ATOM 2832 C CA . GLU B 1 114 ? 7.223 -13.508 11.664 1 92.5 114 GLU B CA 1
ATOM 2833 C C . GLU B 1 114 ? 6.914 -13.312 13.148 1 92.5 114 GLU B C 1
ATOM 2835 O O . GLU B 1 114 ? 7.801 -12.969 13.93 1 92.5 114 GLU B O 1
ATOM 2840 N N . ALA B 1 115 ? 5.664 -13.461 13.453 1 89.12 115 ALA B N 1
ATOM 2841 C CA . ALA B 1 115 ? 5.238 -13.18 14.82 1 89.12 115 ALA B CA 1
ATOM 2842 C C . ALA B 1 115 ? 5.824 -14.203 15.797 1 89.12 115 ALA B C 1
ATOM 2844 O O . ALA B 1 115 ? 6.004 -15.375 15.445 1 89.12 115 ALA B O 1
ATOM 2845 N N . ASP B 1 116 ? 6.066 -13.68 16.922 1 81.44 116 ASP B N 1
ATOM 2846 C CA . ASP B 1 116 ? 6.535 -14.578 17.969 1 81.44 116 ASP B CA 1
ATOM 2847 C C . ASP B 1 116 ? 5.484 -15.633 18.297 1 81.44 116 ASP B C 1
ATOM 2849 O O . ASP B 1 116 ? 5.82 -16.75 18.688 1 81.44 116 ASP B O 1
ATOM 2853 N N . GLU B 1 117 ? 4.379 -15.336 18.047 1 79.56 117 GLU B N 1
ATOM 2854 C CA . GLU B 1 117 ? 3.244 -16.188 18.375 1 79.56 117 GLU B CA 1
ATOM 2855 C C . GLU B 1 117 ? 3.043 -17.281 17.328 1 79.56 117 GLU B C 1
ATOM 2857 O O . GLU B 1 117 ? 2.186 -18.156 17.484 1 79.56 117 GLU B O 1
ATOM 2862 N N . TYR B 1 118 ? 3.779 -17.281 16.312 1 84.31 118 TYR B N 1
ATOM 2863 C CA . TYR B 1 118 ? 3.629 -18.266 15.25 1 84.31 118 TYR B CA 1
ATOM 2864 C C . TYR B 1 118 ? 3.562 -19.688 15.82 1 84.31 118 TYR B C 1
ATOM 2866 O O . TYR B 1 118 ? 2.744 -20.5 15.383 1 84.31 118 TYR B O 1
ATOM 2874 N N . LYS B 1 119 ? 4.34 -19.859 16.875 1 75.56 119 LYS B N 1
ATOM 2875 C CA . LYS B 1 119 ? 4.387 -21.188 17.5 1 75.56 119 LYS B CA 1
ATOM 2876 C C . LYS B 1 119 ? 3.191 -21.406 18.422 1 75.56 119 LYS B C 1
ATOM 2878 O O . LYS B 1 119 ? 2.783 -22.531 18.656 1 75.56 119 LYS B O 1
ATOM 2883 N N . GLU B 1 120 ? 2.723 -20.25 18.875 1 74.94 120 GLU B N 1
ATOM 2884 C CA . GLU B 1 120 ? 1.62 -20.344 19.828 1 74.94 120 GLU B CA 1
ATOM 2885 C C . GLU B 1 120 ? 0.276 -20.422 19.109 1 74.94 120 GLU B C 1
ATOM 2887 O O . GLU B 1 120 ? -0.613 -21.172 19.531 1 74.94 120 GLU B O 1
ATOM 2892 N N . THR B 1 121 ? 0.251 -19.5 18.094 1 70.75 121 THR B N 1
ATOM 2893 C CA . THR B 1 121 ? -0.936 -19.578 17.25 1 70.75 121 THR B CA 1
ATOM 2894 C C . THR B 1 121 ? -0.843 -20.766 16.281 1 70.75 121 THR B C 1
ATOM 2896 O O . THR B 1 121 ? 0.154 -20.922 15.578 1 70.75 121 THR B O 1
ATOM 2899 N N . GLY B 1 122 ? -1.56 -21.672 16.484 1 82.06 122 GLY B N 1
ATOM 2900 C CA . GLY B 1 122 ? -1.489 -22.891 15.703 1 82.06 122 GLY B CA 1
ATOM 2901 C C . GLY B 1 122 ? -1.848 -22.688 14.242 1 82.06 122 GLY B C 1
ATOM 2902 O O . GLY B 1 122 ? -2.594 -21.781 13.898 1 82.06 122 GLY B O 1
ATOM 2903 N N . LYS B 1 123 ? -1.266 -23.391 13.453 1 90 123 LYS B N 1
ATOM 2904 C CA . LYS B 1 123 ? -1.514 -23.453 12.016 1 90 123 LYS B CA 1
ATOM 2905 C C . LYS B 1 123 ? -3.01 -23.516 11.719 1 90 123 LYS B C 1
ATOM 2907 O O . LYS B 1 123 ? -3.506 -22.812 10.836 1 90 123 LYS B O 1
ATOM 2912 N N . GLU B 1 124 ? -3.752 -24.188 12.469 1 92.75 124 GLU B N 1
ATOM 2913 C CA . GLU B 1 124 ? -5.18 -24.375 12.234 1 92.75 124 GLU B CA 1
ATOM 2914 C C . GLU B 1 124 ? -5.961 -23.094 12.492 1 92.75 124 GLU B C 1
ATOM 2916 O O . GLU B 1 124 ? -6.863 -22.75 11.727 1 92.75 124 GLU B O 1
ATOM 2921 N N . GLU B 1 125 ? -5.629 -22.438 13.562 1 94.31 125 GLU B N 1
ATOM 2922 C CA . GLU B 1 125 ? -6.301 -21.188 13.891 1 94.31 125 GLU B CA 1
ATOM 2923 C C . GLU B 1 125 ? -6.062 -20.141 12.82 1 94.31 125 GLU B C 1
ATOM 2925 O O . GLU B 1 125 ? -6.98 -19.406 12.438 1 94.31 125 GLU B O 1
ATOM 2930 N N . PHE B 1 126 ? -4.859 -20.062 12.336 1 95.94 126 PHE B N 1
ATOM 2931 C CA . PHE B 1 126 ? -4.531 -19.109 11.273 1 95.94 126 PHE B CA 1
ATOM 2932 C C . PHE B 1 126 ? -5.32 -19.422 10.008 1 95.94 126 PHE B C 1
ATOM 2934 O O . PHE B 1 126 ? -5.914 -18.516 9.406 1 95.94 126 PHE B O 1
ATOM 2941 N N . LEU B 1 127 ? -5.328 -20.688 9.664 1 95.81 127 LEU B N 1
ATOM 2942 C CA . LEU B 1 127 ? -6.035 -21.078 8.453 1 95.81 127 LEU B CA 1
ATOM 2943 C C . LEU B 1 127 ? -7.527 -20.781 8.57 1 95.81 127 LEU B C 1
ATOM 2945 O O . LEU B 1 127 ? -8.164 -20.359 7.594 1 95.81 127 LEU B O 1
ATOM 2949 N N . LYS B 1 128 ? -8.086 -20.938 9.742 1 95.69 128 LYS B N 1
ATOM 2950 C CA . LYS B 1 128 ? -9.484 -20.594 9.984 1 95.69 128 LYS B CA 1
ATOM 2951 C C . LYS B 1 128 ? -9.711 -19.094 9.797 1 95.69 128 LYS B C 1
ATOM 2953 O O . LYS B 1 128 ? -10.727 -18.688 9.227 1 95.69 128 LYS B O 1
ATOM 2958 N N . SER B 1 129 ? -8.773 -18.328 10.195 1 95.25 129 SER B N 1
ATOM 2959 C CA . SER B 1 129 ? -8.891 -16.875 10.117 1 95.25 129 SER B CA 1
ATOM 2960 C C . SER B 1 129 ? -8.805 -16.391 8.672 1 95.25 129 SER B C 1
ATOM 2962 O O . SER B 1 129 ? -9.234 -15.289 8.352 1 95.25 129 SER B O 1
ATOM 2964 N N . VAL B 1 130 ? -8.273 -17.203 7.801 1 97.25 130 VAL B N 1
ATOM 2965 C CA . VAL B 1 130 ? -8.039 -16.844 6.41 1 97.25 130 VAL B CA 1
ATOM 2966 C C . VAL B 1 130 ? -9.25 -17.219 5.559 1 97.25 130 VAL B C 1
ATOM 2968 O O . VAL B 1 130 ? -9.445 -16.672 4.473 1 97.25 130 VAL B O 1
ATOM 2971 N N . GLN B 1 131 ? -10.062 -18.109 5.992 1 97.81 131 GLN B N 1
ATOM 2972 C CA . GLN B 1 131 ? -11.164 -18.672 5.219 1 97.81 131 GLN B CA 1
ATOM 2973 C C . GLN B 1 131 ? -12.125 -17.578 4.754 1 97.81 131 GLN B C 1
ATOM 2975 O O . GLN B 1 131 ? -12.492 -17.531 3.578 1 97.81 131 GLN B O 1
ATOM 2980 N N . PRO B 1 132 ? -12.523 -16.625 5.656 1 97.38 132 PRO B N 1
ATOM 2981 C CA . PRO B 1 132 ? -13.422 -15.562 5.184 1 97.38 132 PRO B CA 1
ATOM 2982 C C . PRO B 1 132 ? -12.812 -14.719 4.07 1 97.38 132 PRO B C 1
ATOM 2984 O O . PRO B 1 132 ? -13.523 -14.266 3.17 1 97.38 132 PRO B O 1
ATOM 2987 N N . LEU B 1 133 ? -11.539 -14.523 4.141 1 98.19 133 LEU B N 1
ATOM 2988 C CA . LEU B 1 133 ? -10.859 -13.75 3.111 1 98.19 133 LEU B CA 1
ATOM 2989 C C . LEU B 1 133 ? -10.867 -14.484 1.777 1 98.19 133 LEU B C 1
ATOM 2991 O O . LEU B 1 133 ? -11.086 -13.875 0.728 1 98.19 133 LEU B O 1
ATOM 2995 N N . LEU B 1 134 ? -10.617 -15.766 1.801 1 98.81 134 LEU B N 1
ATOM 2996 C CA . LEU B 1 134 ? -10.648 -16.578 0.592 1 98.81 134 LEU B CA 1
ATOM 2997 C C . LEU B 1 134 ? -12.039 -16.594 -0.019 1 98.81 134 LEU B C 1
ATOM 2999 O O . LEU B 1 134 ? -12.188 -16.562 -1.243 1 98.81 134 LEU B O 1
ATOM 3003 N N . GLN B 1 135 ? -13.016 -16.625 0.852 1 98.5 135 GLN B N 1
ATOM 3004 C CA . GLN B 1 135 ? -14.391 -16.562 0.366 1 98.5 135 GLN B CA 1
ATOM 3005 C C . GLN B 1 135 ? -14.664 -15.242 -0.363 1 98.5 135 GLN B C 1
ATOM 3007 O O . GLN B 1 135 ? -15.328 -15.227 -1.4 1 98.5 135 GLN B O 1
ATOM 3012 N N . GLN B 1 136 ? -14.211 -14.188 0.191 1 98.5 136 GLN B N 1
ATOM 3013 C CA . GLN B 1 136 ? -14.367 -12.883 -0.434 1 98.5 136 GLN B CA 1
ATOM 3014 C C . GLN B 1 136 ? -13.656 -12.828 -1.783 1 98.5 136 GLN B C 1
ATOM 3016 O O . GLN B 1 136 ? -14.195 -12.289 -2.754 1 98.5 136 GLN B O 1
ATOM 3021 N N . TRP B 1 137 ? -12.438 -13.359 -1.892 1 98.88 137 TRP B N 1
ATOM 3022 C CA . TRP B 1 137 ? -11.711 -13.422 -3.154 1 98.88 137 TRP B CA 1
ATOM 3023 C C . TRP B 1 137 ? -12.477 -14.234 -4.188 1 98.88 137 TRP B C 1
ATOM 3025 O O . TRP B 1 137 ? -12.523 -13.867 -5.363 1 98.88 137 TRP B O 1
ATOM 3035 N N . GLU B 1 138 ? -12.984 -15.375 -3.717 1 98.88 138 GLU B N 1
ATOM 3036 C CA . GLU B 1 138 ? -13.781 -16.234 -4.59 1 98.88 138 GLU B CA 1
ATOM 3037 C C . GLU B 1 138 ? -14.961 -15.469 -5.191 1 98.88 138 GLU B C 1
ATOM 3039 O O . GLU B 1 138 ? -15.211 -15.555 -6.395 1 98.88 138 GLU B O 1
ATOM 3044 N N . LYS B 1 139 ? -15.633 -14.75 -4.316 1 98.44 139 LYS B N 1
ATOM 3045 C CA . LYS B 1 139 ? -16.766 -13.953 -4.766 1 98.44 139 LYS B CA 1
ATOM 3046 C C . LYS B 1 139 ? -16.328 -12.828 -5.688 1 98.44 139 LYS B C 1
ATOM 3048 O O . LYS B 1 139 ? -16.969 -12.555 -6.703 1 98.44 139 LYS B O 1
ATOM 3053 N N . PHE B 1 140 ? -15.297 -12.156 -5.383 1 98.62 140 PHE B N 1
ATOM 3054 C CA . PHE B 1 140 ? -14.773 -11.039 -6.164 1 98.62 140 PHE B CA 1
ATOM 3055 C C . PHE B 1 140 ? -14.406 -11.492 -7.574 1 98.62 140 PHE B C 1
ATOM 3057 O O . PHE B 1 140 ? -14.734 -10.812 -8.555 1 98.62 140 PHE B O 1
ATOM 3064 N N . LEU B 1 141 ? -13.688 -12.609 -7.664 1 98.69 141 LEU B N 1
ATOM 3065 C CA . LEU B 1 141 ? -13.297 -13.141 -8.961 1 98.69 141 LEU B CA 1
ATOM 3066 C C . LEU B 1 141 ? -14.523 -13.547 -9.773 1 98.69 141 LEU B C 1
ATOM 3068 O O . LEU B 1 141 ? -14.656 -13.172 -10.938 1 98.69 141 LEU B O 1
ATOM 3072 N N . GLY B 1 142 ? -15.398 -14.312 -9.141 1 97.81 142 GLY B N 1
ATOM 3073 C CA . GLY B 1 142 ? -16.578 -14.82 -9.836 1 97.81 142 GLY B CA 1
ATOM 3074 C C . GLY B 1 142 ? -16.234 -15.648 -11.062 1 97.81 142 GLY B C 1
ATOM 3075 O O . GLY B 1 142 ? -15.422 -16.578 -10.977 1 97.81 142 GLY B O 1
ATOM 3076 N N . ASN B 1 143 ? -16.766 -15.258 -12.148 1 96.56 143 ASN B N 1
ATOM 3077 C CA . ASN B 1 143 ? -16.562 -16.016 -13.383 1 96.56 143 ASN B CA 1
ATOM 3078 C C . ASN B 1 143 ? -15.531 -15.336 -14.289 1 96.56 143 ASN B C 1
ATOM 3080 O O . ASN B 1 143 ? -15.359 -15.734 -15.438 1 96.56 143 ASN B O 1
ATOM 3084 N N . ARG B 1 144 ? -14.93 -14.406 -13.797 1 97.81 144 ARG B N 1
ATOM 3085 C CA . ARG B 1 144 ? -13.969 -13.656 -14.602 1 97.81 144 ARG B CA 1
ATOM 3086 C C . ARG B 1 144 ? -12.68 -14.445 -14.781 1 97.81 144 ARG B C 1
ATOM 3088 O O . ARG B 1 144 ? -12.266 -15.188 -13.891 1 97.81 144 ARG B O 1
ATOM 3095 N N . LYS B 1 145 ? -12.07 -14.18 -15.859 1 98.19 145 LYS B N 1
ATOM 3096 C CA . LYS B 1 145 ? -10.82 -14.867 -16.172 1 98.19 145 LYS B CA 1
ATOM 3097 C C . LYS B 1 145 ? -9.664 -14.344 -15.328 1 98.19 145 LYS B C 1
ATOM 3099 O O . LYS B 1 145 ? -8.805 -15.109 -14.906 1 98.19 145 LYS B O 1
ATOM 3104 N N . PHE B 1 146 ? -9.633 -13.031 -15.219 1 98.75 146 PHE B N 1
ATOM 3105 C CA . PHE B 1 146 ? -8.625 -12.352 -14.414 1 98.75 146 PHE B CA 1
ATOM 3106 C C . PHE B 1 146 ? -9.281 -11.398 -13.422 1 98.75 146 PHE B C 1
ATOM 3108 O O . PHE B 1 146 ? -10.5 -11.211 -13.445 1 98.75 146 PHE B O 1
ATOM 3115 N N . MET B 1 147 ? -8.547 -10.805 -12.531 1 98.75 147 MET B N 1
ATOM 3116 C CA . MET B 1 147 ? -9.078 -10 -11.438 1 98.75 147 MET B CA 1
ATOM 3117 C C . MET B 1 147 ? -9.836 -8.789 -11.969 1 98.75 147 MET B C 1
ATOM 3119 O O . MET B 1 147 ? -10.836 -8.367 -11.375 1 98.75 147 MET B O 1
ATOM 3123 N N . ALA B 1 148 ? -9.328 -8.258 -13.062 1 97.81 148 ALA B N 1
ATOM 3124 C CA . ALA B 1 148 ? -9.961 -7.059 -13.617 1 97.81 148 ALA B CA 1
ATOM 3125 C C . ALA B 1 148 ? -10.977 -7.418 -14.688 1 97.81 148 ALA B C 1
ATOM 3127 O O . ALA B 1 148 ? -11.656 -6.539 -15.227 1 97.81 148 ALA B O 1
ATOM 3128 N N . GLY B 1 149 ? -11.117 -8.625 -15.055 1 97.38 149 GLY B N 1
ATOM 3129 C CA . GLY B 1 149 ? -12 -9.055 -16.125 1 97.38 149 GLY B CA 1
ATOM 3130 C C . GLY B 1 149 ? -11.375 -10.086 -17.047 1 97.38 149 GLY B C 1
ATOM 3131 O O . GLY B 1 149 ? -10.836 -11.094 -16.578 1 97.38 149 GLY B O 1
ATOM 3132 N N . ASP B 1 150 ? -11.477 -9.797 -18.312 1 96 150 ASP B N 1
ATOM 3133 C CA . ASP B 1 150 ? -11.023 -10.773 -19.297 1 96 150 ASP B CA 1
ATOM 3134 C C . ASP B 1 150 ? -9.547 -10.57 -19.625 1 96 150 ASP B C 1
ATOM 3136 O O . ASP B 1 150 ? -8.898 -11.461 -20.188 1 96 150 ASP B O 1
ATOM 3140 N N . ASP B 1 151 ? -9.094 -9.461 -19.297 1 96.06 151 ASP B N 1
ATOM 3141 C CA . ASP B 1 151 ? -7.711 -9.141 -19.625 1 96.06 151 ASP B CA 1
ATOM 3142 C C . ASP B 1 151 ? -6.816 -9.211 -18.391 1 96.06 151 ASP B C 1
ATOM 3144 O O . ASP B 1 151 ? -7.227 -8.797 -17.297 1 96.06 151 ASP B O 1
ATOM 3148 N N . ILE B 1 152 ? -5.609 -9.711 -18.672 1 98.5 152 ILE B N 1
ATOM 3149 C CA . ILE B 1 152 ? -4.613 -9.734 -17.609 1 98.5 152 ILE B CA 1
ATOM 3150 C C . ILE B 1 152 ? -4.094 -8.328 -17.344 1 98.5 152 ILE B C 1
ATOM 3152 O O . ILE B 1 152 ? -3.906 -7.543 -18.281 1 98.5 152 ILE B O 1
ATOM 3156 N N . THR B 1 153 ? -3.943 -7.953 -16.125 1 98.81 153 THR B N 1
ATOM 3157 C CA . THR B 1 153 ? -3.311 -6.703 -15.711 1 98.81 153 THR B CA 1
ATOM 3158 C C . THR B 1 153 ? -2.186 -6.969 -14.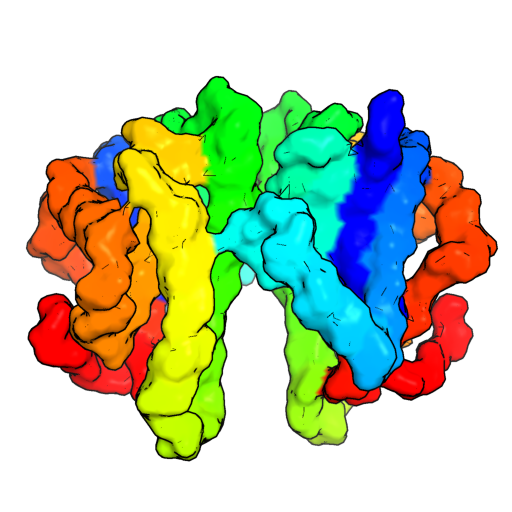719 1 98.81 153 THR B C 1
ATOM 3160 O O . THR B 1 153 ? -1.978 -8.109 -14.297 1 98.81 153 THR B O 1
ATOM 3163 N N . TYR B 1 154 ? -1.455 -5.906 -14.258 1 98.94 154 TYR B N 1
ATOM 3164 C CA . TYR B 1 154 ? -0.335 -6.07 -13.344 1 98.94 154 TYR B CA 1
ATOM 3165 C C . TYR B 1 154 ? -0.802 -6.656 -12.016 1 98.94 154 TYR B C 1
ATOM 3167 O O . TYR B 1 154 ? -0.039 -7.34 -11.328 1 98.94 154 TYR B O 1
ATOM 3175 N N . VAL B 1 155 ? -2.061 -6.438 -11.633 1 98.94 155 VAL B N 1
ATOM 3176 C CA . VAL B 1 155 ? -2.553 -6.855 -10.328 1 98.94 155 VAL B CA 1
ATOM 3177 C C . VAL B 1 155 ? -2.633 -8.383 -10.266 1 98.94 155 VAL B C 1
ATOM 3179 O O . VAL B 1 155 ? -2.516 -8.977 -9.195 1 98.94 155 VAL B O 1
ATOM 3182 N N . ASP B 1 156 ? -2.822 -9.008 -11.422 1 98.94 156 ASP B N 1
ATOM 3183 C CA . ASP B 1 156 ? -2.91 -10.461 -11.453 1 98.94 156 ASP B CA 1
ATOM 3184 C C . ASP B 1 156 ? -1.599 -11.102 -11 1 98.94 156 ASP B C 1
ATOM 3186 O O . ASP B 1 156 ? -1.604 -12.172 -10.383 1 98.94 156 ASP B O 1
ATOM 3190 N N . PHE B 1 157 ? -0.47 -10.438 -11.242 1 98.94 157 PHE B N 1
ATOM 3191 C CA . PHE B 1 157 ? 0.815 -10.961 -10.797 1 98.94 157 PHE B CA 1
ATOM 3192 C C . PHE B 1 157 ? 0.952 -10.852 -9.281 1 98.94 157 PHE B C 1
ATOM 3194 O O . PHE B 1 157 ? 1.55 -11.711 -8.641 1 98.94 157 PHE B O 1
ATOM 3201 N N . MET B 1 158 ? 0.417 -9.812 -8.742 1 98.94 158 MET B N 1
ATOM 3202 C CA . MET B 1 158 ? 0.426 -9.617 -7.297 1 98.94 158 MET B CA 1
ATOM 3203 C C . MET B 1 158 ? -0.475 -10.633 -6.602 1 98.94 158 MET B C 1
ATOM 3205 O O . MET B 1 158 ? -0.077 -11.25 -5.613 1 98.94 158 MET B O 1
ATOM 3209 N N . VAL B 1 159 ? -1.67 -10.789 -7.141 1 98.94 159 VAL B N 1
ATOM 3210 C CA . VAL B 1 159 ? -2.66 -11.68 -6.547 1 98.94 159 VAL B CA 1
ATOM 3211 C C . VAL B 1 159 ? -2.186 -13.125 -6.66 1 98.94 159 VAL B C 1
ATOM 3213 O O . VAL B 1 159 ? -2.275 -13.891 -5.695 1 98.94 159 VAL B O 1
ATOM 3216 N N . TYR B 1 160 ? -1.646 -13.461 -7.824 1 98.88 160 TYR B N 1
ATOM 3217 C CA . TYR B 1 160 ? -1.098 -14.805 -8.008 1 98.88 160 TYR B CA 1
ATOM 3218 C C . TYR B 1 160 ? -0.009 -15.094 -6.98 1 98.88 160 TYR B C 1
ATOM 3220 O O . TYR B 1 160 ? 0.001 -16.156 -6.363 1 98.88 160 TYR B O 1
ATOM 3228 N N . GLU B 1 161 ? 0.896 -14.172 -6.816 1 98.75 161 GLU B N 1
ATOM 3229 C CA . GLU B 1 161 ? 1.972 -14.336 -5.844 1 98.75 161 GLU B CA 1
ATOM 3230 C C . GLU B 1 161 ? 1.416 -14.57 -4.441 1 98.75 161 GLU B C 1
ATOM 3232 O O . GLU B 1 161 ? 1.869 -15.461 -3.727 1 98.75 161 GLU B O 1
ATOM 3237 N N . ALA B 1 162 ? 0.464 -13.773 -4.039 1 98.69 162 ALA B N 1
ATOM 3238 C CA . ALA B 1 162 ? -0.132 -13.914 -2.713 1 98.69 162 ALA B CA 1
ATOM 3239 C C . ALA B 1 162 ? -0.743 -15.305 -2.531 1 98.69 162 ALA B C 1
ATOM 3241 O O . ALA B 1 162 ? -0.523 -15.953 -1.51 1 98.69 162 ALA B O 1
ATOM 3242 N N . PHE B 1 163 ? -1.495 -15.734 -3.512 1 98.75 163 PHE B N 1
ATOM 3243 C CA . PHE B 1 163 ? -2.129 -17.047 -3.422 1 98.75 163 PHE B CA 1
ATOM 3244 C C . PHE B 1 163 ? -1.08 -18.156 -3.35 1 98.75 163 PHE B C 1
ATOM 3246 O O . PHE B 1 163 ? -1.257 -19.141 -2.629 1 98.75 163 PHE B O 1
ATOM 3253 N N . ASP B 1 164 ? -0.03 -17.984 -4.109 1 98.5 164 ASP B N 1
ATOM 3254 C CA . ASP B 1 164 ? 1.002 -19.016 -4.09 1 98.5 164 ASP B CA 1
ATOM 3255 C C . ASP B 1 164 ? 1.677 -19.094 -2.725 1 98.5 164 ASP B C 1
ATOM 3257 O O . ASP B 1 164 ? 2.039 -20.188 -2.268 1 98.5 164 ASP B O 1
ATOM 3261 N N . LEU B 1 165 ? 1.872 -17.984 -2.047 1 98.25 165 LEU B N 1
ATOM 3262 C CA . LEU B 1 165 ? 2.43 -17.984 -0.698 1 98.25 165 LEU B CA 1
ATOM 3263 C C . LEU B 1 165 ? 1.54 -18.781 0.254 1 98.25 165 LEU B C 1
ATOM 3265 O O . LEU B 1 165 ? 2.037 -19.562 1.067 1 98.25 165 LEU B O 1
ATOM 3269 N N . TYR B 1 166 ? 0.25 -18.562 0.111 1 98.38 166 TYR B N 1
ATOM 3270 C CA . TYR B 1 166 ? -0.678 -19.297 0.971 1 98.38 166 TYR B CA 1
ATOM 3271 C C . TYR B 1 166 ? -0.705 -20.766 0.617 1 98.38 166 TYR B C 1
ATOM 3273 O O . TYR B 1 166 ? -0.822 -21.625 1.5 1 98.38 166 TYR B O 1
ATOM 3281 N N . ARG B 1 167 ? -0.645 -21.078 -0.666 1 98 167 ARG B N 1
ATOM 3282 C CA . ARG B 1 167 ? -0.569 -22.469 -1.09 1 98 167 ARG B CA 1
ATOM 3283 C C . ARG B 1 167 ? 0.678 -23.156 -0.529 1 98 167 ARG B C 1
ATOM 3285 O O . ARG B 1 167 ? 0.635 -24.328 -0.142 1 98 167 ARG B O 1
ATOM 3292 N N . LEU B 1 168 ? 1.801 -22.453 -0.512 1 97.19 168 LEU B N 1
ATOM 3293 C CA . LEU B 1 168 ? 3.021 -22.984 0.082 1 97.19 168 LEU B CA 1
ATOM 3294 C C . LEU B 1 168 ? 2.836 -23.234 1.574 1 97.19 168 LEU B C 1
ATOM 3296 O O . LEU B 1 168 ? 3.342 -24.219 2.109 1 97.19 168 LEU B O 1
ATOM 3300 N N . TYR B 1 169 ? 2.129 -22.328 2.217 1 96.44 169 TYR B N 1
ATOM 3301 C CA . TYR B 1 169 ? 1.888 -22.484 3.646 1 96.44 169 TYR B CA 1
ATOM 3302 C C . TYR B 1 169 ? 1.009 -23.703 3.924 1 96.44 169 TYR B C 1
ATOM 3304 O O . TYR B 1 169 ? 1.24 -24.438 4.887 1 96.44 169 TYR B O 1
ATOM 3312 N N . HIS B 1 170 ? 0.003 -23.891 3.072 1 96.5 170 HIS B N 1
ATOM 3313 C CA . HIS B 1 170 ? -0.877 -25.047 3.172 1 96.5 170 HIS B CA 1
ATOM 3314 C C . HIS B 1 170 ? -1.388 -25.469 1.8 1 96.5 170 HIS B C 1
ATOM 3316 O O . HIS B 1 170 ? -2.195 -24.766 1.188 1 96.5 170 HIS B O 1
ATOM 3322 N N . GLU B 1 171 ? -1.06 -26.641 1.372 1 96.69 171 GLU B N 1
ATOM 3323 C CA . GLU B 1 171 ? -1.22 -27.078 -0.009 1 96.69 171 GLU B CA 1
ATOM 3324 C C . GLU B 1 171 ? -2.689 -27.078 -0.423 1 96.69 171 GLU B C 1
ATOM 3326 O O . GLU B 1 171 ? -3.008 -26.859 -1.595 1 96.69 171 GLU B O 1
ATOM 3331 N N . SER B 1 172 ? -3.611 -27.203 0.532 1 96.69 172 SER B N 1
ATOM 3332 C CA . SER B 1 172 ? -5.023 -27.375 0.194 1 96.69 172 SER B CA 1
ATOM 3333 C C . SER B 1 172 ? -5.805 -26.094 0.435 1 96.69 172 SER B C 1
ATOM 3335 O O . SER B 1 172 ? -7.039 -26.109 0.479 1 96.69 172 SER B O 1
ATOM 3337 N N . VAL B 1 173 ? -5.133 -25 0.571 1 97.88 173 VAL B N 1
ATOM 3338 C CA . VAL B 1 173 ? -5.754 -23.766 1.026 1 97.88 173 VAL B CA 1
ATOM 3339 C C . VAL B 1 173 ? -6.789 -23.297 0.005 1 97.88 173 VAL B C 1
ATOM 3341 O O . VAL B 1 173 ? -7.777 -22.656 0.363 1 97.88 173 VAL B O 1
ATOM 3344 N N . LEU B 1 174 ? -6.633 -23.641 -1.292 1 98.19 174 LEU B N 1
ATOM 3345 C CA . LEU B 1 174 ? -7.52 -23.156 -2.342 1 98.19 174 LEU B CA 1
ATOM 3346 C C . LEU B 1 174 ? -8.531 -24.219 -2.742 1 98.19 174 LEU B C 1
ATOM 3348 O O . LEU B 1 174 ? -9.383 -23.984 -3.602 1 98.19 174 LEU B O 1
ATOM 3352 N N . ASP B 1 175 ? -8.508 -25.344 -2.143 1 98 175 ASP B N 1
ATOM 3353 C CA . ASP B 1 175 ? -9.242 -26.516 -2.605 1 98 175 ASP B CA 1
ATOM 3354 C C . ASP B 1 175 ? -10.75 -26.266 -2.561 1 98 175 ASP B C 1
ATOM 3356 O O . ASP B 1 175 ? -11.5 -26.797 -3.391 1 98 175 ASP B O 1
ATOM 3360 N N . ASP B 1 176 ? -11.25 -25.547 -1.586 1 98.06 176 ASP B N 1
ATOM 3361 C CA . ASP B 1 176 ? -12.68 -25.328 -1.405 1 98.06 176 ASP B CA 1
ATOM 3362 C C . ASP B 1 176 ? -13.164 -24.125 -2.205 1 98.06 176 ASP B C 1
ATOM 3364 O O . ASP B 1 176 ? -14.32 -23.703 -2.066 1 98.06 176 ASP B O 1
ATOM 3368 N N . TYR B 1 177 ? -12.367 -23.547 -3.037 1 98.69 177 TYR B N 1
ATOM 3369 C CA . TYR B 1 177 ? -12.656 -22.344 -3.822 1 98.69 177 TYR B CA 1
ATOM 3370 C C . TYR B 1 177 ? -12.359 -22.578 -5.301 1 98.69 177 TYR B C 1
ATOM 3372 O O . TYR B 1 177 ? -11.297 -22.203 -5.793 1 98.69 177 TYR B O 1
ATOM 3380 N N . PRO B 1 178 ? -13.289 -23.156 -5.977 1 98.44 178 PRO B N 1
ATOM 3381 C CA . PRO B 1 178 ? -13.039 -23.641 -7.336 1 98.44 178 PRO B CA 1
ATOM 3382 C C . PRO B 1 178 ? -12.617 -22.531 -8.297 1 98.44 178 PRO B C 1
ATOM 3384 O O . PRO B 1 178 ? -11.766 -22.75 -9.156 1 98.44 178 PRO B O 1
ATOM 3387 N N . SER B 1 179 ? -13.273 -21.359 -8.18 1 98.38 179 SER B N 1
ATOM 3388 C CA . SER B 1 179 ? -12.906 -20.281 -9.078 1 98.38 179 SER B CA 1
ATOM 3389 C C . SER B 1 179 ? -11.477 -19.812 -8.82 1 98.38 179 SER B C 1
ATOM 3391 O O . SER B 1 179 ? -10.727 -19.531 -9.758 1 98.38 179 SER B O 1
ATOM 3393 N N . LEU B 1 180 ? -11.109 -19.719 -7.582 1 98.81 180 LEU B N 1
ATOM 3394 C CA . LEU B 1 180 ? -9.75 -19.297 -7.238 1 98.81 180 LEU B CA 1
ATOM 3395 C C . LEU B 1 180 ? -8.734 -20.344 -7.68 1 98.81 180 LEU B C 1
ATOM 3397 O O . LEU B 1 180 ? -7.648 -20 -8.156 1 98.81 180 LEU B O 1
ATOM 3401 N N . LYS B 1 181 ? -9.094 -21.578 -7.449 1 98.5 181 LYS B N 1
ATOM 3402 C CA . LYS B 1 181 ? -8.211 -22.672 -7.852 1 98.5 181 LYS B CA 1
ATOM 3403 C C . LYS B 1 181 ? -7.973 -22.656 -9.359 1 98.5 181 LYS B C 1
ATOM 3405 O O . LYS B 1 181 ? -6.84 -22.812 -9.82 1 98.5 181 LYS B O 1
ATOM 3410 N N . ALA B 1 182 ? -9.016 -22.453 -10.07 1 98.62 182 ALA B N 1
ATOM 3411 C CA . ALA B 1 182 ? -8.906 -22.359 -11.523 1 98.62 182 ALA B CA 1
ATOM 3412 C C . ALA B 1 182 ? -8.07 -21.156 -11.938 1 98.62 182 ALA B C 1
ATOM 3414 O O . ALA B 1 182 ? -7.23 -21.25 -12.836 1 98.62 182 ALA B O 1
ATOM 3415 N N . TYR B 1 183 ? -8.352 -20.016 -11.383 1 98.81 183 TYR B N 1
ATOM 3416 C CA . TYR B 1 183 ? -7.582 -18.797 -11.617 1 98.81 183 TYR B CA 1
ATOM 3417 C C . TYR B 1 183 ? -6.102 -19.016 -11.336 1 98.81 183 TYR B C 1
ATOM 3419 O O . TYR B 1 183 ? -5.246 -18.641 -12.141 1 98.81 183 TYR B O 1
ATOM 3427 N N . PHE B 1 184 ? -5.797 -19.641 -10.164 1 98.75 184 PHE B N 1
ATOM 3428 C CA . PHE B 1 184 ? -4.422 -19.922 -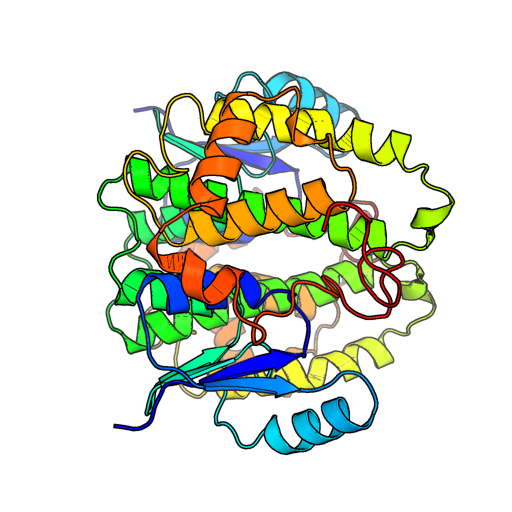9.781 1 98.75 184 PHE B CA 1
ATOM 3429 C C . PHE B 1 184 ? -3.734 -20.797 -10.828 1 98.75 184 PHE B C 1
ATOM 3431 O O . PHE B 1 184 ? -2.611 -20.5 -11.242 1 98.75 184 PHE B O 1
ATOM 3438 N N . SER B 1 185 ? -4.395 -21.812 -11.211 1 98.38 185 SER B N 1
ATOM 3439 C CA . SER B 1 185 ? -3.861 -22.719 -12.234 1 98.38 185 SER B CA 1
ATOM 3440 C C . SER B 1 185 ? -3.613 -21.969 -13.539 1 98.38 185 SER B C 1
ATOM 3442 O O . SER B 1 185 ? -2.607 -22.203 -14.211 1 98.38 185 SER B O 1
ATOM 3444 N N . ARG B 1 186 ? -4.523 -21.141 -13.93 1 98.31 186 ARG B N 1
ATOM 3445 C CA . ARG B 1 186 ? -4.371 -20.344 -15.148 1 98.31 186 ARG B CA 1
ATOM 3446 C C . ARG B 1 186 ? -3.125 -19.469 -15.078 1 98.31 186 ARG B C 1
ATOM 3448 O O . ARG B 1 186 ? -2.336 -19.422 -16.016 1 98.31 186 ARG B O 1
ATOM 3455 N N . MET B 1 187 ? -2.969 -18.781 -14.008 1 98.62 187 MET B N 1
ATOM 3456 C CA . MET B 1 187 ? -1.814 -17.906 -13.828 1 98.62 187 MET B CA 1
ATOM 3457 C C . MET B 1 187 ? -0.519 -18.719 -13.82 1 98.62 187 MET B C 1
ATOM 3459 O O . MET B 1 187 ? 0.456 -18.344 -14.469 1 98.62 187 MET B O 1
ATOM 3463 N N . LYS B 1 188 ? -0.531 -19.766 -13.109 1 97.44 188 LYS B N 1
ATOM 3464 C CA . LYS B 1 188 ? 0.636 -20.641 -12.984 1 97.44 188 LYS B CA 1
ATOM 3465 C C . LYS B 1 188 ? 1.07 -21.156 -14.352 1 97.44 188 LYS B C 1
ATOM 3467 O O . LYS B 1 188 ? 2.26 -21.375 -14.594 1 97.44 188 LYS B O 1
ATOM 3472 N N . ASN B 1 189 ? 0.151 -21.297 -15.195 1 97.69 189 ASN B N 1
ATOM 3473 C CA . ASN B 1 189 ? 0.422 -21.953 -16.469 1 97.69 189 ASN B CA 1
ATOM 3474 C C . ASN B 1 189 ? 0.425 -20.953 -17.625 1 97.69 189 ASN B C 1
ATOM 3476 O O . ASN B 1 189 ? 0.314 -21.344 -18.797 1 97.69 189 ASN B O 1
ATOM 3480 N N . LEU B 1 190 ? 0.444 -19.656 -17.328 1 98.19 190 LEU B N 1
ATOM 3481 C CA . LEU B 1 190 ? 0.575 -18.688 -18.422 1 98.19 190 LEU B CA 1
ATOM 3482 C C . LEU B 1 190 ? 1.746 -19.047 -19.328 1 98.19 190 LEU B C 1
ATOM 3484 O O . LEU B 1 190 ? 2.879 -19.188 -18.859 1 98.19 190 LEU B O 1
ATOM 3488 N N . PRO B 1 191 ? 1.523 -19.156 -20.578 1 98.06 191 PRO B N 1
ATOM 3489 C CA . PRO B 1 191 ? 2.602 -19.547 -21.484 1 98.06 191 PRO B CA 1
ATOM 3490 C C . PRO B 1 191 ? 3.807 -18.625 -21.422 1 98.06 191 PRO B C 1
ATOM 3492 O O . PRO B 1 191 ? 4.953 -19.078 -21.453 1 98.06 191 PRO B O 1
ATOM 3495 N N . GLU B 1 192 ? 3.58 -17.375 -21.297 1 97.94 192 GLU B N 1
ATOM 3496 C CA . GLU B 1 192 ? 4.625 -16.359 -21.328 1 97.94 192 GLU B CA 1
ATOM 3497 C C . GLU B 1 192 ? 5.543 -16.469 -20.125 1 97.94 192 GLU B C 1
ATOM 3499 O O . GLU B 1 192 ? 6.652 -15.93 -20.125 1 97.94 192 GLU B O 1
ATOM 3504 N N . LEU B 1 193 ? 5.098 -17.203 -19.078 1 97.88 193 LEU B N 1
ATOM 3505 C CA . LEU B 1 193 ? 5.871 -17.25 -17.844 1 97.88 193 LEU B CA 1
ATOM 3506 C C . LEU B 1 193 ? 6.578 -18.594 -17.703 1 97.88 193 LEU B C 1
ATOM 3508 O O . LEU B 1 193 ? 7.398 -18.781 -16.812 1 97.88 193 LEU B O 1
ATOM 3512 N N . GLN B 1 194 ? 6.305 -19.547 -18.562 1 97.88 194 GLN B N 1
ATOM 3513 C CA . GLN B 1 194 ? 6.762 -20.922 -18.359 1 97.88 194 GLN B CA 1
ATOM 3514 C C . GLN B 1 194 ? 8.289 -21 -18.406 1 97.88 194 GLN B C 1
ATOM 3516 O O . GLN B 1 194 ? 8.891 -21.75 -17.641 1 97.88 194 GLN B O 1
ATOM 3521 N N . GLU B 1 195 ? 8.891 -20.234 -19.344 1 96.94 195 GLU B N 1
ATOM 3522 C CA . GLU B 1 195 ? 10.352 -20.234 -19.406 1 96.94 195 GLU B CA 1
ATOM 3523 C C . GLU B 1 195 ? 10.953 -19.797 -18.078 1 96.94 195 GLU B C 1
ATOM 3525 O O . GLU B 1 195 ? 11.906 -20.406 -17.594 1 96.94 195 GLU B O 1
ATOM 3530 N N . TYR B 1 196 ? 10.367 -18.766 -17.516 1 97.81 196 TYR B N 1
ATOM 3531 C CA . TYR B 1 196 ? 10.859 -18.25 -16.25 1 97.81 196 TYR B CA 1
ATOM 3532 C C . TYR B 1 196 ? 10.578 -19.234 -15.117 1 97.81 196 TYR B C 1
ATOM 3534 O O . TYR B 1 196 ? 11.453 -19.516 -14.305 1 97.81 196 TYR B O 1
ATOM 3542 N N . MET B 1 197 ? 9.359 -19.766 -15.07 1 96.75 197 MET B N 1
ATOM 3543 C CA . MET B 1 197 ? 8.914 -20.641 -13.992 1 96.75 197 MET B CA 1
ATOM 3544 C C . MET B 1 197 ? 9.766 -21.906 -13.922 1 96.75 197 MET B C 1
ATOM 3546 O O . MET B 1 197 ? 9.961 -22.469 -12.844 1 96.75 197 MET B O 1
ATOM 3550 N N . LYS B 1 198 ? 10.344 -22.281 -14.977 1 95.62 198 LYS B N 1
ATOM 3551 C CA . LYS B 1 198 ? 11.148 -23.5 -15.047 1 95.62 198 LYS B CA 1
ATOM 3552 C C . LYS B 1 198 ? 12.641 -23.172 -15.016 1 95.62 198 LYS B C 1
ATOM 3554 O O . LYS B 1 198 ? 13.477 -24.078 -14.977 1 95.62 198 LYS B O 1
ATOM 3559 N N . SER B 1 199 ? 12.906 -21.922 -15.023 1 95.56 199 SER B N 1
ATOM 3560 C CA . SER B 1 199 ? 14.289 -21.469 -15.117 1 95.56 199 SER B CA 1
ATOM 3561 C C . SER B 1 199 ? 15.008 -21.609 -13.781 1 95.56 199 SER B C 1
ATOM 3563 O O . SER B 1 199 ? 14.422 -21.328 -12.727 1 95.56 199 SER B O 1
ATOM 3565 N N . PRO B 1 200 ? 16.281 -21.938 -13.852 1 92.69 200 PRO B N 1
ATOM 3566 C CA . PRO B 1 200 ? 17.062 -21.969 -12.617 1 92.69 200 PRO B CA 1
ATOM 3567 C C . PRO B 1 200 ? 17.297 -20.578 -12.023 1 92.69 200 PRO B C 1
ATOM 3569 O O . PRO B 1 200 ? 17.75 -20.453 -10.883 1 92.69 200 PRO B O 1
ATOM 3572 N N . VAL B 1 201 ? 17.016 -19.594 -12.773 1 91.69 201 VAL B N 1
ATOM 3573 C CA . VAL B 1 201 ? 17.188 -18.219 -12.297 1 91.69 201 VAL B CA 1
ATOM 3574 C C . VAL B 1 201 ? 16.094 -17.891 -11.281 1 91.69 201 VAL B C 1
ATOM 3576 O O . VAL B 1 201 ? 16.297 -17.047 -10.398 1 91.69 201 VAL B O 1
ATOM 3579 N N . ARG B 1 202 ? 15 -18.516 -11.453 1 95.06 202 ARG B N 1
ATOM 3580 C CA . ARG B 1 202 ? 13.914 -18.281 -10.508 1 95.06 202 ARG B CA 1
ATOM 3581 C C . ARG B 1 202 ? 14.273 -18.812 -9.125 1 95.06 202 ARG B C 1
ATOM 3583 O O . ARG B 1 202 ? 14.859 -19.891 -9 1 95.06 202 ARG B O 1
ATOM 3590 N N . LYS B 1 203 ? 13.969 -18.062 -8.07 1 92.25 203 LYS B N 1
ATOM 3591 C CA . LYS B 1 203 ? 14.133 -18.484 -6.684 1 92.25 203 LYS B CA 1
ATOM 3592 C C . LYS B 1 203 ? 12.773 -18.703 -6.016 1 92.25 203 LYS B C 1
ATOM 3594 O O . LYS B 1 203 ? 12.25 -17.797 -5.352 1 92.25 203 LYS B O 1
ATOM 3599 N N . PRO B 1 204 ? 12.305 -19.906 -6.125 1 93.56 204 PRO B N 1
ATOM 3600 C CA . PRO B 1 204 ? 10.969 -20.141 -5.562 1 93.56 204 PRO B CA 1
ATOM 3601 C C . PRO B 1 204 ? 10.961 -20.141 -4.039 1 93.56 204 PRO B C 1
ATOM 3603 O O . PRO B 1 204 ? 9.891 -20.109 -3.422 1 93.56 204 PRO B O 1
ATOM 3606 N N . TRP B 1 205 ? 12.195 -20.203 -3.461 1 94.56 205 TRP B N 1
ATOM 3607 C CA . TRP B 1 205 ? 12.43 -20.188 -2.02 1 94.56 205 TRP B CA 1
ATOM 3608 C C . TRP B 1 205 ? 13.781 -19.578 -1.695 1 94.56 205 TRP B C 1
ATOM 3610 O O . TRP B 1 205 ? 14.766 -19.812 -2.4 1 94.56 205 TRP B O 1
ATOM 3620 N N . PRO B 1 206 ? 13.875 -18.766 -0.499 1 95.75 206 PRO B N 1
ATOM 3621 C CA . PRO B 1 206 ? 12.82 -18.484 0.481 1 95.75 206 PRO B CA 1
ATOM 3622 C C . PRO B 1 206 ? 11.836 -17.422 0.003 1 95.75 206 PRO B C 1
ATOM 3624 O O . PRO B 1 206 ? 12.07 -16.766 -1.012 1 95.75 206 PRO B O 1
ATOM 3627 N N . ILE B 1 207 ? 10.703 -17.344 0.719 1 97 207 ILE B N 1
ATOM 3628 C CA . ILE B 1 207 ? 9.656 -16.438 0.275 1 97 207 ILE B CA 1
ATOM 3629 C C . ILE B 1 207 ? 9.641 -15.188 1.159 1 97 207 ILE B C 1
ATOM 3631 O O . ILE B 1 207 ? 9.07 -14.156 0.786 1 97 207 ILE B O 1
ATOM 3635 N N . PHE B 1 208 ? 10.188 -15.242 2.354 1 95.88 208 PHE B N 1
ATOM 3636 C CA . PHE B 1 208 ? 10.305 -14.125 3.289 1 95.88 208 PHE B CA 1
ATOM 3637 C C . PHE B 1 208 ? 11.734 -14 3.807 1 95.88 208 PHE B C 1
ATOM 3639 O O . PHE B 1 208 ? 12.594 -14.82 3.473 1 95.88 208 PHE B O 1
ATOM 3646 N N . ALA B 1 209 ? 12.016 -12.938 4.527 1 92.69 209 ALA B N 1
ATOM 3647 C CA . ALA B 1 209 ? 13.32 -12.703 5.141 1 92.69 209 ALA B CA 1
ATOM 3648 C C . ALA B 1 209 ? 13.648 -13.789 6.164 1 92.69 209 ALA B C 1
ATOM 3650 O O . ALA B 1 209 ? 12.742 -14.438 6.699 1 92.69 209 ALA B O 1
ATOM 3651 N N . PRO B 1 210 ? 14.883 -13.945 6.504 1 91.56 210 PRO B N 1
ATOM 3652 C CA . PRO B 1 210 ? 15.328 -15.047 7.359 1 91.56 210 PRO B CA 1
ATOM 3653 C C . PRO B 1 210 ? 14.664 -15.039 8.734 1 91.56 210 PRO B C 1
ATOM 3655 O O . PRO B 1 210 ? 14.57 -16.078 9.391 1 91.56 210 PRO B O 1
ATOM 3658 N N . LYS B 1 211 ? 14.188 -13.914 9.172 1 88.94 211 LYS B N 1
ATOM 3659 C CA . LYS B 1 211 ? 13.586 -13.828 10.492 1 88.94 211 LYS B CA 1
ATOM 3660 C C . LYS B 1 211 ? 12.227 -14.516 10.531 1 88.94 211 LYS B C 1
ATOM 3662 O O . LYS B 1 211 ? 11.688 -14.789 11.602 1 88.94 211 LYS B O 1
ATOM 3667 N N . ALA B 1 212 ? 11.656 -14.781 9.414 1 93.62 212 ALA B N 1
ATOM 3668 C CA . ALA B 1 212 ? 10.344 -15.414 9.352 1 93.62 212 ALA B CA 1
ATOM 3669 C C . ALA B 1 212 ? 10.414 -16.875 9.766 1 93.62 212 ALA B C 1
ATOM 3671 O O . ALA B 1 212 ? 11.297 -17.609 9.312 1 93.62 212 ALA B O 1
ATOM 3672 N N . LYS B 1 213 ? 9.484 -17.312 10.57 1 92.75 213 LYS B N 1
ATOM 3673 C CA . LYS B 1 213 ? 9.438 -18.688 11.055 1 92.75 213 LYS B CA 1
ATOM 3674 C C . LYS B 1 213 ? 8.945 -19.625 9.961 1 92.75 213 LYS B C 1
ATOM 3676 O O . LYS B 1 213 ? 9.211 -20.828 10.008 1 92.75 213 LYS B O 1
ATOM 3681 N N . PHE B 1 214 ? 8.227 -19.094 9.016 1 93.94 214 PHE B N 1
ATOM 3682 C CA . PHE B 1 214 ? 7.855 -19.781 7.785 1 93.94 214 PHE B CA 1
ATOM 3683 C C . PHE B 1 214 ? 8.297 -18.984 6.566 1 93.94 214 PHE B C 1
ATOM 3685 O O . PHE B 1 214 ? 7.988 -17.797 6.453 1 93.94 214 PHE B O 1
ATOM 3692 N N . GLY B 1 215 ? 9.008 -19.688 5.645 1 94.12 215 GLY B N 1
ATOM 3693 C CA . GLY B 1 215 ? 9.32 -19.047 4.383 1 94.12 215 GLY B CA 1
ATOM 3694 C C . GLY B 1 215 ? 10.617 -18.266 4.422 1 94.12 215 GLY B C 1
ATOM 3695 O O . GLY B 1 215 ? 10.969 -17.578 3.459 1 94.12 215 GLY B O 1
ATOM 3696 N N . GLY B 1 216 ? 11.352 -18.312 5.566 1 90.69 216 GLY B N 1
ATOM 3697 C CA . GLY B 1 216 ? 12.609 -17.594 5.73 1 90.69 216 GLY B CA 1
ATOM 3698 C C . GLY B 1 216 ? 13.82 -18.422 5.383 1 90.69 216 GLY B C 1
ATOM 3699 O O . GLY B 1 216 ? 14.133 -18.625 4.207 1 90.69 216 GLY B O 1
ATOM 3700 N N . SER B 1 217 ? 14.586 -19.125 6.23 1 79.19 217 SER B N 1
ATOM 3701 C CA . SER B 1 217 ? 15.797 -19.906 5.945 1 79.19 217 SER B CA 1
ATOM 3702 C C . SER B 1 217 ? 15.531 -21.406 6.051 1 79.19 217 SER B C 1
ATOM 3704 O O . SER B 1 217 ? 16.406 -22.203 5.727 1 79.19 217 SER B O 1
ATOM 3706 N N . GLY B 1 218 ? 14.453 -21.844 6.355 1 82.5 218 GLY B N 1
ATOM 3707 C CA . GLY B 1 218 ? 14.141 -23.25 6.535 1 82.5 218 GLY B CA 1
ATOM 3708 C C . GLY B 1 218 ? 13.859 -23.969 5.23 1 82.5 218 GLY B C 1
ATOM 3709 O O . GLY B 1 218 ? 13.875 -23.359 4.16 1 82.5 218 GLY B O 1
ATOM 3710 N N . ASP B 1 219 ? 13.75 -25.297 5.203 1 90.69 219 ASP B N 1
ATOM 3711 C CA . ASP B 1 219 ? 13.43 -26.109 4.031 1 90.69 219 ASP B CA 1
ATOM 3712 C C . ASP B 1 219 ? 12.07 -25.734 3.451 1 90.69 219 ASP B C 1
ATOM 3714 O O . ASP B 1 219 ? 11.133 -25.438 4.195 1 90.69 219 ASP B O 1
ATOM 3718 N N . PRO B 1 220 ? 12.055 -25.734 2.17 1 92.94 220 PRO B N 1
ATOM 3719 C CA . PRO B 1 220 ? 10.742 -25.5 1.564 1 92.94 220 PRO B CA 1
ATOM 3720 C C . PRO B 1 220 ? 9.758 -26.641 1.84 1 92.94 220 PRO B C 1
ATOM 3722 O O . PRO B 1 220 ? 10.172 -27.766 2.129 1 92.94 220 PRO B O 1
ATOM 3725 N N . PRO B 1 221 ? 8.5 -26.297 1.755 1 93.94 221 PRO B N 1
ATOM 3726 C CA . PRO B 1 221 ? 7.523 -27.391 1.861 1 93.94 221 PRO B CA 1
ATOM 3727 C C . PRO B 1 221 ? 7.633 -28.391 0.717 1 93.94 221 PRO B C 1
ATOM 3729 O O . PRO B 1 221 ? 8.148 -28.062 -0.354 1 93.94 221 PRO B O 1
ATOM 3732 N N . LYS B 1 222 ? 7.105 -29.578 0.964 1 92.94 222 LYS B N 1
ATOM 3733 C CA . LYS B 1 222 ? 7.211 -30.672 0.008 1 92.94 222 LYS B CA 1
ATOM 3734 C C . LYS B 1 222 ? 6.461 -30.359 -1.281 1 92.94 222 LYS B C 1
ATOM 3736 O O . LYS B 1 222 ? 6.797 -30.875 -2.346 1 92.94 222 LYS B O 1
ATOM 3741 N N . HIS B 1 223 ? 5.5 -29.547 -1.215 1 91.38 223 HIS B N 1
ATOM 3742 C CA . HIS B 1 223 ? 4.652 -29.234 -2.361 1 91.38 223 HIS B CA 1
ATOM 3743 C C . HIS B 1 223 ? 5.125 -27.969 -3.068 1 91.38 223 HIS B C 1
ATOM 3745 O O . HIS B 1 223 ? 4.355 -27.344 -3.795 1 91.38 223 HIS B O 1
ATOM 3751 N N . LEU B 1 224 ? 6.32 -27.609 -2.918 1 92.25 224 LEU B N 1
ATOM 3752 C CA . LEU B 1 224 ? 6.895 -26.5 -3.674 1 92.25 224 LEU B CA 1
ATOM 3753 C C . LEU B 1 224 ? 6.898 -26.797 -5.168 1 92.25 224 LEU B C 1
ATOM 3755 O O . LEU B 1 224 ? 7.219 -27.922 -5.578 1 92.25 224 LEU B O 1
#

Secondary structure (DSSP, 8-state):
-PPPEEEEESSSGGGHHHHHHHHHTT---EEEEEPSSHHHHHHHHHHTTTS--SS--SSEEEETTEEEESHHHHHHHHHHHTT-S-SSHHHHHHHHHHHHHHHHHHHHHHHHHHSGGGGTS-HHHHHHHHHHHHHHHHHHHTT-SBTTBSS--HHHHHHHHHHHHHHHH-TTTTTT-HHHHHHHHHHHT-HHHHHHHTSTT---S--S-TT-TTTTSSPPPTT-/-PPPEEEEESSSGGGHHHHHHHHHTT---EEEEEPSSHHHHHHHHHHTTTS--SS--SSEEEETTEEEESHHHHHHHHHHHTT-S-SSHHHHHHHHHHHHHHHHHHHHHHHHHHSGGGGTS-HHHHHHHHHHHHHHHHHHHTT-SBTTBSS--HHHHHHHHHHHHHHHH-TTTTTT-HHHHHHHHHHHT-HHHHHHHTSTT---S--S-TT-TTTSSSPPPTT-

pLDDT: mean 95.96, std 4.83, range [68.44, 98.94]